Protein AF-0000000066114205 (afdb_homodimer)

pLDDT: mean 92.36, std 6.22, range [58.62, 98.56]

Foldseek 3Di:
DDWAKKWKDQFALAHTAIDGDAWFEEEEAAAPPLCLVRVLQLVVCQQQVDGPPDHAPQNGGYPPDRKMKMWTWDADPNDIKIWIWMQDPNDIWIDIPNHTDPDSLVRHLPFDEFEDDPVLLCCQQNDFLSVLVVLLSLLCNQHVVSVVLVVQLVVLQVVLLVLLVPDDPDDPVSVVVNVVSLVVLLVSQLVNLVSSQVVLVLLQVQLQVQLCVLVVNPKGKGKFKQAQNHRDSVVNSVCSVVVSVVCVVVCSVVSHDDHGRSRIGMFIDIVNHGCNVPNDPQRSLSSSVSSSVSSQVVCCVSVVAGGEYEAEQSLVVHDPSVSVVVLVVSRVHGYYYYYHHDCVPCVVRHPFYWYRGSNYIDGDD/DFWAKKWKDQFALAHTAIDGDAWFEEEEAAAPPQCQVRVLQLVVCQQQVDGPPDHAPQNGGHPPDRKMKMWTWDADPNDIKIWIWMQDPNDIWIDIPNHTDPDSLVRHLPFDEFEDDPVLLCCQQNDFLSVLVVLLSLLCNQHVVSVVLVVQLVVLQVVLLVLLVPDDPDDPVSVVVNVVSLVVLLVSQLVNLVSSQVSLVLLQVQLQVQLCVLVVNPKGKGKFKQAQNHRDSVVNSVCSSVVSVVCVVVCSVVSHDDHGRSRIGMFIDIVNHGCNVPNDPQRSLSSSVSSSVSSQVVCCVSVVAGGEYEAEQSLVVHDPSVSVVVLVVSRPHGYYYYYHHDCVPCVVRHPFYWYRGSNYIDGDD

Solvent-accessible surface area (backbone atoms only — not comparable to full-atom values): 37980 Å² total; per-residue (Å²): 57,42,60,41,34,39,35,38,28,25,35,40,70,23,63,76,44,69,47,78,52,60,72,32,35,30,39,36,25,26,60,75,71,18,43,58,62,53,54,54,44,48,53,46,22,57,38,60,75,45,56,92,84,54,90,54,69,70,72,44,19,11,86,97,45,78,36,30,41,37,38,35,34,31,38,48,95,90,35,81,43,38,39,35,35,32,38,47,90,92,36,80,44,41,26,52,66,84,39,73,51,92,44,65,48,77,46,29,36,76,52,46,68,47,80,43,44,69,69,49,49,36,56,58,68,44,58,45,67,51,33,49,50,53,50,51,56,53,44,20,41,74,36,26,65,50,44,53,46,51,51,54,44,50,51,50,50,50,52,48,32,52,51,30,61,67,56,73,86,77,46,74,68,56,50,55,53,49,51,54,47,48,51,49,48,51,58,47,35,49,52,52,46,48,53,50,43,54,52,37,52,55,35,24,56,44,16,26,56,45,29,23,62,76,50,70,60,74,50,47,52,46,50,43,52,29,42,77,84,26,82,42,69,67,61,28,63,67,42,44,65,57,52,52,63,69,41,45,66,56,22,52,72,69,36,38,84,85,78,50,61,93,69,26,38,67,46,51,23,46,72,86,33,52,31,60,83,68,40,30,69,61,48,44,49,44,48,46,52,19,45,55,52,17,47,44,51,52,45,20,70,74,70,71,40,48,41,30,36,38,35,42,48,40,59,60,70,40,56,72,69,58,33,50,51,52,56,58,55,52,71,79,41,58,22,35,41,33,32,36,60,73,52,81,89,46,57,87,68,40,66,37,51,32,34,31,50,81,36,39,72,43,76,58,129,57,41,61,42,34,40,38,39,27,25,35,41,73,24,62,76,43,70,45,78,51,60,72,31,35,31,38,37,26,29,59,76,71,16,44,57,62,52,54,55,44,47,53,46,22,58,40,61,74,44,56,92,84,52,92,54,70,71,73,43,19,10,84,97,44,77,38,30,41,38,38,35,34,32,38,48,95,90,34,81,43,40,39,36,34,32,37,49,89,91,35,80,46,41,24,54,66,83,38,75,50,94,42,65,48,74,46,29,35,75,54,46,70,47,79,43,46,69,70,49,48,37,56,58,67,45,57,44,69,50,33,48,50,55,49,51,56,55,44,20,40,76,38,25,64,51,46,53,46,52,52,53,44,50,52,51,49,52,52,49,32,51,52,31,60,67,56,73,85,78,46,75,68,57,51,55,53,50,52,53,47,48,52,49,48,50,57,47,34,49,52,51,47,49,52,49,44,52,52,39,50,52,35,25,56,44,15,25,55,46,32,25,62,77,49,69,62,74,50,48,52,46,50,44,52,29,41,78,85,25,84,42,70,67,59,28,62,68,42,44,66,57,52,51,62,67,41,45,66,55,22,51,72,69,35,38,83,84,78,50,61,93,70,26,41,66,46,50,24,45,71,86,33,53,30,60,82,68,40,30,70,61,49,44,50,44,48,46,51,19,44,55,53,17,47,43,51,52,44,22,69,73,70,72,40,47,43,31,36,38,34,42,48,40,60,60,70,40,55,71,67,58,34,49,51,53,55,57,55,52,70,77,40,58,22,34,43,31,32,36,62,71,51,82,89,46,57,86,69,40,67,38,51,33,36,30,50,81,37,38,71,44,75,58,130

Structure (mmCIF, N/CA/C/O backbone):
data_AF-0000000066114205-model_v1
#
loop_
_entity.id
_entity.type
_entity.pdbx_description
1 polymer 'DNA replication and repair protein RecF'
#
loop_
_atom_site.group_PDB
_atom_site.id
_atom_site.type_symbol
_atom_site.label_atom_id
_atom_site.label_alt_id
_atom_site.label_comp_id
_atom_site.label_asym_id
_atom_site.label_entity_id
_atom_site.label_seq_id
_atom_site.pdbx_PDB_ins_code
_atom_site.Cartn_x
_atom_site.Cartn_y
_atom_site.Cartn_z
_atom_site.occupancy
_atom_site.B_iso_or_equiv
_atom_site.auth_seq_id
_atom_site.auth_comp_id
_atom_site.auth_asym_id
_atom_site.auth_atom_id
_atom_site.pdbx_PDB_model_num
ATOM 1 N N . MET A 1 1 ? 10.961 27.469 10.516 1 93.25 1 MET A N 1
ATOM 2 C CA . MET A 1 1 ? 10.531 26.828 11.758 1 93.25 1 MET A CA 1
ATOM 3 C C . MET A 1 1 ? 11.516 25.734 12.164 1 93.25 1 MET A C 1
ATOM 5 O O . MET A 1 1 ? 12.102 25.062 11.305 1 93.25 1 MET A O 1
ATOM 9 N N . GLU A 1 2 ? 11.656 25.562 13.461 1 95.38 2 GLU A N 1
ATOM 10 C CA . GLU A 1 2 ? 12.633 24.547 13.875 1 95.38 2 GLU A CA 1
ATOM 11 C C . GLU A 1 2 ? 12.266 23.953 15.227 1 95.38 2 GLU A C 1
ATOM 13 O O . GLU A 1 2 ? 11.648 24.609 16.062 1 95.38 2 GLU A O 1
ATOM 18 N N . ILE A 1 3 ? 12.625 22.781 15.414 1 98 3 ILE A N 1
ATOM 19 C CA . ILE A 1 3 ? 12.508 22.125 16.703 1 98 3 ILE A CA 1
ATOM 20 C C . ILE A 1 3 ? 13.836 22.219 17.469 1 98 3 ILE A C 1
ATOM 22 O O . ILE A 1 3 ? 14.906 22.047 16.875 1 98 3 ILE A O 1
ATOM 26 N N . LYS A 1 4 ? 13.766 22.5 18.734 1 98 4 LYS A N 1
ATOM 27 C CA . LYS A 1 4 ? 14.961 22.641 19.547 1 98 4 LYS A CA 1
ATOM 28 C C . LYS A 1 4 ? 15.141 21.453 20.484 1 98 4 LYS A C 1
ATOM 30 O O . LYS A 1 4 ? 16.266 21.062 20.781 1 98 4 LYS A O 1
ATOM 35 N N . TRP A 1 5 ? 14.047 21.031 20.891 1 98.19 5 TRP A N 1
ATOM 36 C CA . TRP A 1 5 ? 14.07 20 21.922 1 98.19 5 TRP A CA 1
ATOM 37 C C . TRP A 1 5 ? 12.836 19.109 21.844 1 98.19 5 TRP A C 1
ATOM 39 O O . TRP A 1 5 ? 11.727 19.609 21.609 1 98.19 5 TRP A O 1
ATOM 49 N N . LEU A 1 6 ? 13.039 17.781 22.062 1 98.25 6 LEU A N 1
ATOM 50 C CA . LEU A 1 6 ? 11.969 16.781 22.047 1 98.25 6 LEU A CA 1
ATOM 51 C C . LEU A 1 6 ? 12.07 15.859 23.266 1 98.25 6 LEU A C 1
ATOM 53 O O . LEU A 1 6 ? 13.164 15.445 23.641 1 98.25 6 LEU A O 1
ATOM 57 N N . HIS A 1 7 ? 10.977 15.586 23.859 1 98.5 7 HIS A N 1
ATOM 58 C CA . HIS A 1 7 ? 10.898 14.617 24.938 1 98.5 7 HIS A CA 1
ATOM 59 C C . HIS A 1 7 ? 9.82 13.57 24.672 1 98.5 7 HIS A C 1
ATOM 61 O O . HIS A 1 7 ? 8.648 13.906 24.516 1 98.5 7 HIS A O 1
ATOM 67 N N . LEU A 1 8 ? 10.203 12.32 24.562 1 97.81 8 LEU A N 1
ATOM 68 C CA . LEU A 1 8 ? 9.305 11.188 24.359 1 97.81 8 LEU A CA 1
ATOM 69 C C . LEU A 1 8 ? 9.195 10.336 25.625 1 97.81 8 LEU A C 1
ATOM 71 O O . LEU A 1 8 ? 10.195 9.82 26.109 1 97.81 8 LEU A O 1
ATOM 75 N N . LYS A 1 9 ? 8.023 10.18 26.031 1 97.94 9 LYS A N 1
ATOM 76 C CA . LYS A 1 9 ? 7.777 9.344 27.203 1 97.94 9 LYS A CA 1
ATOM 77 C C . LYS A 1 9 ? 6.777 8.234 26.875 1 97.94 9 LYS A C 1
ATOM 79 O O . LYS A 1 9 ? 5.621 8.508 26.547 1 97.94 9 LYS A O 1
ATOM 84 N N . SER A 1 10 ? 7.219 6.969 27.031 1 97.31 10 SER A N 1
ATOM 85 C CA . SER A 1 10 ? 6.395 5.781 26.828 1 97.31 10 SER A CA 1
ATOM 86 C C . SER A 1 10 ? 5.77 5.785 25.438 1 97.31 10 SER A C 1
ATOM 88 O O . SER A 1 10 ? 4.57 5.535 25.281 1 97.31 10 SER A O 1
ATOM 90 N N . PHE A 1 11 ? 6.512 6.125 24.5 1 96.69 11 PHE A N 1
ATOM 91 C CA . PHE A 1 11 ? 6.062 6.238 23.125 1 96.69 11 PHE A CA 1
ATOM 92 C C . PHE A 1 11 ? 6.797 5.242 22.234 1 96.69 11 PHE A C 1
ATOM 94 O O . PHE A 1 11 ? 8.023 5.297 22.109 1 96.69 11 PHE A O 1
ATOM 101 N N . ARG A 1 12 ? 6.078 4.348 21.641 1 94.5 12 ARG A N 1
ATOM 102 C CA . ARG A 1 12 ? 6.664 3.299 20.812 1 94.5 12 ARG A CA 1
ATOM 103 C C . ARG A 1 12 ? 7.758 2.555 21.562 1 94.5 12 ARG A C 1
ATOM 105 O O . ARG A 1 12 ? 7.504 1.974 22.625 1 94.5 12 ARG A O 1
ATOM 112 N N . ASN A 1 13 ? 8.992 2.562 21.094 1 92.56 13 ASN A N 1
ATOM 113 C CA . ASN A 1 13 ? 10.039 1.83 21.797 1 92.56 13 ASN A CA 1
ATOM 114 C C . ASN A 1 13 ? 10.844 2.744 22.703 1 92.56 13 ASN A C 1
ATOM 116 O O . ASN A 1 13 ? 11.898 2.354 23.203 1 92.56 13 ASN A O 1
ATOM 120 N N . TYR A 1 14 ? 10.367 3.951 22.906 1 95.62 14 TYR A N 1
ATOM 121 C CA . TYR A 1 14 ? 11.047 4.895 23.781 1 95.62 14 TYR A CA 1
ATOM 122 C C . TYR A 1 14 ? 10.383 4.949 25.141 1 95.62 14 TYR A C 1
ATOM 124 O O . TYR A 1 14 ? 9.195 5.25 25.25 1 95.62 14 TYR A O 1
ATOM 132 N N . GLN A 1 15 ? 11.125 4.699 26.141 1 96 15 GLN A N 1
ATOM 133 C CA . GLN A 1 15 ? 10.617 4.781 27.516 1 96 15 GLN A CA 1
ATOM 134 C C . GLN A 1 15 ? 10.648 6.219 28.031 1 96 15 GLN A C 1
ATOM 136 O O . GLN A 1 15 ? 9.648 6.723 28.531 1 96 15 GLN A O 1
ATOM 141 N N . ASP A 1 16 ? 11.758 6.793 28 1 96.88 16 ASP A N 1
ATOM 142 C CA . ASP A 1 16 ? 12.047 8.164 28.406 1 96.88 16 ASP A CA 1
ATOM 143 C C . ASP A 1 16 ? 13.273 8.711 27.688 1 96.88 16 ASP A C 1
ATOM 145 O O . ASP A 1 16 ? 14.406 8.438 28.078 1 96.88 16 ASP A O 1
ATOM 149 N N . GLN A 1 17 ? 13.031 9.531 26.609 1 96.88 17 GLN A N 1
ATOM 150 C CA . GLN A 1 17 ? 14.133 9.969 25.766 1 96.88 17 GLN A CA 1
ATOM 151 C C . GLN A 1 17 ? 14.039 11.461 25.469 1 96.88 17 GLN A C 1
ATOM 153 O O . GLN A 1 17 ? 12.992 11.953 25.047 1 96.88 17 GLN A O 1
ATOM 158 N N . GLU A 1 18 ? 15.078 12.18 25.766 1 97.19 18 GLU A N 1
ATOM 159 C CA . GLU A 1 18 ? 15.211 13.586 25.391 1 97.19 18 GLU A CA 1
ATOM 160 C C . GLU A 1 18 ? 16.219 13.758 24.266 1 97.19 18 GLU A C 1
ATOM 162 O O . GLU A 1 18 ? 17.266 13.094 24.25 1 97.19 18 GLU A O 1
ATOM 167 N N . VAL A 1 19 ? 15.891 14.664 23.375 1 97.19 19 VAL A N 1
ATOM 168 C CA . VAL A 1 19 ? 16.781 14.922 22.25 1 97.19 19 VAL A CA 1
ATOM 169 C C . VAL A 1 19 ? 16.875 16.422 21.984 1 97.19 19 VAL A C 1
ATOM 171 O O . VAL A 1 19 ? 15.852 17.109 21.891 1 97.19 19 VAL A O 1
ATOM 174 N N . ASP A 1 20 ? 18.062 16.922 21.859 1 96.81 20 ASP A N 1
ATOM 175 C CA . ASP A 1 20 ? 18.297 18.297 21.438 1 96.81 20 ASP A CA 1
ATOM 176 C C . ASP A 1 20 ? 18.609 18.375 19.953 1 96.81 20 ASP A C 1
ATOM 178 O O . ASP A 1 20 ? 19.359 17.547 19.422 1 96.81 20 ASP A O 1
ATOM 182 N N . PHE A 1 21 ? 18.047 19.375 19.344 1 96.88 21 PHE A N 1
ATOM 183 C CA . PHE A 1 21 ? 18.281 19.562 17.922 1 96.88 21 PHE A CA 1
ATOM 184 C C . PHE A 1 21 ? 18.953 20.891 17.656 1 96.88 21 PHE A C 1
ATOM 186 O O . PHE A 1 21 ? 19.094 21.719 18.547 1 96.88 21 PHE A O 1
ATOM 193 N N . ARG A 1 22 ? 19.422 21.016 16.453 1 94.31 22 ARG A N 1
ATOM 194 C CA . ARG A 1 22 ? 20.016 22.25 15.961 1 94.31 22 ARG A CA 1
ATOM 195 C C . ARG A 1 22 ? 19.562 22.547 14.531 1 94.31 22 ARG A C 1
ATOM 197 O O . ARG A 1 22 ? 19.062 21.656 13.844 1 94.31 22 ARG A O 1
ATOM 204 N N . PRO A 1 23 ? 19.672 23.844 14.164 1 94.31 23 PRO A N 1
ATOM 205 C CA . PRO A 1 23 ? 19.328 24.156 12.773 1 94.31 23 PRO A CA 1
ATOM 206 C C . PRO A 1 23 ? 20.172 23.359 11.766 1 94.31 23 PRO A C 1
ATOM 208 O O . PRO A 1 23 ? 21.266 22.922 12.094 1 94.31 23 PRO A O 1
ATOM 211 N N . GLY A 1 24 ? 19.625 23.219 10.602 1 95.06 24 GLY A N 1
ATOM 212 C CA . GLY A 1 24 ? 20.328 22.5 9.555 1 95.06 24 GLY A CA 1
ATOM 213 C C . GLY A 1 24 ? 19.859 21.062 9.414 1 95.06 24 GLY A C 1
ATOM 214 O O . GLY A 1 24 ? 18.703 20.75 9.68 1 95.06 24 GLY A O 1
ATOM 215 N N . LEU A 1 25 ? 20.766 20.234 8.93 1 95.81 25 LEU A N 1
ATOM 216 C CA . LEU A 1 25 ? 20.438 18.844 8.656 1 95.81 25 LEU A CA 1
ATOM 217 C C . LEU A 1 25 ? 20.844 17.953 9.828 1 95.81 25 LEU A C 1
ATOM 219 O O . LEU A 1 25 ? 22.031 17.844 10.141 1 95.81 25 LEU A O 1
ATOM 223 N N . THR A 1 26 ? 19.875 17.391 10.477 1 96.44 26 THR A N 1
ATOM 224 C CA . THR A 1 26 ? 20.125 16.375 11.492 1 96.44 26 THR A CA 1
ATOM 225 C C . THR A 1 26 ? 19.938 14.977 10.906 1 96.44 26 THR A C 1
ATOM 227 O O . THR A 1 26 ? 18.922 14.695 10.266 1 96.44 26 THR A O 1
ATOM 230 N N . ILE A 1 27 ? 20.891 14.109 11.156 1 95.81 27 ILE A N 1
ATOM 231 C CA . ILE A 1 27 ? 20.812 12.734 10.68 1 95.81 27 ILE A CA 1
ATOM 232 C C . ILE A 1 27 ? 20.75 11.773 11.859 1 95.81 27 ILE A C 1
ATOM 234 O O . ILE A 1 27 ? 21.625 11.797 12.734 1 95.81 27 ILE A O 1
ATOM 238 N N . LEU A 1 28 ? 19.734 11.023 11.922 1 95.62 28 LEU A N 1
ATOM 239 C CA . LEU A 1 28 ? 19.594 9.93 12.867 1 95.62 28 LEU A CA 1
ATOM 240 C C . LEU A 1 28 ? 20 8.602 12.227 1 95.62 28 LEU A C 1
ATOM 242 O O . LEU A 1 28 ? 19.297 8.102 11.336 1 95.62 28 LEU A O 1
ATOM 246 N N . GLN A 1 29 ? 21.031 8.047 12.68 1 93.06 29 GLN A N 1
ATOM 247 C CA . GLN A 1 29 ? 21.547 6.805 12.117 1 93.06 29 GLN A CA 1
ATOM 248 C C . GLN A 1 29 ? 21.359 5.645 13.086 1 93.06 29 GLN A C 1
ATOM 250 O O . GLN A 1 29 ? 21.453 5.816 14.305 1 93.06 29 GLN A O 1
ATOM 255 N N . GLY A 1 30 ? 21.094 4.516 12.555 1 89.75 30 GLY A N 1
ATOM 256 C CA . GLY A 1 30 ? 20.922 3.299 13.336 1 89.75 30 GLY A CA 1
ATOM 257 C C . GLY A 1 30 ? 20.453 2.121 12.5 1 89.75 30 GLY A C 1
ATOM 258 O O . GLY A 1 30 ? 19.984 2.299 11.375 1 89.75 30 GLY A O 1
ATOM 259 N N . GLU A 1 31 ? 20.562 0.957 13.109 1 84.81 31 GLU A N 1
ATOM 260 C CA . GLU A 1 31 ? 20.125 -0.259 12.422 1 84.81 31 GLU A CA 1
ATOM 261 C C . GLU A 1 31 ? 18.609 -0.341 12.359 1 84.81 31 GLU A C 1
ATOM 263 O O . GLU A 1 31 ? 17.906 0.48 12.953 1 84.81 31 GLU A O 1
ATOM 268 N N . ASN A 1 32 ? 18.156 -1.246 11.648 1 81.06 32 ASN A N 1
ATOM 269 C CA . ASN A 1 32 ? 16.703 -1.428 11.508 1 81.06 32 ASN A CA 1
ATOM 270 C C . ASN A 1 32 ? 16.062 -1.823 12.836 1 81.06 32 ASN A C 1
ATOM 272 O O . ASN A 1 32 ? 16.625 -2.617 13.594 1 81.06 32 ASN A O 1
ATOM 276 N N . GLY A 1 33 ? 14.922 -1.229 13.062 1 84.25 33 GLY A N 1
ATOM 277 C CA . GLY A 1 33 ? 14.148 -1.602 14.234 1 84.25 33 GLY A CA 1
ATOM 278 C C . GLY A 1 33 ? 14.625 -0.923 15.5 1 84.25 33 GLY A C 1
ATOM 279 O O . GLY A 1 33 ? 14.195 -1.278 16.609 1 84.25 33 GLY A O 1
ATOM 280 N N . GLN A 1 34 ? 15.438 0.066 15.297 1 87 34 GLN A N 1
ATOM 281 C CA . GLN A 1 34 ? 16.062 0.649 16.484 1 87 34 GLN A CA 1
ATOM 282 C C . GLN A 1 34 ? 15.266 1.854 16.984 1 87 34 GLN A C 1
ATOM 284 O O . GLN A 1 34 ? 15.523 2.359 18.078 1 87 34 GLN A O 1
ATOM 289 N N . GLY A 1 35 ? 14.336 2.369 16.188 1 91.25 35 GLY A N 1
ATOM 290 C CA . GLY A 1 35 ? 13.484 3.449 16.656 1 91.25 35 GLY A CA 1
ATOM 291 C C . GLY A 1 35 ? 13.641 4.727 15.852 1 91.25 35 GLY A C 1
ATOM 292 O O . GLY A 1 35 ? 13.086 5.766 16.219 1 91.25 35 GLY A O 1
ATOM 293 N N . LYS A 1 36 ? 14.391 4.707 14.742 1 93.25 36 LYS A N 1
ATOM 294 C CA . LYS A 1 36 ? 14.617 5.879 13.898 1 93.25 36 LYS A CA 1
ATOM 295 C C . LYS A 1 36 ? 13.305 6.477 13.422 1 93.25 36 LYS A C 1
ATOM 297 O O . LYS A 1 36 ? 13.078 7.684 13.555 1 93.25 36 LYS A O 1
ATOM 302 N N . THR A 1 37 ? 12.484 5.586 12.961 1 93.06 37 THR A N 1
ATOM 303 C CA . THR A 1 37 ? 11.188 6.016 12.453 1 93.06 37 THR A CA 1
ATOM 304 C C . THR A 1 37 ? 10.289 6.516 13.578 1 93.06 37 THR A C 1
ATOM 306 O O . THR A 1 37 ? 9.539 7.477 13.406 1 93.06 37 THR A O 1
ATOM 309 N N . ASN A 1 38 ? 10.383 5.969 14.734 1 95 38 ASN A N 1
ATOM 310 C CA . ASN A 1 38 ? 9.516 6.301 15.859 1 95 38 ASN A CA 1
ATOM 311 C C . ASN A 1 38 ? 9.719 7.746 16.312 1 95 38 ASN A C 1
ATOM 313 O O . ASN A 1 38 ? 8.766 8.422 16.688 1 95 38 ASN A O 1
ATOM 317 N N . ILE A 1 39 ? 10.922 8.172 16.297 1 96.19 39 ILE A N 1
ATOM 318 C CA . ILE A 1 39 ? 11.164 9.539 16.734 1 96.19 39 ILE A CA 1
ATOM 319 C C . ILE A 1 39 ? 10.539 10.516 15.734 1 96.19 39 ILE A C 1
ATOM 321 O O . ILE A 1 39 ? 9.93 11.516 16.141 1 96.19 39 ILE A O 1
ATOM 325 N N . LEU A 1 40 ? 10.68 10.258 14.43 1 96.94 40 LEU A N 1
ATOM 326 C CA . LEU A 1 40 ? 10.047 11.109 13.43 1 96.94 40 LEU A CA 1
ATOM 327 C C . LEU A 1 40 ? 8.531 11.062 13.555 1 96.94 40 LEU A C 1
ATOM 329 O O . LEU A 1 40 ? 7.855 12.078 13.398 1 96.94 40 LEU A O 1
ATOM 333 N N . GLU A 1 41 ? 8.07 9.883 13.836 1 95.94 41 GLU A N 1
ATOM 334 C CA . GLU A 1 41 ? 6.637 9.734 14.07 1 95.94 41 GLU A CA 1
ATOM 335 C C . GLU A 1 41 ? 6.184 10.562 15.266 1 95.94 41 GLU A C 1
ATOM 337 O O . GLU A 1 41 ? 5.117 11.18 15.227 1 95.94 41 GLU A O 1
ATOM 342 N N . GLY A 1 42 ? 6.973 10.547 16.234 1 97.31 42 GLY A N 1
ATOM 343 C CA . GLY A 1 42 ? 6.672 11.352 17.406 1 97.31 42 GLY A CA 1
ATOM 344 C C . GLY A 1 42 ? 6.621 12.836 17.125 1 97.31 42 GLY A C 1
ATOM 345 O O . GLY A 1 42 ? 5.703 13.531 17.562 1 97.31 42 GLY A O 1
ATOM 346 N N . ILE A 1 43 ? 7.59 13.32 16.391 1 97.88 43 ILE A N 1
ATOM 347 C CA . ILE A 1 43 ? 7.613 14.727 16.016 1 97.88 43 ILE A CA 1
ATOM 348 C C . ILE A 1 43 ? 6.375 15.062 15.195 1 97.88 43 ILE A C 1
ATOM 350 O O . ILE A 1 43 ? 5.695 16.062 15.461 1 97.88 43 ILE A O 1
ATOM 354 N N . TYR A 1 44 ? 6.109 14.242 14.281 1 96.81 44 TYR A N 1
ATOM 355 C CA . TYR A 1 44 ? 4.957 14.461 13.414 1 96.81 44 TYR A CA 1
ATOM 356 C C . TYR A 1 44 ? 3.664 14.484 14.219 1 96.81 44 TYR A C 1
ATOM 358 O O . TYR A 1 44 ? 2.82 15.367 14.031 1 96.81 44 TYR A O 1
ATOM 366 N N . TYR A 1 45 ? 3.535 13.523 15.055 1 96.62 45 TYR A N 1
ATOM 367 C CA . TYR A 1 45 ? 2.355 13.445 15.914 1 96.62 45 TYR A CA 1
ATOM 368 C C . TYR A 1 45 ? 2.234 14.688 16.781 1 96.62 45 TYR A C 1
ATOM 370 O O . TYR A 1 45 ? 1.138 15.227 16.969 1 96.62 45 TYR A O 1
ATOM 378 N N . LEU A 1 46 ? 3.316 15.062 17.297 1 97 46 LEU A N 1
ATOM 379 C CA . LEU A 1 46 ? 3.354 16.25 18.156 1 97 46 LEU A CA 1
ATOM 380 C C . LEU A 1 46 ? 2.855 17.484 17.406 1 97 46 LEU A C 1
ATOM 382 O O . LEU A 1 46 ? 2.199 18.344 17.984 1 97 46 LEU A O 1
ATOM 386 N N . LEU A 1 47 ? 3.09 17.484 16.172 1 95.81 47 LEU A N 1
ATOM 387 C CA . LEU A 1 47 ? 2.799 18.672 15.391 1 95.81 47 LEU A CA 1
ATOM 388 C C . LEU A 1 47 ? 1.403 18.609 14.781 1 95.81 47 LEU A C 1
ATOM 390 O O . LEU A 1 47 ? 0.762 19.641 14.562 1 95.81 47 LEU A O 1
ATOM 394 N N . THR A 1 48 ? 0.906 17.406 14.5 1 92.75 48 THR A N 1
ATOM 395 C CA . THR A 1 48 ? -0.329 17.281 13.734 1 92.75 48 THR A CA 1
ATOM 396 C C . THR A 1 48 ? -1.431 16.641 14.57 1 92.75 48 THR A C 1
ATOM 398 O O . THR A 1 48 ? -2.607 16.703 14.211 1 92.75 48 THR A O 1
ATOM 401 N N . GLY A 1 49 ? -1.01 16.016 15.594 1 90.62 49 GLY A N 1
ATOM 402 C CA . GLY A 1 49 ? -1.968 15.328 16.453 1 90.62 49 GLY A CA 1
ATOM 403 C C . GLY A 1 49 ? -2.383 13.977 15.914 1 90.62 49 GLY A C 1
ATOM 404 O O . GLY A 1 49 ? -3.25 13.312 16.484 1 90.62 49 GLY A O 1
ATOM 405 N N . LYS A 1 50 ? -1.796 13.617 14.875 1 88.94 50 LYS A N 1
ATOM 406 C CA . LYS A 1 50 ? -2.109 12.328 14.273 1 88.94 50 LYS A CA 1
ATOM 407 C C . LYS A 1 50 ? -0.841 11.609 13.828 1 88.94 50 LYS A C 1
ATOM 409 O O . LYS A 1 50 ? 0.142 12.25 13.453 1 88.94 50 LYS A O 1
ATOM 414 N N . SER A 1 51 ? -0.973 10.297 13.953 1 88.75 51 SER A N 1
ATOM 415 C CA . SER A 1 51 ? 0.146 9.508 13.445 1 88.75 51 SER A CA 1
ATOM 416 C C . SER A 1 51 ? 0.058 9.344 11.93 1 88.75 51 SER A C 1
ATOM 418 O O . SER A 1 51 ? -1.038 9.289 11.367 1 88.75 51 SER A O 1
ATOM 420 N N . TYR A 1 52 ? 1.19 9.305 11.336 1 83.69 52 TYR A N 1
ATOM 421 C CA . TYR A 1 52 ? 1.256 9.031 9.906 1 83.69 52 TYR A CA 1
ATOM 422 C C . TYR A 1 52 ? 1.117 7.543 9.617 1 83.69 52 TYR A C 1
ATOM 424 O O . TYR A 1 52 ? 0.851 7.141 8.484 1 83.69 52 TYR A O 1
ATOM 432 N N . ARG A 1 53 ? 1.304 6.73 10.602 1 82.38 53 ARG A N 1
ATOM 433 C CA . ARG A 1 53 ? 1.444 5.293 10.406 1 82.38 53 ARG A CA 1
ATOM 434 C C . ARG A 1 53 ? 0.198 4.551 10.883 1 82.38 53 ARG A C 1
ATOM 436 O O . ARG A 1 53 ? -0.25 3.602 10.227 1 82.38 53 ARG A O 1
ATOM 443 N N . VAL A 1 54 ? -0.303 4.984 12.023 1 82.81 54 VAL A N 1
ATOM 444 C CA . VAL A 1 54 ? -1.388 4.211 12.617 1 82.81 54 VAL A CA 1
ATOM 445 C C . VAL A 1 54 ? -2.615 5.102 12.805 1 82.81 54 VAL A C 1
ATOM 447 O O . VAL A 1 54 ? -2.498 6.328 12.852 1 82.81 54 VAL A O 1
ATOM 450 N N . HIS A 1 55 ? -3.742 4.406 12.953 1 80.81 55 HIS A N 1
ATOM 451 C CA . HIS A 1 55 ? -4.996 5.141 13.086 1 80.81 55 HIS A CA 1
ATOM 452 C C . HIS A 1 55 ? -5.406 5.266 14.555 1 80.81 55 HIS A C 1
ATOM 454 O O . HIS A 1 55 ? -6.113 6.207 14.922 1 80.81 55 HIS A O 1
ATOM 460 N N . ARG A 1 56 ? -4.93 4.289 15.406 1 85.75 56 ARG A N 1
ATOM 461 C CA . ARG A 1 56 ? -5.316 4.301 16.812 1 85.75 56 ARG A CA 1
ATOM 462 C C . ARG A 1 56 ? -4.176 4.793 17.688 1 85.75 56 ARG A C 1
ATOM 464 O O . ARG A 1 56 ? -3.07 4.246 17.656 1 85.75 56 ARG A O 1
ATOM 471 N N . GLU A 1 57 ? -4.484 5.715 18.5 1 91 57 GLU A N 1
ATOM 472 C CA . GLU A 1 57 ? -3.475 6.309 19.375 1 91 57 GLU A CA 1
ATOM 473 C C . GLU A 1 57 ? -2.863 5.266 20.297 1 91 57 GLU A C 1
ATOM 475 O O . GLU A 1 57 ? -1.679 5.344 20.641 1 91 57 GLU A O 1
ATOM 480 N N . GLN A 1 58 ? -3.65 4.328 20.672 1 90.44 58 GLN A N 1
ATOM 481 C CA . GLN A 1 58 ? -3.201 3.301 21.609 1 90.44 58 GLN A CA 1
ATOM 482 C C . GLN A 1 58 ? -1.998 2.541 21.047 1 90.44 58 GLN A C 1
ATOM 484 O O . GLN A 1 58 ? -1.169 2.041 21.812 1 90.44 58 GLN A O 1
ATOM 489 N N . GLU A 1 59 ? -1.937 2.504 19.797 1 90.75 59 GLU A N 1
ATOM 490 C CA . GLU A 1 59 ? -0.869 1.76 19.141 1 90.75 59 GLU A CA 1
ATOM 491 C C . GLU A 1 59 ? 0.452 2.523 19.203 1 90.75 59 GLU A C 1
ATOM 493 O O . GLU A 1 59 ? 1.506 1.974 18.875 1 90.75 59 GLU A O 1
ATOM 498 N N . LEU A 1 60 ? 0.387 3.756 19.656 1 95 60 LEU A N 1
ATOM 499 C CA . LEU A 1 60 ? 1.582 4.59 19.75 1 95 60 LEU A CA 1
ATOM 500 C C . LEU A 1 60 ? 2.254 4.445 21.109 1 95 60 LEU A C 1
ATOM 502 O O . LEU A 1 60 ? 3.408 4.844 21.281 1 95 60 LEU A O 1
ATOM 506 N N . ALA A 1 61 ? 1.519 3.904 22.016 1 95.12 61 ALA A N 1
ATOM 507 C CA . ALA A 1 61 ? 2.082 3.709 23.359 1 95.12 61 ALA A CA 1
ATOM 508 C C . ALA A 1 61 ? 3.117 2.588 23.359 1 95.12 61 ALA A C 1
ATOM 510 O O . ALA A 1 61 ? 3.033 1.657 22.547 1 95.12 61 ALA A O 1
ATOM 511 N N . ARG A 1 62 ? 4.047 2.766 24.156 1 92.81 62 ARG A N 1
ATOM 512 C CA . ARG A 1 62 ? 5.02 1.694 24.344 1 92.81 62 ARG A CA 1
ATOM 513 C C . ARG A 1 62 ? 4.336 0.403 24.781 1 92.81 62 ARG A C 1
ATOM 515 O O . ARG A 1 62 ? 3.305 0.438 25.453 1 92.81 62 ARG A O 1
ATOM 522 N N . TRP A 1 63 ? 4.996 -0.621 24.391 1 85.25 63 TRP A N 1
ATOM 523 C CA . TRP A 1 63 ? 4.426 -1.922 24.719 1 85.25 63 TRP A CA 1
ATOM 524 C C . TRP A 1 63 ? 4.223 -2.062 26.234 1 85.25 63 TRP A C 1
ATOM 526 O O . TRP A 1 63 ? 5.137 -1.782 27.016 1 85.25 63 TRP A O 1
ATOM 536 N N . GLY A 1 64 ? 3.08 -2.523 26.578 1 87.31 64 GLY A N 1
ATOM 537 C CA . GLY A 1 64 ? 2.766 -2.709 27.984 1 87.31 64 GLY A CA 1
ATOM 538 C C . GLY A 1 64 ? 2.232 -1.454 28.656 1 87.31 64 GLY A C 1
ATOM 539 O O . GLY A 1 64 ? 1.783 -1.494 29.797 1 87.31 64 GLY A O 1
ATOM 540 N N . GLU A 1 65 ? 2.316 -0.306 27.938 1 92.19 65 GLU A N 1
ATOM 541 C CA . GLU A 1 65 ? 1.826 0.966 28.453 1 92.19 65 GLU A CA 1
ATOM 542 C C . GLU A 1 65 ? 0.505 1.36 27.797 1 92.19 65 GLU A C 1
ATOM 544 O O . GLU A 1 65 ? 0.178 0.881 26.719 1 92.19 65 GLU A O 1
ATOM 549 N N . ASN A 1 66 ? -0.188 2.219 28.516 1 93.19 66 ASN A N 1
ATOM 550 C CA . ASN A 1 66 ? -1.479 2.646 27.984 1 93.19 66 ASN A CA 1
ATOM 551 C C . ASN A 1 66 ? -1.511 4.152 27.734 1 93.19 66 ASN A C 1
ATOM 553 O O . ASN A 1 66 ? -2.549 4.699 27.359 1 93.19 66 ASN A O 1
ATOM 557 N N . GLU A 1 67 ? -0.418 4.719 28.094 1 96.44 67 GLU A N 1
ATOM 558 C CA . GLU A 1 67 ? -0.327 6.16 27.859 1 96.44 67 GLU A CA 1
ATOM 559 C C . GLU A 1 67 ? 1.042 6.547 27.312 1 96.44 67 GLU A C 1
ATOM 561 O O . GLU A 1 67 ? 1.994 5.77 27.406 1 96.44 67 GLU A O 1
ATOM 566 N N . PHE A 1 68 ? 1.081 7.715 26.688 1 97.94 68 PHE A N 1
ATOM 567 C CA . PHE A 1 68 ? 2.346 8.297 26.25 1 97.94 68 PHE A CA 1
ATOM 568 C C . PHE A 1 68 ? 2.289 9.82 26.297 1 97.94 68 PHE A C 1
ATOM 570 O O . PHE A 1 68 ? 1.205 10.406 26.312 1 97.94 68 PHE A O 1
ATOM 577 N N . HIS A 1 69 ? 3.467 10.422 26.438 1 97.88 69 HIS A N 1
ATOM 578 C CA . HIS A 1 69 ? 3.596 11.867 26.547 1 97.88 69 HIS A CA 1
ATOM 579 C C . HIS A 1 69 ? 4.707 12.391 25.641 1 97.88 69 HIS A C 1
ATOM 581 O O . HIS A 1 69 ? 5.824 11.875 25.656 1 97.88 69 HIS A O 1
ATOM 587 N N . LEU A 1 70 ? 4.359 13.367 24.859 1 98.38 70 LEU A N 1
ATOM 588 C CA . LEU A 1 70 ? 5.328 14.016 23.984 1 98.38 70 LEU A CA 1
ATOM 589 C C . LEU A 1 70 ? 5.41 15.508 24.281 1 98.38 70 LEU A C 1
ATOM 591 O O . LEU A 1 70 ? 4.383 16.172 24.469 1 98.38 70 LEU A O 1
ATOM 595 N N . TYR A 1 71 ? 6.621 16.016 24.328 1 98.38 71 TYR A N 1
ATOM 596 C CA . TYR A 1 71 ? 6.906 17.438 24.5 1 98.38 71 TYR A CA 1
ATOM 597 C C . TYR A 1 71 ? 7.898 17.922 23.453 1 98.38 71 TYR A C 1
ATOM 599 O O . TYR A 1 71 ? 8.805 17.188 23.062 1 98.38 71 TYR A O 1
ATOM 607 N N . GLY A 1 72 ? 7.727 19.156 23.078 1 98.31 72 GLY A N 1
ATOM 608 C CA . GLY A 1 72 ? 8.695 19.75 22.172 1 98.31 72 GLY A CA 1
ATOM 609 C C . GLY A 1 72 ? 8.789 21.25 22.281 1 98.31 72 GLY A C 1
ATOM 610 O O . GLY A 1 72 ? 7.773 21.922 22.469 1 98.31 72 GLY A O 1
ATOM 611 N N . ASP A 1 73 ? 9.984 21.75 22.203 1 98.44 73 ASP A N 1
ATOM 612 C CA . ASP A 1 73 ? 10.234 23.172 22.094 1 98.44 73 ASP A CA 1
ATOM 613 C C . ASP A 1 73 ? 10.586 23.562 20.656 1 98.44 73 ASP A C 1
ATOM 615 O O . ASP A 1 73 ? 11.43 22.938 20.031 1 98.44 73 ASP A O 1
ATOM 619 N N . PHE A 1 74 ? 9.953 24.656 20.234 1 97.69 74 PHE A N 1
ATOM 620 C CA . PHE A 1 74 ? 10.109 25.062 18.859 1 97.69 74 PHE A CA 1
ATOM 621 C C . PHE A 1 74 ? 10.398 26.562 18.766 1 97.69 74 PHE A C 1
ATOM 623 O O . PHE A 1 74 ? 10.156 27.312 19.719 1 97.69 74 PHE A O 1
ATOM 630 N N . ILE A 1 75 ? 10.953 26.906 17.656 1 95.31 75 ILE A N 1
ATOM 631 C CA . ILE A 1 75 ? 11.109 28.312 17.297 1 95.31 75 ILE A CA 1
ATOM 632 C C . ILE A 1 75 ? 10.359 28.609 16 1 95.31 75 ILE A C 1
ATOM 634 O O . ILE A 1 75 ? 10.594 27.953 14.984 1 95.31 75 ILE A O 1
ATOM 638 N N . VAL A 1 76 ? 9.477 29.547 16.078 1 90.56 76 VAL A N 1
ATOM 639 C CA . VAL A 1 76 ? 8.711 30 14.922 1 90.56 76 VAL A CA 1
ATOM 640 C C . VAL A 1 76 ? 8.789 31.516 14.812 1 90.56 76 VAL A C 1
ATOM 642 O O . VAL A 1 76 ? 8.391 32.25 15.727 1 90.56 76 VAL A O 1
ATOM 645 N N . GLN A 1 77 ? 9.258 31.953 13.695 1 87.31 77 GLN A N 1
ATOM 646 C CA . GLN A 1 77 ? 9.391 33.406 13.508 1 87.31 77 GLN A CA 1
ATOM 647 C C . GLN A 1 77 ? 10.047 34.062 14.719 1 87.31 77 GLN A C 1
ATOM 649 O O . GLN A 1 77 ? 9.523 35.031 15.258 1 87.31 77 GLN A O 1
ATOM 654 N N . ARG A 1 78 ? 10.969 33.469 15.289 1 86.31 78 ARG A N 1
ATOM 655 C CA . ARG A 1 78 ? 11.828 33.969 16.359 1 86.31 78 ARG A CA 1
ATOM 656 C C . ARG A 1 78 ? 11.109 33.906 17.703 1 86.31 78 ARG A C 1
ATOM 658 O O . ARG A 1 78 ? 11.539 34.562 18.656 1 86.31 78 ARG A O 1
ATOM 665 N N . ARG A 1 79 ? 10.055 33.219 17.703 1 92.56 79 ARG A N 1
ATOM 666 C CA . ARG A 1 79 ? 9.344 33.031 18.969 1 92.56 79 ARG A CA 1
ATOM 667 C C . ARG A 1 79 ? 9.422 31.594 19.438 1 92.56 79 ARG A C 1
ATOM 669 O O . ARG A 1 79 ? 9.359 30.672 18.625 1 92.56 79 ARG A O 1
ATOM 676 N N . LYS A 1 80 ? 9.539 31.547 20.703 1 95.56 80 LYS A N 1
ATOM 677 C CA . LYS A 1 80 ? 9.594 30.219 21.312 1 95.56 80 LYS A CA 1
ATOM 678 C C . LYS A 1 80 ? 8.188 29.688 21.594 1 95.56 80 LYS A C 1
ATOM 680 O O . LYS A 1 80 ? 7.316 30.422 22.047 1 95.56 80 LYS A O 1
ATOM 685 N N . LEU A 1 81 ? 8 28.406 21.281 1 96.38 81 LEU A N 1
ATOM 686 C CA . LEU A 1 81 ? 6.734 27.734 21.516 1 96.38 81 LEU A CA 1
ATOM 687 C C . LEU A 1 81 ? 6.961 26.344 22.094 1 96.38 81 LEU A C 1
ATOM 689 O O . LEU A 1 81 ? 7.871 25.625 21.672 1 96.38 81 LEU A O 1
ATOM 693 N N . ARG A 1 82 ? 6.121 26.094 23.062 1 97.75 82 ARG A N 1
ATOM 694 C CA . ARG A 1 82 ? 6.137 24.75 23.609 1 97.75 82 ARG A CA 1
ATOM 695 C C . ARG A 1 82 ? 4.859 24 23.25 1 97.75 82 ARG A C 1
ATOM 697 O O . ARG A 1 82 ? 3.754 24.5 23.484 1 97.75 82 ARG A O 1
ATOM 704 N N . LEU A 1 83 ? 5.066 22.797 22.672 1 97.94 83 LEU A N 1
ATOM 705 C CA . LEU A 1 83 ? 3.924 21.953 22.328 1 97.94 83 LEU A CA 1
ATOM 706 C C . LEU A 1 83 ? 3.926 20.688 23.172 1 97.94 83 LEU A C 1
ATOM 708 O O . LEU A 1 83 ? 4.988 20.125 23.453 1 97.94 83 LEU A O 1
ATOM 712 N N . GLU A 1 84 ? 2.76 20.281 23.531 1 97.88 84 GLU A N 1
ATOM 713 C CA . GLU A 1 84 ? 2.549 19.016 24.234 1 97.88 84 GLU A CA 1
ATOM 714 C C . GLU A 1 84 ? 1.413 18.219 23.609 1 97.88 84 GLU A C 1
ATOM 716 O O . GLU A 1 84 ? 0.4 18.781 23.203 1 97.88 84 GLU A O 1
ATOM 721 N N . SER A 1 85 ? 1.594 16.953 23.484 1 96.62 85 SER A N 1
ATOM 722 C CA . SER A 1 85 ? 0.564 16.031 23.031 1 96.62 85 SER A CA 1
ATOM 723 C C . SER A 1 85 ? 0.616 14.711 23.797 1 96.62 85 SER A C 1
ATOM 725 O O . SER A 1 85 ? 1.619 14 23.734 1 96.62 85 SER A O 1
ATOM 727 N N . HIS A 1 86 ? -0.465 14.414 24.453 1 94.56 86 HIS A N 1
ATOM 728 C CA . HIS A 1 86 ? -0.522 13.25 25.328 1 94.56 86 HIS A CA 1
ATOM 729 C C . HIS A 1 86 ? -1.732 12.375 25.016 1 94.56 86 HIS A C 1
ATOM 731 O O . HIS A 1 86 ? -2.719 12.859 24.453 1 94.56 86 HIS A O 1
ATOM 737 N N . TYR A 1 87 ? -1.489 11.18 25.172 1 96.25 87 TYR A N 1
ATOM 738 C CA . TYR A 1 87 ? -2.604 10.234 25.234 1 96.25 87 TYR A CA 1
ATOM 739 C C . TYR A 1 87 ? -2.701 9.586 26.609 1 96.25 87 TYR A C 1
ATOM 741 O O . TYR A 1 87 ? -1.801 8.844 27.016 1 96.25 87 TYR A O 1
ATOM 749 N N . GLN A 1 88 ? -3.764 9.953 27.281 1 93.38 88 GLN A N 1
ATOM 750 C CA . GLN A 1 88 ? -3.971 9.523 28.656 1 93.38 88 GLN A CA 1
ATOM 751 C C . GLN A 1 88 ? -5.449 9.273 28.938 1 93.38 88 GLN A C 1
ATOM 753 O O . GLN A 1 88 ? -6.312 10.031 28.5 1 93.38 88 GLN A O 1
ATOM 758 N N . ASP A 1 89 ? -5.707 8.164 29.609 1 91.94 89 ASP A N 1
ATOM 759 C CA . ASP A 1 89 ? -7.078 7.801 29.953 1 91.94 89 ASP A CA 1
ATOM 760 C C . ASP A 1 89 ? -7.957 7.715 28.719 1 91.94 89 ASP A C 1
ATOM 762 O O . ASP A 1 89 ? -9.055 8.273 28.688 1 91.94 89 ASP A O 1
ATOM 766 N N . LYS A 1 90 ? -7.34 7.215 27.688 1 91.06 90 LYS A N 1
ATOM 767 C CA . LYS A 1 90 ? -8.031 6.973 26.422 1 91.06 90 LYS A CA 1
ATOM 768 C C . LYS A 1 90 ? -8.469 8.281 25.766 1 91.06 90 LYS A C 1
ATOM 770 O O . LYS A 1 90 ? -9.469 8.312 25.047 1 91.06 90 LYS A O 1
ATOM 775 N N . ARG A 1 91 ? -7.746 9.32 26.219 1 92.44 91 ARG A N 1
ATOM 776 C CA . ARG A 1 91 ? -8.039 10.625 25.625 1 92.44 91 ARG A CA 1
ATOM 777 C C . ARG A 1 91 ? -6.762 11.32 25.156 1 92.44 91 ARG A C 1
ATOM 779 O O . ARG A 1 91 ? -5.719 11.188 25.797 1 92.44 91 ARG A O 1
ATOM 786 N N . LYS A 1 92 ? -6.945 12.125 24.094 1 93 92 LYS A N 1
ATOM 787 C CA . LYS A 1 92 ? -5.855 12.953 23.578 1 93 92 LYS A CA 1
ATOM 788 C C . LYS A 1 92 ? -5.883 14.344 24.219 1 93 92 LYS A C 1
ATOM 790 O O . LYS A 1 92 ? -6.938 14.977 24.297 1 93 92 LYS A O 1
ATOM 795 N N . ILE A 1 93 ? -4.766 14.719 24.672 1 95.44 93 ILE A N 1
ATOM 796 C CA . ILE A 1 93 ? -4.609 16.047 25.234 1 95.44 93 ILE A CA 1
ATOM 797 C C . ILE A 1 93 ? -3.498 16.797 24.516 1 95.44 93 ILE A C 1
ATOM 799 O O . ILE A 1 93 ? -2.375 16.297 24.391 1 95.44 93 ILE A O 1
ATOM 803 N N . ILE A 1 94 ? -3.848 18 24.062 1 96.31 94 ILE A N 1
ATOM 804 C CA . ILE A 1 94 ? -2.869 18.812 23.359 1 96.31 94 ILE A CA 1
ATOM 805 C C . ILE A 1 94 ? -2.787 20.188 24 1 96.31 94 ILE A C 1
ATOM 807 O O . ILE A 1 94 ? -3.805 20.75 24.406 1 96.31 94 ILE A O 1
ATOM 811 N N . LYS A 1 95 ? -1.576 20.688 24.094 1 97.38 95 LYS A N 1
ATOM 812 C CA . LYS A 1 95 ? -1.357 21.984 24.719 1 97.38 95 LYS A CA 1
ATOM 813 C C . LYS A 1 95 ? -0.36 22.812 23.906 1 97.38 95 LYS A C 1
ATOM 815 O O . LYS A 1 95 ? 0.574 22.281 23.312 1 97.38 95 LYS A O 1
ATOM 820 N N . ILE A 1 96 ? -0.604 24.062 23.922 1 96.81 96 ILE A N 1
ATOM 821 C CA . ILE A 1 96 ? 0.339 25.062 23.422 1 96.81 96 ILE A CA 1
ATOM 822 C C . ILE A 1 96 ? 0.757 25.984 24.562 1 96.81 96 ILE A C 1
ATOM 824 O O . ILE A 1 96 ? -0.085 26.656 25.172 1 96.81 96 ILE A O 1
ATOM 828 N N . ASN A 1 97 ? 1.999 25.984 24.812 1 96.5 97 ASN A N 1
ATOM 829 C CA . ASN A 1 97 ? 2.504 26.766 25.938 1 96.5 97 ASN A CA 1
ATOM 830 C C . ASN A 1 97 ? 1.711 26.5 27.219 1 96.5 97 ASN A C 1
ATOM 832 O O . ASN A 1 97 ? 1.237 27.438 27.859 1 96.5 97 ASN A O 1
ATOM 836 N N . GLN A 1 98 ? 1.479 25.297 27.359 1 94.19 98 GLN A N 1
ATOM 837 C CA . GLN A 1 98 ? 0.875 24.766 28.578 1 94.19 98 GLN A CA 1
ATOM 838 C C . GLN A 1 98 ? -0.612 25.094 28.641 1 94.19 98 GLN A C 1
ATOM 840 O O . GLN A 1 98 ? -1.278 24.781 29.641 1 94.19 98 GLN A O 1
ATOM 845 N N . ILE A 1 99 ? -1.101 25.672 27.656 1 95.69 99 ILE A N 1
ATOM 846 C CA . ILE A 1 99 ? -2.529 25.953 27.578 1 95.69 99 ILE A CA 1
ATOM 847 C C . ILE A 1 99 ? -3.24 24.875 26.766 1 95.69 99 ILE A C 1
ATOM 849 O O . ILE A 1 99 ? -2.93 24.672 25.594 1 95.69 99 ILE A O 1
ATOM 853 N N . PRO A 1 100 ? -4.18 24.328 27.297 1 95 100 PRO A N 1
ATOM 854 C CA . PRO A 1 100 ? -4.883 23.266 26.594 1 95 100 PRO A CA 1
ATOM 855 C C . PRO A 1 100 ? -5.695 23.766 25.406 1 95 100 PRO A C 1
ATOM 857 O O . PRO A 1 100 ? -6.312 24.828 25.484 1 95 100 PRO A O 1
ATOM 860 N N . CYS A 1 101 ? -5.551 23.031 24.344 1 93.31 101 CYS A N 1
ATOM 861 C CA . CYS A 1 101 ? -6.375 23.312 23.188 1 93.31 101 CYS A CA 1
ATOM 862 C C . CYS A 1 101 ? -7.652 22.484 23.203 1 93.31 101 CYS A C 1
ATOM 864 O O . CYS A 1 101 ? -7.613 21.281 23.453 1 93.31 101 CYS A O 1
ATOM 866 N N . ARG A 1 102 ? -8.758 23.094 22.859 1 87.06 102 ARG A N 1
ATOM 867 C CA . ARG A 1 102 ? -10.031 22.375 22.891 1 87.06 102 ARG A CA 1
ATOM 868 C C . ARG A 1 102 ? -10.242 21.609 21.594 1 87.06 102 ARG A C 1
ATOM 870 O O . ARG A 1 102 ? -10.852 20.531 21.594 1 87.06 102 ARG A O 1
ATOM 877 N N . LYS A 1 103 ? -9.68 22.25 20.594 1 90.5 103 LYS A N 1
ATOM 878 C CA . LYS A 1 103 ? -9.859 21.641 19.281 1 90.5 103 LYS A CA 1
ATOM 879 C C . LYS A 1 103 ? -8.523 21.5 18.562 1 90.5 103 LYS A C 1
ATOM 881 O O . LYS A 1 103 ? -7.625 22.328 18.734 1 90.5 103 LYS A O 1
ATOM 886 N N . LEU A 1 104 ? -8.578 20.469 17.734 1 89.12 104 LEU A N 1
ATOM 887 C CA . LEU A 1 104 ? -7.371 20.219 16.953 1 89.12 104 LEU A CA 1
ATOM 888 C C . LEU A 1 104 ? -7.07 21.375 16.016 1 89.12 104 LEU A C 1
ATOM 890 O O . LEU A 1 104 ? -5.906 21.641 15.711 1 89.12 104 LEU A O 1
ATOM 894 N N . SER A 1 105 ? -8.133 22.062 15.578 1 90.62 105 SER A N 1
ATOM 895 C CA . SER A 1 105 ? -7.984 23.172 14.641 1 90.62 105 SER A CA 1
ATOM 896 C C . SER A 1 105 ? -7.191 24.312 15.273 1 90.62 105 SER A C 1
ATOM 898 O O . SER A 1 105 ? -6.645 25.172 14.562 1 90.62 105 SER A O 1
ATOM 900 N N . GLU A 1 106 ? -7.09 24.359 16.547 1 91.19 106 GLU A N 1
ATOM 901 C CA . GLU A 1 106 ? -6.32 25.359 17.266 1 91.19 106 GLU A CA 1
ATOM 902 C C . GLU A 1 106 ? -4.852 24.953 17.391 1 91.19 106 GLU A C 1
ATOM 904 O O . GLU A 1 106 ? -3.996 25.781 17.703 1 91.19 106 GLU A O 1
ATOM 909 N N . TYR A 1 107 ? -4.664 23.812 17.094 1 93 107 TYR A N 1
ATOM 910 C CA . TYR A 1 107 ? -3.361 23.219 17.359 1 93 107 TYR A CA 1
ATOM 911 C C . TYR A 1 107 ? -2.586 23 16.062 1 93 107 TYR A C 1
ATOM 913 O O . TYR A 1 107 ? -1.438 23.438 15.945 1 93 107 TYR A O 1
ATOM 921 N N . VAL A 1 108 ? -3.283 22.422 15.109 1 92.38 108 VAL A N 1
ATOM 922 C CA . VAL A 1 108 ? -2.652 22.062 13.852 1 92.38 108 VAL A CA 1
ATOM 923 C C . VAL A 1 108 ? -2.342 23.312 13.047 1 92.38 108 VAL A C 1
ATOM 925 O O . VAL A 1 108 ? -3.178 24.219 12.938 1 92.38 108 VAL A O 1
ATOM 928 N N . GLY A 1 109 ? -1.177 23.391 12.531 1 89.81 109 GLY A N 1
ATOM 929 C CA . GLY A 1 109 ? -0.774 24.547 11.758 1 89.81 109 GLY A CA 1
ATOM 930 C C . GLY A 1 109 ? 0.086 25.516 12.547 1 89.81 109 GLY A C 1
ATOM 931 O O . GLY A 1 109 ? 0.664 26.453 11.977 1 89.81 109 GLY A O 1
ATOM 932 N N . THR A 1 110 ? 0.164 25.281 13.867 1 91.44 110 THR A N 1
ATOM 933 C CA . THR A 1 110 ? 1.058 26.094 14.68 1 91.44 110 THR A CA 1
ATOM 934 C C . THR A 1 110 ? 2.502 25.953 14.211 1 91.44 110 THR A C 1
ATOM 936 O O . THR A 1 110 ? 3.217 26.953 14.07 1 91.44 110 THR A O 1
ATOM 939 N N . ILE A 1 111 ? 2.834 24.797 14.047 1 93.88 111 ILE A N 1
ATOM 940 C CA . ILE A 1 111 ? 4.09 24.453 13.391 1 93.88 111 ILE A CA 1
ATOM 941 C C . ILE A 1 111 ? 3.812 23.531 12.195 1 93.88 111 ILE A C 1
ATOM 943 O O . ILE A 1 111 ? 3.127 22.516 12.328 1 93.88 111 ILE A O 1
ATOM 947 N N . ASN A 1 112 ? 4.34 23.969 11.102 1 94.94 112 ASN A N 1
ATOM 948 C CA . ASN A 1 112 ? 4.102 23.172 9.898 1 94.94 112 ASN A CA 1
ATOM 949 C C . ASN A 1 112 ? 5.199 22.125 9.688 1 94.94 112 ASN A C 1
ATOM 951 O O . ASN A 1 112 ? 6.352 22.359 10.062 1 94.94 112 ASN A O 1
ATOM 955 N N . VAL A 1 113 ? 4.762 21.062 9.109 1 96.19 113 VAL A N 1
ATOM 956 C CA . VAL A 1 113 ? 5.707 19.969 8.898 1 96.19 113 VAL A CA 1
ATOM 957 C C . VAL A 1 113 ? 5.371 19.25 7.598 1 96.19 113 VAL A C 1
ATOM 959 O O . VAL A 1 113 ? 4.203 19.156 7.211 1 96.19 113 VAL A O 1
ATOM 962 N N . VAL A 1 114 ? 6.352 18.844 6.898 1 95.88 114 VAL A N 1
ATOM 963 C CA . VAL A 1 114 ? 6.215 17.938 5.766 1 95.88 114 VAL A CA 1
ATOM 964 C C . VAL A 1 114 ? 6.98 16.641 6.047 1 95.88 114 VAL A C 1
ATOM 966 O O . VAL A 1 114 ? 8.18 16.688 6.348 1 95.88 114 VAL A O 1
ATOM 969 N N . PHE A 1 115 ? 6.285 15.57 6.039 1 95.94 115 PHE A N 1
ATOM 970 C CA . PHE A 1 115 ? 6.82 14.258 6.363 1 95.94 115 PHE A CA 1
ATOM 971 C C . PHE A 1 115 ? 6.941 13.398 5.109 1 95.94 115 PHE A C 1
ATOM 973 O O . PHE A 1 115 ? 5.969 13.219 4.375 1 95.94 115 PHE A O 1
ATOM 980 N N . PHE A 1 116 ? 8.188 12.922 4.887 1 95.19 116 PHE A N 1
ATOM 981 C CA . PHE A 1 116 ? 8.461 12.016 3.773 1 95.19 116 PHE A CA 1
ATOM 982 C C . PHE A 1 116 ? 8.719 10.602 4.273 1 95.19 116 PHE A C 1
ATOM 984 O O . PHE A 1 116 ? 9.57 10.391 5.141 1 95.19 116 PHE A O 1
ATOM 991 N N . SER A 1 117 ? 7.992 9.734 3.725 1 92.44 117 SER A N 1
ATOM 992 C CA . SER A 1 117 ? 8.227 8.328 4.043 1 92.44 117 SER A CA 1
ATOM 993 C C . SER A 1 117 ? 8.07 7.449 2.809 1 92.44 117 SER A C 1
ATOM 995 O O . SER A 1 117 ? 7.418 7.84 1.839 1 92.44 117 SER A O 1
ATOM 997 N N . PRO A 1 118 ? 8.672 6.254 2.846 1 88.06 118 PRO A N 1
ATOM 998 C CA . PRO A 1 118 ? 8.477 5.312 1.74 1 88.06 118 PRO A CA 1
ATOM 999 C C . PRO A 1 118 ? 7.012 4.965 1.51 1 88.06 118 PRO A C 1
ATOM 1001 O O . PRO A 1 118 ? 6.609 4.676 0.379 1 88.06 118 PRO A O 1
ATOM 1004 N N . ASP A 1 119 ? 6.262 5.082 2.482 1 88.75 119 ASP A N 1
ATOM 1005 C CA . ASP A 1 119 ? 4.848 4.727 2.416 1 88.75 119 ASP A CA 1
ATOM 1006 C C . ASP A 1 119 ? 4.059 5.77 1.623 1 88.75 119 ASP A C 1
ATOM 1008 O O . ASP A 1 119 ? 2.912 5.527 1.24 1 88.75 119 ASP A O 1
ATOM 1012 N N . ASP A 1 120 ? 4.684 6.805 1.331 1 92.5 120 ASP A N 1
ATOM 1013 C CA . ASP A 1 120 ? 3.998 7.875 0.615 1 92.5 120 ASP A CA 1
ATOM 1014 C C . ASP A 1 120 ? 3.625 7.438 -0.8 1 92.5 120 ASP A C 1
ATOM 1016 O O . ASP A 1 120 ? 2.803 8.078 -1.457 1 92.5 120 ASP A O 1
ATOM 1020 N N . LEU A 1 121 ? 4.191 6.375 -1.186 1 91.12 121 LEU A N 1
ATOM 1021 C CA . LEU A 1 121 ? 3.877 5.855 -2.514 1 91.12 121 LEU A CA 1
ATOM 1022 C C . LEU A 1 121 ? 2.391 5.535 -2.633 1 91.12 121 LEU A C 1
ATOM 1024 O O . LEU A 1 121 ? 1.848 5.492 -3.74 1 91.12 121 LEU A O 1
ATOM 1028 N N . VAL A 1 122 ? 1.778 5.32 -1.512 1 89.19 122 VAL A N 1
ATOM 1029 C CA . VAL A 1 122 ? 0.363 4.969 -1.476 1 89.19 122 VAL A CA 1
ATOM 1030 C C . VAL A 1 122 ? -0.473 6.129 -2.014 1 89.19 122 VAL A C 1
ATOM 1032 O O . VAL A 1 122 ? -1.586 5.926 -2.502 1 89.19 122 VAL A O 1
ATOM 1035 N N . MET A 1 123 ? 0.074 7.328 -1.972 1 91.88 123 MET A N 1
ATOM 1036 C CA . MET A 1 123 ? -0.623 8.492 -2.512 1 91.88 123 MET A CA 1
ATOM 1037 C C . MET A 1 123 ? -0.888 8.32 -4.004 1 91.88 123 MET A C 1
ATOM 1039 O O . MET A 1 123 ? -1.889 8.82 -4.52 1 91.88 123 MET A O 1
ATOM 1043 N N . VAL A 1 124 ? -0.002 7.625 -4.648 1 93.69 124 VAL A N 1
ATOM 1044 C CA . VAL A 1 124 ? -0.131 7.426 -6.09 1 93.69 124 VAL A CA 1
ATOM 1045 C C . VAL A 1 124 ? -0.758 6.062 -6.367 1 93.69 124 VAL A C 1
ATOM 1047 O O . VAL A 1 124 ? -1.7 5.953 -7.156 1 93.69 124 VAL A O 1
ATOM 1050 N N . LYS A 1 125 ? -0.36 5.07 -5.609 1 90.06 125 LYS A N 1
ATOM 1051 C CA . LYS A 1 125 ? -0.738 3.691 -5.902 1 90.06 125 LYS A CA 1
ATOM 1052 C C . LYS A 1 125 ? -2.031 3.311 -5.188 1 90.06 125 LYS A C 1
ATOM 1054 O O . LYS A 1 125 ? -2.752 2.414 -5.629 1 90.06 125 LYS A O 1
ATOM 1059 N N . GLY A 1 126 ? -2.244 3.963 -4.121 1 87.56 126 GLY A N 1
ATOM 1060 C CA . GLY A 1 126 ? -3.357 3.576 -3.268 1 87.56 126 GLY A CA 1
ATOM 1061 C C . GLY A 1 126 ? -4.703 4.047 -3.791 1 87.56 126 GLY A C 1
ATOM 1062 O O . GLY A 1 126 ? -4.812 4.465 -4.945 1 87.56 126 GLY A O 1
ATOM 1063 N N . GLY A 1 127 ? -5.699 3.875 -2.945 1 89.81 127 GLY A N 1
ATOM 1064 C CA . GLY A 1 127 ? -7.055 4.266 -3.299 1 89.81 127 GLY A CA 1
ATOM 1065 C C . GLY A 1 127 ? -7.332 5.738 -3.068 1 89.81 127 GLY A C 1
ATOM 1066 O O . GLY A 1 127 ? -6.508 6.445 -2.482 1 89.81 127 GLY A O 1
ATOM 1067 N N . PRO A 1 128 ? -8.453 6.23 -3.438 1 94.56 128 PRO A N 1
ATOM 1068 C CA . PRO A 1 128 ? -8.812 7.645 -3.316 1 94.56 128 PRO A CA 1
ATOM 1069 C C . PRO A 1 128 ? -8.805 8.133 -1.871 1 94.56 128 PRO A C 1
ATOM 1071 O O . PRO A 1 128 ? -8.5 9.305 -1.612 1 94.56 128 PRO A O 1
ATOM 1074 N N . ALA A 1 129 ? -9.18 7.262 -0.964 1 93.69 129 ALA A N 1
ATOM 1075 C CA . ALA A 1 129 ? -9.234 7.637 0.446 1 93.69 129 ALA A CA 1
ATOM 1076 C C . ALA A 1 129 ? -7.875 8.125 0.938 1 93.69 129 ALA A C 1
ATOM 1078 O O . ALA A 1 129 ? -7.793 9.094 1.694 1 93.69 129 ALA A O 1
ATOM 1079 N N . GLU A 1 130 ? -6.812 7.438 0.503 1 90.81 130 GLU A N 1
ATOM 1080 C CA . GLU A 1 130 ? -5.465 7.832 0.895 1 90.81 130 GLU A CA 1
ATOM 1081 C C . GLU A 1 130 ? -5.09 9.188 0.301 1 90.81 130 GLU A C 1
ATOM 1083 O O . GLU A 1 130 ? -4.445 10 0.962 1 90.81 130 GLU A O 1
ATOM 1088 N N . ARG A 1 131 ? -5.453 9.406 -0.879 1 94.31 131 ARG A N 1
ATOM 1089 C CA . ARG A 1 131 ? -5.172 10.68 -1.541 1 94.31 131 ARG A CA 1
ATOM 1090 C C . ARG A 1 131 ? -5.945 11.82 -0.889 1 94.31 131 ARG A C 1
ATOM 1092 O O . ARG A 1 131 ? -5.402 12.906 -0.686 1 94.31 131 ARG A O 1
ATOM 1099 N N . ARG A 1 132 ? -7.195 11.594 -0.525 1 95.5 132 ARG A N 1
ATOM 1100 C CA . ARG A 1 132 ? -7.969 12.602 0.184 1 95.5 132 ARG A CA 1
ATOM 1101 C C . ARG A 1 132 ? -7.352 12.914 1.544 1 95.5 132 ARG A C 1
ATOM 1103 O O . ARG A 1 132 ? -7.281 14.078 1.948 1 95.5 132 ARG A O 1
ATOM 1110 N N . ARG A 1 133 ? -6.957 11.844 2.189 1 91.94 133 ARG A N 1
ATOM 1111 C CA . ARG A 1 133 ? -6.312 12.031 3.486 1 91.94 133 ARG A CA 1
ATOM 1112 C C . ARG A 1 133 ? -5.074 12.914 3.367 1 91.94 133 ARG A C 1
ATOM 1114 O O . ARG A 1 133 ? -4.887 13.836 4.16 1 91.94 133 ARG A O 1
ATOM 1121 N N . PHE A 1 134 ? -4.281 12.602 2.4 1 89.75 134 PHE A N 1
ATOM 1122 C CA . PHE A 1 134 ? -3.098 13.406 2.121 1 89.75 134 PHE A CA 1
ATOM 1123 C C . PHE A 1 134 ? -3.475 14.867 1.903 1 89.75 134 PHE A C 1
ATOM 1125 O O . PHE A 1 134 ? -2.896 15.766 2.525 1 89.75 134 PHE A O 1
ATOM 1132 N N . LEU A 1 135 ? -4.391 15.062 1.115 1 93.12 135 LEU A N 1
ATOM 1133 C CA . LEU A 1 135 ? -4.812 16.422 0.769 1 93.12 135 LEU A CA 1
ATOM 1134 C C . LEU A 1 135 ? -5.328 17.156 1.998 1 93.12 135 LEU A C 1
ATOM 1136 O O . LEU A 1 135 ? -4.914 18.281 2.271 1 93.12 135 LEU A O 1
ATOM 1140 N N . ASP A 1 136 ? -6.191 16.5 2.709 1 94.31 136 ASP A N 1
ATOM 1141 C CA . ASP A 1 136 ? -6.844 17.141 3.852 1 94.31 136 ASP A CA 1
ATOM 1142 C C . ASP A 1 136 ? -5.832 17.469 4.945 1 94.31 136 ASP A C 1
ATOM 1144 O O . ASP A 1 136 ? -5.934 18.516 5.59 1 94.31 136 ASP A O 1
ATOM 1148 N N . LEU A 1 137 ? -4.891 16.625 5.125 1 88.44 137 LEU A N 1
ATOM 1149 C CA . LEU A 1 137 ? -3.861 16.875 6.133 1 88.44 137 LEU A CA 1
ATOM 1150 C C . LEU A 1 137 ? -3.037 18.109 5.777 1 88.44 137 LEU A C 1
ATOM 1152 O O . LEU A 1 137 ? -2.674 18.891 6.66 1 88.44 137 LEU A O 1
ATOM 1156 N N . HIS A 1 138 ? -2.773 18.203 4.578 1 89.44 138 HIS A N 1
ATOM 1157 C CA . HIS A 1 138 ? -1.939 19.328 4.16 1 89.44 138 HIS A CA 1
ATOM 1158 C C . HIS A 1 138 ? -2.738 20.625 4.125 1 89.44 138 HIS A C 1
ATOM 1160 O O . HIS A 1 138 ? -2.229 21.688 4.496 1 89.44 138 HIS A O 1
ATOM 1166 N N . ILE A 1 139 ? -3.951 20.531 3.711 1 93.81 139 ILE A N 1
ATOM 1167 C CA . ILE A 1 139 ? -4.812 21.719 3.74 1 93.81 139 ILE A CA 1
ATOM 1168 C C . ILE A 1 139 ? -4.984 22.188 5.18 1 93.81 139 ILE A C 1
ATOM 1170 O O . ILE A 1 139 ? -4.965 23.391 5.449 1 93.81 139 ILE A O 1
ATOM 1174 N N . ALA A 1 140 ? -5.121 21.266 6.062 1 91.62 140 ALA A N 1
ATOM 1175 C CA . ALA A 1 140 ? -5.344 21.578 7.473 1 91.62 140 ALA A CA 1
ATOM 1176 C C . ALA A 1 140 ? -4.184 22.375 8.047 1 91.62 140 ALA A C 1
ATOM 1178 O O . ALA A 1 140 ? -4.383 23.219 8.93 1 91.62 140 ALA A O 1
ATOM 1179 N N . GLN A 1 141 ? -3.041 22.109 7.594 1 88.69 141 GLN A N 1
ATOM 1180 C CA . GLN A 1 141 ? -1.881 22.828 8.094 1 88.69 141 GLN A CA 1
ATOM 1181 C C . GLN A 1 141 ? -1.881 24.281 7.59 1 88.69 141 GLN A C 1
ATOM 1183 O O . GLN A 1 141 ? -1.317 25.156 8.234 1 88.69 141 GLN A O 1
ATOM 1188 N N . HIS A 1 142 ? -2.518 24.453 6.48 1 85.81 142 HIS A N 1
ATOM 1189 C CA . HIS A 1 142 ? -2.617 25.781 5.883 1 85.81 142 HIS A CA 1
ATOM 1190 C C . HIS A 1 142 ? -3.844 26.531 6.398 1 85.81 142 HIS A C 1
ATOM 1192 O O . HIS A 1 142 ? -3.775 27.734 6.668 1 85.81 142 HIS A O 1
ATOM 1198 N N . HIS A 1 143 ? -4.863 25.812 6.359 1 87.38 143 HIS A N 1
ATOM 1199 C CA . HIS A 1 143 ? -6.164 26.328 6.773 1 87.38 143 HIS A CA 1
ATOM 1200 C C . HIS A 1 143 ? -6.789 25.453 7.852 1 87.38 143 HIS A C 1
ATOM 1202 O O . HIS A 1 143 ? -7.594 24.578 7.551 1 87.38 143 HIS A O 1
ATOM 1208 N N . SER A 1 144 ? -6.551 25.875 9.047 1 86.5 144 SER A N 1
ATOM 1209 C CA . SER A 1 144 ? -6.957 25 10.148 1 86.5 144 SER A CA 1
ATOM 1210 C C . SER A 1 144 ? -8.477 24.859 10.203 1 86.5 144 SER A C 1
ATOM 1212 O O . SER A 1 144 ? -8.984 23.875 10.734 1 86.5 144 SER A O 1
ATOM 1214 N N . LYS A 1 145 ? -9.172 25.828 9.633 1 91.62 145 LYS A N 1
ATOM 1215 C CA . LYS A 1 145 ? -10.633 25.75 9.602 1 91.62 145 LYS A CA 1
ATOM 1216 C C . LYS A 1 145 ? -11.102 24.562 8.789 1 91.62 145 LYS A C 1
ATOM 1218 O O . LYS A 1 145 ? -12.242 24.109 8.938 1 91.62 145 LYS A O 1
ATOM 1223 N N . HIS A 1 146 ? -10.234 24.109 7.949 1 95.5 146 HIS A N 1
ATOM 1224 C CA . HIS A 1 146 ? -10.57 22.938 7.152 1 95.5 146 HIS A CA 1
ATOM 1225 C C . HIS A 1 146 ? -10.82 21.719 8.039 1 95.5 146 HIS A C 1
ATOM 1227 O O . HIS A 1 146 ? -11.633 20.859 7.707 1 95.5 146 HIS A O 1
ATOM 1233 N N . ILE A 1 147 ? -10.18 21.656 9.141 1 94.12 147 ILE A N 1
ATOM 1234 C CA . ILE A 1 147 ? -10.383 20.562 10.086 1 94.12 147 ILE A CA 1
ATOM 1235 C C . ILE A 1 147 ? -11.812 20.594 10.617 1 94.12 147 ILE A C 1
ATOM 1237 O O . ILE A 1 147 ? -12.477 19.562 10.695 1 94.12 147 ILE A O 1
ATOM 1241 N N . GLN A 1 148 ? -12.211 21.781 10.922 1 94.62 148 GLN A N 1
ATOM 1242 C CA . GLN A 1 148 ? -13.57 21.953 11.43 1 94.62 148 GLN A CA 1
ATOM 1243 C C . GLN A 1 148 ? -14.594 21.531 10.383 1 94.62 148 GLN A C 1
ATOM 1245 O O . GLN A 1 148 ? -15.602 20.891 10.711 1 94.62 148 GLN A O 1
ATOM 1250 N N . LEU A 1 149 ? -14.328 21.938 9.203 1 96.5 149 LEU A N 1
ATOM 1251 C CA . LEU A 1 149 ? -15.203 21.547 8.102 1 96.5 149 LEU A CA 1
ATOM 1252 C C . LEU A 1 149 ? -15.273 20.031 7.965 1 96.5 149 LEU A C 1
ATOM 1254 O O . LEU A 1 149 ? -16.359 19.469 7.848 1 96.5 149 LEU A O 1
ATOM 1258 N N . LEU A 1 150 ? -14.141 19.391 8.039 1 96.62 150 LEU A N 1
ATOM 1259 C CA . LEU A 1 150 ? -14.078 17.938 7.891 1 96.62 150 LEU A CA 1
ATOM 1260 C C . LEU A 1 150 ? -14.82 17.25 9.023 1 96.62 150 LEU A C 1
ATOM 1262 O O . LEU A 1 150 ? -15.562 16.281 8.797 1 96.62 150 LEU A O 1
ATOM 1266 N N . ASN A 1 151 ? -14.625 17.734 10.18 1 95.12 151 ASN A N 1
ATOM 1267 C CA . ASN A 1 151 ? -15.305 17.156 11.336 1 95.12 151 ASN A CA 1
ATOM 1268 C C . ASN A 1 151 ? -16.812 17.297 11.234 1 95.12 151 ASN A C 1
ATOM 1270 O O . ASN A 1 151 ? -17.562 16.359 11.484 1 95.12 151 ASN A O 1
ATOM 1274 N N . ALA A 1 152 ? -17.172 18.453 10.945 1 96.94 152 ALA A N 1
ATOM 1275 C CA . ALA A 1 152 ? -18.609 18.719 10.773 1 96.94 152 ALA A CA 1
ATOM 1276 C C . ALA A 1 152 ? -19.203 17.859 9.672 1 96.94 152 ALA A C 1
ATOM 1278 O O . ALA A 1 152 ? -20.281 17.281 9.844 1 96.94 152 ALA A O 1
ATOM 1279 N N . TYR A 1 153 ? -18.531 17.75 8.625 1 98 153 TYR A N 1
ATOM 1280 C CA . TYR A 1 153 ? -18.984 16.953 7.492 1 98 153 TYR A CA 1
ATOM 1281 C C . TYR A 1 153 ? -19.141 15.492 7.875 1 98 153 TYR A C 1
ATOM 1283 O O . TYR A 1 153 ? -20.141 14.852 7.543 1 98 153 TYR A O 1
ATOM 1291 N N . ASN A 1 154 ? -18.141 14.969 8.508 1 97.06 154 ASN A N 1
ATOM 1292 C CA . ASN A 1 154 ? -18.172 13.57 8.922 1 97.06 154 ASN A CA 1
ATOM 1293 C C . ASN A 1 154 ? -19.328 13.297 9.883 1 97.06 154 ASN A C 1
ATOM 1295 O O . ASN A 1 154 ? -19.938 12.227 9.836 1 97.06 154 ASN A O 1
ATOM 1299 N N . LYS A 1 155 ? -19.547 14.211 10.758 1 97.12 155 LYS A N 1
ATOM 1300 C CA . LYS A 1 155 ? -20.688 14.07 11.664 1 97.12 155 LYS A CA 1
ATOM 1301 C C . LYS A 1 155 ? -22 13.992 10.883 1 97.12 155 LYS A C 1
ATOM 1303 O O . LYS A 1 155 ? -22.844 13.156 11.18 1 97.12 155 LYS A O 1
ATOM 1308 N N . VAL A 1 156 ? -22.109 14.859 9.938 1 97.5 156 VAL A N 1
ATOM 1309 C CA . VAL A 1 156 ? -23.312 14.875 9.109 1 97.5 156 VAL A CA 1
ATOM 1310 C C . VAL A 1 156 ? -23.438 13.555 8.359 1 97.5 156 VAL A C 1
ATOM 1312 O O . VAL A 1 156 ? -24.516 12.977 8.281 1 97.5 156 VAL A O 1
ATOM 1315 N N . LEU A 1 157 ? -22.375 13.055 7.82 1 97.12 157 LEU A N 1
ATOM 1316 C CA . LEU A 1 157 ? -22.359 11.789 7.098 1 97.12 157 LEU A CA 1
ATOM 1317 C C . LEU A 1 157 ? -22.797 10.641 8 1 97.12 157 LEU A C 1
ATOM 1319 O O . LEU A 1 157 ? -23.578 9.773 7.586 1 97.12 157 LEU A O 1
ATOM 1323 N N . GLN A 1 158 ? -22.281 10.648 9.164 1 96.25 158 GLN A N 1
ATOM 1324 C CA . GLN A 1 158 ? -22.609 9.594 10.117 1 96.25 158 GLN A CA 1
ATOM 1325 C C . GLN A 1 158 ? -24.094 9.602 10.453 1 96.25 158 GLN A C 1
ATOM 1327 O O . GLN A 1 158 ? -24.734 8.547 10.508 1 96.25 158 GLN A O 1
ATOM 1332 N N . GLN A 1 159 ? -24.594 10.75 10.719 1 95.44 159 GLN A N 1
ATOM 1333 C CA . GLN A 1 159 ? -26.016 10.883 11.07 1 95.44 159 GLN A CA 1
ATOM 1334 C C . GLN A 1 159 ? -26.906 10.469 9.906 1 95.44 159 GLN A C 1
ATOM 1336 O O . GLN A 1 159 ? -27.875 9.727 10.094 1 95.44 159 GLN A O 1
ATOM 1341 N N . LYS A 1 160 ? -26.578 10.945 8.789 1 95.81 160 LYS A N 1
ATOM 1342 C CA . LYS A 1 160 ? -27.375 10.578 7.621 1 95.81 160 LYS A CA 1
ATOM 1343 C C . LYS A 1 160 ? -27.312 9.07 7.363 1 95.81 160 LYS A C 1
ATOM 1345 O O . LYS A 1 160 ? -28.328 8.445 7.043 1 95.81 160 LYS A O 1
ATOM 1350 N N . ASN A 1 161 ? -26.125 8.516 7.449 1 93.81 161 ASN A N 1
ATOM 1351 C CA . ASN A 1 161 ? -25.969 7.074 7.273 1 93.81 161 ASN A CA 1
ATOM 1352 C C . ASN A 1 161 ? -26.812 6.293 8.281 1 93.81 161 ASN A C 1
ATOM 1354 O O . ASN A 1 161 ? -27.406 5.277 7.945 1 93.81 161 ASN A O 1
ATOM 1358 N N . ALA A 1 162 ? -26.734 6.711 9.492 1 92.56 162 ALA A N 1
ATOM 1359 C CA . ALA A 1 162 ? -27.547 6.07 10.531 1 92.56 162 ALA A CA 1
ATOM 1360 C C . ALA A 1 162 ? -29.031 6.121 10.188 1 92.56 162 ALA A C 1
ATOM 1362 O O . ALA A 1 162 ? -29.75 5.137 10.375 1 92.56 162 ALA A O 1
ATOM 1363 N N . LEU A 1 163 ? -29.453 7.281 9.75 1 91.81 163 LEU A N 1
ATOM 1364 C CA . LEU A 1 163 ? -30.844 7.457 9.352 1 91.81 163 LEU A CA 1
ATOM 1365 C C . LEU A 1 163 ? -31.203 6.523 8.203 1 91.81 163 LEU A C 1
ATOM 1367 O O . LEU A 1 163 ? -32.281 5.926 8.195 1 91.81 163 LEU A O 1
ATOM 1371 N N . LEU A 1 164 ? -30.359 6.352 7.262 1 90.38 164 LEU A N 1
ATOM 1372 C CA . LEU A 1 164 ? -30.578 5.492 6.105 1 90.38 164 LEU A CA 1
ATOM 1373 C C . LEU A 1 164 ? -30.672 4.027 6.523 1 90.38 164 LEU A C 1
ATOM 1375 O O . LEU A 1 164 ? -31.422 3.25 5.914 1 90.38 164 LEU A O 1
ATOM 1379 N N . LYS A 1 165 ? -29.969 3.635 7.484 1 86.06 165 LYS A N 1
ATOM 1380 C CA . LYS A 1 165 ? -29.938 2.248 7.941 1 86.06 165 LYS A CA 1
ATOM 1381 C C . LYS A 1 165 ? -31.188 1.915 8.758 1 86.06 165 LYS A C 1
ATOM 1383 O O . LYS A 1 165 ? -31.625 0.766 8.781 1 86.06 165 LYS A O 1
ATOM 1388 N N . GLN A 1 166 ? -31.688 2.85 9.547 1 78.69 166 GLN A N 1
ATOM 1389 C CA . GLN A 1 166 ? -32.844 2.643 10.391 1 78.69 166 GLN A CA 1
ATOM 1390 C C . GLN A 1 166 ? -34.125 2.629 9.562 1 78.69 166 GLN A C 1
ATOM 1392 O O . GLN A 1 166 ? -35.125 2.018 9.961 1 78.69 166 GLN A O 1
ATOM 1397 N N . GLY A 1 167 ? -34.188 3.336 8.547 1 65.5 167 GLY A N 1
ATOM 1398 C CA . GLY A 1 167 ? -35.438 3.582 7.852 1 65.5 167 GLY A CA 1
ATOM 1399 C C . GLY A 1 167 ? -35.969 2.361 7.117 1 65.5 167 GLY A C 1
ATOM 1400 O O . GLY A 1 167 ? -35.188 1.604 6.527 1 65.5 167 GLY A O 1
ATOM 1401 N N . GLN A 1 168 ? -37.031 1.924 7.766 1 59.12 168 GLN A N 1
ATOM 1402 C CA . GLN A 1 168 ? -37.906 0.986 7.066 1 59.12 168 GLN A CA 1
ATOM 1403 C C . GLN A 1 168 ? -38.844 1.718 6.125 1 59.12 168 GLN A C 1
ATOM 1405 O O . GLN A 1 168 ? -39.719 2.477 6.57 1 59.12 168 GLN A O 1
ATOM 1410 N N . GLY A 1 169 ? -38.844 1.567 4.785 1 58.78 169 GLY A N 1
ATOM 1411 C CA . GLY A 1 169 ? -39.906 1.764 3.799 1 58.78 169 GLY A CA 1
ATOM 1412 C C . GLY A 1 169 ? -40.125 3.223 3.449 1 58.78 169 GLY A C 1
ATOM 1413 O O . GLY A 1 169 ? -41.188 3.576 2.889 1 58.78 169 GLY A O 1
ATOM 1414 N N . GLY A 1 170 ? -39.062 4.219 3.621 1 65.94 170 GLY A N 1
ATOM 1415 C CA . GLY A 1 170 ? -39.188 5.52 2.979 1 65.94 170 GLY A CA 1
ATOM 1416 C C . GLY A 1 170 ? -40.344 6.355 3.531 1 65.94 170 GLY A C 1
ATOM 1417 O O . GLY A 1 170 ? -41.125 6.902 2.77 1 65.94 170 GLY A O 1
ATOM 1418 N N . SER A 1 171 ? -40.688 6.484 4.863 1 78.69 171 SER A N 1
ATOM 1419 C CA . SER A 1 171 ? -41.719 7.355 5.406 1 78.69 171 SER A CA 1
ATOM 1420 C C . SER A 1 171 ? -41.469 8.812 5.059 1 78.69 171 SER A C 1
ATOM 1422 O O . SER A 1 171 ? -40.312 9.188 4.727 1 78.69 171 SER A O 1
ATOM 1424 N N . LYS A 1 172 ? -42.594 9.633 4.926 1 84.06 172 LYS A N 1
ATOM 1425 C CA . LYS A 1 172 ? -42.5 11.062 4.633 1 84.06 172 LYS A CA 1
ATOM 1426 C C . LYS A 1 172 ? -41.594 11.766 5.633 1 84.06 172 LYS A C 1
ATOM 1428 O O . LYS A 1 172 ? -40.812 12.656 5.262 1 84.06 172 LYS A O 1
ATOM 1433 N N . SER A 1 173 ? -41.625 11.336 6.848 1 85.56 173 SER A N 1
ATOM 1434 C CA . SER A 1 173 ? -40.781 11.922 7.895 1 85.56 173 SER A CA 1
ATOM 1435 C C . SER A 1 173 ? -39.312 11.609 7.672 1 85.56 173 SER A C 1
ATOM 1437 O O . SER A 1 173 ? -38.438 12.477 7.863 1 85.56 173 SER A O 1
ATOM 1439 N N . GLN A 1 174 ? -39 10.508 7.25 1 88 174 GLN A N 1
ATOM 1440 C CA . GLN A 1 174 ? -37.625 10.109 6.988 1 88 174 GLN A CA 1
ATOM 1441 C C . GLN A 1 174 ? -37.031 10.891 5.812 1 88 174 GLN A C 1
ATOM 1443 O O . GLN A 1 174 ? -35.906 11.344 5.871 1 88 174 GLN A O 1
ATOM 1448 N N . ILE A 1 175 ? -37.875 11.062 4.832 1 90 175 ILE A N 1
ATOM 1449 C CA . ILE A 1 175 ? -37.469 11.781 3.639 1 90 175 ILE A CA 1
ATOM 1450 C C . ILE A 1 175 ? -37.125 13.234 3.996 1 90 175 ILE A C 1
ATOM 1452 O O . ILE A 1 175 ? -36.125 13.789 3.543 1 90 175 ILE A O 1
ATOM 1456 N N . ALA A 1 176 ? -37.969 13.82 4.777 1 92.69 176 ALA A N 1
ATOM 1457 C CA . ALA A 1 176 ? -37.75 15.203 5.207 1 92.69 176 ALA A CA 1
ATOM 1458 C C . ALA A 1 176 ? -36.438 15.336 5.98 1 92.69 176 ALA A C 1
ATOM 1460 O O . ALA A 1 176 ? -35.719 16.328 5.824 1 92.69 176 ALA A O 1
ATOM 1461 N N . GLN A 1 177 ? -36.156 14.422 6.789 1 93.06 177 GLN A N 1
ATOM 1462 C CA . GLN A 1 177 ? -34.906 14.438 7.559 1 93.06 177 GLN A CA 1
ATOM 1463 C C . GLN A 1 177 ? -33.688 14.266 6.652 1 93.06 177 GLN A C 1
ATOM 1465 O O . GLN A 1 177 ? -32.656 14.922 6.855 1 93.06 177 GLN A O 1
ATOM 1470 N N . ILE A 1 178 ? -33.812 13.422 5.688 1 94.12 178 ILE A N 1
ATOM 1471 C CA . ILE A 1 178 ? -32.75 13.195 4.738 1 94.12 178 ILE A CA 1
ATOM 1472 C C . ILE A 1 178 ? -32.438 14.484 3.969 1 94.12 178 ILE A C 1
ATOM 1474 O O . ILE A 1 178 ? -31.281 14.82 3.725 1 94.12 178 ILE A O 1
ATOM 1478 N N . GLU A 1 179 ? -33.469 15.164 3.617 1 94.75 179 GLU A N 1
ATOM 1479 C CA . GLU A 1 179 ? -33.312 16.422 2.891 1 94.75 179 GLU A CA 1
ATOM 1480 C C . GLU A 1 179 ? -32.562 17.453 3.73 1 94.75 179 GLU A C 1
ATOM 1482 O O . GLU A 1 179 ? -31.766 18.234 3.205 1 94.75 179 GLU A O 1
ATOM 1487 N N . LEU A 1 180 ? -32.844 17.484 4.969 1 95.38 180 LEU A N 1
ATOM 1488 C CA . LEU A 1 180 ? -32.156 18.391 5.867 1 95.38 180 LEU A CA 1
ATOM 1489 C C . LEU A 1 180 ? -30.656 18.078 5.926 1 95.38 180 LEU A C 1
ATOM 1491 O O . LEU A 1 180 ? -29.812 18.984 5.91 1 95.38 180 LEU A O 1
ATOM 1495 N N . TRP A 1 181 ? -30.391 16.828 6.02 1 96.38 181 TRP A N 1
ATOM 1496 C CA . TRP A 1 181 ? -29 16.422 6.027 1 96.38 181 TRP A CA 1
ATOM 1497 C C . TRP A 1 181 ? -28.328 16.734 4.691 1 96.38 181 TRP A C 1
ATOM 1499 O O . TRP A 1 181 ? -27.156 17.094 4.645 1 96.38 181 TRP A O 1
ATOM 1509 N N . ASN A 1 182 ? -29.047 16.594 3.594 1 97.31 182 ASN A N 1
ATOM 1510 C CA . ASN A 1 182 ? -28.516 16.938 2.277 1 97.31 182 ASN A CA 1
ATOM 1511 C C . ASN A 1 182 ? -28.141 18.406 2.195 1 97.31 182 ASN A C 1
ATOM 1513 O O . ASN A 1 182 ? -27.141 18.75 1.556 1 97.31 182 ASN A O 1
ATOM 1517 N N . GLU A 1 183 ? -28.906 19.172 2.818 1 97.62 183 GLU A N 1
ATOM 1518 C CA . GLU A 1 183 ? -28.609 20.594 2.842 1 97.62 183 GLU A CA 1
ATOM 1519 C C . GLU A 1 183 ? -27.281 20.875 3.551 1 97.62 183 GLU A C 1
ATOM 1521 O O . GLU A 1 183 ? -26.484 21.703 3.109 1 97.62 183 GLU A O 1
ATOM 1526 N N . GLN A 1 184 ? -27.078 20.203 4.609 1 97.94 184 GLN A N 1
ATOM 1527 C CA . GLN A 1 184 ? -25.828 20.359 5.348 1 97.94 184 GLN A CA 1
ATOM 1528 C C . GLN A 1 184 ? -24.656 19.812 4.543 1 97.94 184 GLN A C 1
ATOM 1530 O O . GLN A 1 184 ? -23.594 20.422 4.5 1 97.94 184 GLN A O 1
ATOM 1535 N N . ILE A 1 185 ? -24.844 18.688 3.904 1 98.25 185 ILE A N 1
ATOM 1536 C CA . ILE A 1 185 ? -23.797 18.094 3.068 1 98.25 185 ILE A CA 1
ATOM 1537 C C . ILE A 1 185 ? -23.438 19.047 1.939 1 98.25 185 ILE A C 1
ATOM 1539 O O . ILE A 1 185 ? -22.25 19.219 1.63 1 98.25 185 ILE A O 1
ATOM 1543 N N . LEU A 1 186 ? -24.453 19.641 1.4 1 98.19 186 LEU A N 1
ATOM 1544 C CA . LEU A 1 186 ? -24.234 20.578 0.309 1 98.19 186 LEU A CA 1
ATOM 1545 C C . LEU A 1 186 ? -23.422 21.781 0.782 1 98.19 186 LEU A C 1
ATOM 1547 O O . LEU A 1 186 ? -22.438 22.172 0.14 1 98.19 186 LEU A O 1
ATOM 1551 N N . ARG A 1 187 ? -23.797 22.312 1.826 1 98.12 187 ARG A N 1
ATOM 1552 C CA . ARG A 1 187 ? -23.156 23.531 2.34 1 98.12 187 ARG A CA 1
ATOM 1553 C C . ARG A 1 187 ? -21.719 23.25 2.756 1 98.12 187 ARG A C 1
ATOM 1555 O O . ARG A 1 187 ? -20.781 23.906 2.268 1 98.12 187 ARG A O 1
ATOM 1562 N N . ILE A 1 188 ? -21.5 22.312 3.625 1 98.38 188 ILE A N 1
ATOM 1563 C CA . ILE A 1 188 ? -20.172 22.016 4.152 1 98.38 188 ILE A CA 1
ATOM 1564 C C . ILE A 1 188 ? -19.312 21.375 3.061 1 98.38 188 ILE A C 1
ATOM 1566 O O . ILE A 1 188 ? -18.141 21.719 2.904 1 98.38 188 ILE A O 1
ATOM 1570 N N . GLY A 1 189 ? -19.891 20.5 2.32 1 98.44 189 GLY A N 1
ATOM 1571 C CA . GLY A 1 189 ? -19.188 19.797 1.26 1 98.44 189 GLY A CA 1
ATOM 1572 C C . GLY A 1 189 ? -18.672 20.734 0.179 1 98.44 189 GLY A C 1
ATOM 1573 O O . GLY A 1 189 ? -17.578 20.516 -0.362 1 98.44 189 GLY A O 1
ATOM 1574 N N . SER A 1 190 ? -19.453 21.719 -0.124 1 98.56 190 SER A N 1
ATOM 1575 C CA . SER A 1 190 ? -19.031 22.688 -1.133 1 98.56 190 SER A CA 1
ATOM 1576 C C . SER A 1 190 ? -17.766 23.422 -0.707 1 98.56 190 SER A C 1
ATOM 1578 O O . SER A 1 190 ? -16.891 23.672 -1.531 1 98.56 190 SER A O 1
ATOM 1580 N N . GLU A 1 191 ? -17.703 23.688 0.518 1 97.94 191 GLU A N 1
ATOM 1581 C CA . GLU A 1 191 ? -16.516 24.359 1.033 1 97.94 191 GLU A CA 1
ATOM 1582 C C . GLU A 1 191 ? -15.305 23.438 0.981 1 97.94 191 GLU A C 1
ATOM 1584 O O . GLU A 1 191 ? -14.203 23.875 0.616 1 97.94 191 GLU A O 1
ATOM 1589 N N . ILE A 1 192 ? -15.461 22.219 1.305 1 98.12 192 ILE A N 1
ATOM 1590 C CA . ILE A 1 192 ? -14.391 21.234 1.265 1 98.12 192 ILE A CA 1
ATOM 1591 C C . ILE A 1 192 ? -13.883 21.078 -0.167 1 98.12 192 ILE A C 1
ATOM 1593 O O . ILE A 1 192 ? -12.68 21.078 -0.408 1 98.12 192 ILE A O 1
ATOM 1597 N N . ILE A 1 193 ? -14.812 21.031 -1.063 1 98.31 193 ILE A N 1
ATOM 1598 C CA . ILE A 1 193 ? -14.477 20.859 -2.473 1 98.31 193 ILE A CA 1
ATOM 1599 C C . ILE A 1 193 ? -13.664 22.062 -2.955 1 98.31 193 ILE A C 1
ATOM 1601 O O . ILE A 1 193 ? -12.664 21.891 -3.65 1 98.31 193 ILE A O 1
ATOM 1605 N N . ARG A 1 194 ? -14.086 23.219 -2.539 1 97.75 194 ARG A N 1
ATOM 1606 C CA . ARG A 1 194 ? -13.367 24.422 -2.93 1 97.75 194 ARG A CA 1
ATOM 1607 C C . ARG A 1 194 ? -11.945 24.422 -2.391 1 97.75 194 ARG A C 1
ATOM 1609 O O . ARG A 1 194 ? -10.992 24.703 -3.125 1 97.75 194 ARG A O 1
ATOM 1616 N N . ASN A 1 195 ? -11.828 24.125 -1.154 1 96.94 195 ASN A N 1
ATOM 1617 C CA . ASN A 1 195 ? -10.508 24.062 -0.533 1 96.94 195 ASN A CA 1
ATOM 1618 C C . ASN A 1 195 ? -9.594 23.062 -1.234 1 96.94 195 ASN A C 1
ATOM 1620 O O . ASN A 1 195 ? -8.438 23.359 -1.517 1 96.94 195 ASN A O 1
ATOM 1624 N N . ARG A 1 196 ? -10.133 21.891 -1.509 1 97.38 196 ARG A N 1
ATOM 1625 C CA . ARG A 1 196 ? -9.359 20.812 -2.133 1 97.38 196 ARG A CA 1
ATOM 1626 C C . ARG A 1 196 ? -8.938 21.203 -3.549 1 97.38 196 ARG A C 1
ATOM 1628 O O . ARG A 1 196 ? -7.801 20.953 -3.955 1 97.38 196 ARG A O 1
ATOM 1635 N N . TRP A 1 197 ? -9.852 21.797 -4.207 1 97.06 197 TRP A N 1
ATOM 1636 C CA . TRP A 1 197 ? -9.57 22.219 -5.578 1 97.06 197 TRP A CA 1
ATOM 1637 C C . TRP A 1 197 ? -8.461 23.266 -5.617 1 97.06 197 TRP A C 1
ATOM 1639 O O . TRP A 1 197 ? -7.523 23.156 -6.406 1 97.06 197 TRP A O 1
ATOM 1649 N N . GLU A 1 198 ? -8.602 24.219 -4.797 1 95.5 198 GLU A N 1
ATOM 1650 C CA . GLU A 1 198 ? -7.625 25.312 -4.754 1 95.5 198 GLU A CA 1
ATOM 1651 C C . GLU A 1 198 ? -6.242 24.781 -4.367 1 95.5 198 GLU A C 1
ATOM 1653 O O . GLU A 1 198 ? -5.246 25.125 -5.012 1 95.5 198 GLU A O 1
ATOM 1658 N N . PHE A 1 199 ? -6.203 24.031 -3.369 1 95.25 199 PHE A N 1
ATOM 1659 C CA . PHE A 1 199 ? -4.922 23.531 -2.889 1 95.25 199 PHE A CA 1
ATOM 1660 C C . PHE A 1 199 ? -4.273 22.625 -3.934 1 95.25 199 PHE A C 1
ATOM 1662 O O . PHE A 1 199 ? -3.061 22.688 -4.145 1 95.25 199 PHE A O 1
ATOM 1669 N N . THR A 1 200 ? -5.07 21.75 -4.562 1 96.56 200 THR A N 1
ATOM 1670 C CA . THR A 1 200 ? -4.555 20.859 -5.594 1 96.56 200 THR A CA 1
ATOM 1671 C C . THR A 1 200 ? -3.953 21.672 -6.746 1 96.56 200 THR A C 1
ATOM 1673 O O . THR A 1 200 ? -2.92 21.281 -7.301 1 96.56 200 THR A O 1
ATOM 1676 N N . GLY A 1 201 ? -4.645 22.734 -7.062 1 95.75 201 GLY A N 1
ATOM 1677 C CA . GLY A 1 201 ? -4.109 23.609 -8.102 1 95.75 201 GLY A CA 1
ATOM 1678 C C . GLY A 1 201 ? -2.742 24.172 -7.766 1 95.75 201 GLY A C 1
ATOM 1679 O O . GLY A 1 201 ? -1.848 24.188 -8.617 1 95.75 201 GLY A O 1
ATOM 1680 N N . LEU A 1 202 ? -2.561 24.609 -6.582 1 94.88 202 LEU A N 1
ATOM 1681 C CA . LEU A 1 202 ? -1.282 25.125 -6.117 1 94.88 202 LEU A CA 1
ATOM 1682 C C . LEU A 1 202 ? -0.203 24.047 -6.16 1 94.88 202 LEU A C 1
ATOM 1684 O O . LEU A 1 202 ? 0.905 24.297 -6.645 1 94.88 202 LEU A O 1
ATOM 1688 N N . LEU A 1 203 ? -0.535 22.953 -5.699 1 95.5 203 LEU A N 1
ATOM 1689 C CA . LEU A 1 203 ? 0.398 21.828 -5.676 1 95.5 203 LEU A CA 1
ATOM 1690 C C . LEU A 1 203 ? 0.808 21.422 -7.09 1 95.5 203 LEU A C 1
ATOM 1692 O O . LEU A 1 203 ? 1.974 21.109 -7.336 1 95.5 203 LEU A O 1
ATOM 1696 N N . SER A 1 204 ? -0.214 21.359 -7.922 1 96.81 204 SER A N 1
ATOM 1697 C CA . SER A 1 204 ? 0.037 20.938 -9.297 1 96.81 204 SER A CA 1
ATOM 1698 C C . SER A 1 204 ? 1.032 21.875 -9.984 1 96.81 204 SER A C 1
ATOM 1700 O O . SER A 1 204 ? 1.945 21.406 -10.672 1 96.81 204 SER A O 1
ATOM 1702 N N . ARG A 1 205 ? 0.862 23.125 -9.812 1 96.62 205 ARG A N 1
ATOM 1703 C CA . ARG A 1 205 ? 1.748 24.094 -10.438 1 96.62 205 ARG A CA 1
ATOM 1704 C C . ARG A 1 205 ? 3.184 23.922 -9.961 1 96.62 205 ARG A C 1
ATOM 1706 O O . ARG A 1 205 ? 4.105 23.781 -10.766 1 96.62 205 ARG A O 1
ATOM 1713 N N . LYS A 1 206 ? 3.389 23.922 -8.703 1 96.75 206 LYS A N 1
ATOM 1714 C CA . LYS A 1 206 ? 4.727 23.781 -8.141 1 96.75 206 LYS A CA 1
ATOM 1715 C C . LYS A 1 206 ? 5.281 22.391 -8.391 1 96.75 206 LYS A C 1
ATOM 1717 O O . LYS A 1 206 ? 6.477 22.219 -8.648 1 96.75 206 LYS A O 1
ATOM 1722 N N . GLY A 1 207 ? 4.43 21.422 -8.242 1 97.38 207 GLY A N 1
ATOM 1723 C CA . GLY A 1 207 ? 4.836 20.047 -8.492 1 97.38 207 GLY A CA 1
ATOM 1724 C C . GLY A 1 207 ? 5.328 19.812 -9.906 1 97.38 207 GLY A C 1
ATOM 1725 O O . GLY A 1 207 ? 6.289 19.078 -10.125 1 97.38 207 GLY A O 1
ATOM 1726 N N . GLN A 1 208 ? 4.609 20.438 -10.812 1 97.31 208 GLN A N 1
ATOM 1727 C CA . GLN A 1 208 ? 5 20.328 -12.211 1 97.31 208 GLN A CA 1
ATOM 1728 C C . GLN A 1 208 ? 6.398 20.891 -12.438 1 97.31 208 GLN A C 1
ATOM 1730 O O . GLN A 1 208 ? 7.203 20.312 -13.164 1 97.31 208 GLN A O 1
ATOM 1735 N N . GLU A 1 209 ? 6.645 21.969 -11.875 1 96.5 209 GLU A N 1
ATOM 1736 C CA . GLU A 1 209 ? 7.957 22.609 -11.977 1 96.5 209 GLU A CA 1
ATOM 1737 C C . GLU A 1 209 ? 9.055 21.688 -11.43 1 96.5 209 GLU A C 1
ATOM 1739 O O . GLU A 1 209 ? 10.07 21.469 -12.086 1 96.5 209 GLU A O 1
ATOM 1744 N N . ILE A 1 210 ? 8.852 21.203 -10.32 1 96.62 210 ILE A N 1
ATOM 1745 C CA . ILE A 1 210 ? 9.836 20.375 -9.641 1 96.62 210 ILE A CA 1
ATOM 1746 C C . ILE A 1 210 ? 10.031 19.078 -10.406 1 96.62 210 ILE A C 1
ATOM 1748 O O . ILE A 1 210 ? 11.164 18.625 -10.625 1 96.62 210 ILE A O 1
ATOM 1752 N N . TYR A 1 211 ? 8.961 18.5 -10.773 1 96.94 211 TYR A N 1
ATOM 1753 C CA . TYR A 1 211 ? 9.055 17.25 -11.531 1 96.94 211 TYR A CA 1
ATOM 1754 C C . TYR A 1 211 ? 9.82 17.469 -12.836 1 96.94 211 TYR A C 1
ATOM 1756 O O . TYR A 1 211 ? 10.578 16.594 -13.266 1 96.94 211 TYR A O 1
ATOM 1764 N N . GLY A 1 212 ? 9.57 18.578 -13.477 1 95.44 212 GLY A N 1
ATOM 1765 C CA . GLY A 1 212 ? 10.32 18.906 -14.68 1 95.44 212 GLY A CA 1
ATOM 1766 C C . GLY A 1 212 ? 11.828 18.906 -14.453 1 95.44 212 GLY A C 1
ATOM 1767 O O . GLY A 1 212 ? 12.586 18.453 -15.312 1 95.44 212 GLY A O 1
ATOM 1768 N N . GLN A 1 213 ? 12.242 19.328 -13.336 1 93.69 213 GLN A N 1
ATOM 1769 C CA . GLN A 1 213 ? 13.664 19.328 -12.992 1 93.69 213 GLN A CA 1
ATOM 1770 C C . GLN A 1 213 ? 14.172 17.922 -12.75 1 93.69 213 GLN A C 1
ATOM 1772 O O . GLN A 1 213 ? 15.242 17.547 -13.234 1 93.69 213 GLN A O 1
ATOM 1777 N N . ILE A 1 214 ? 13.406 17.141 -12.023 1 91.56 214 ILE A N 1
ATOM 1778 C CA . ILE A 1 214 ? 13.789 15.789 -11.641 1 91.56 214 ILE A CA 1
ATOM 1779 C C . ILE A 1 214 ? 13.852 14.906 -12.883 1 91.56 214 ILE A C 1
ATOM 1781 O O . ILE A 1 214 ? 14.703 14.023 -12.984 1 91.56 214 ILE A O 1
ATOM 1785 N N . SER A 1 215 ? 12.977 15.164 -13.812 1 89.44 215 SER A N 1
ATOM 1786 C CA . SER A 1 215 ? 12.898 14.328 -15.008 1 89.44 215 SER A CA 1
ATOM 1787 C C . SER A 1 215 ? 13.703 14.938 -16.156 1 89.44 215 SER A C 1
ATOM 1789 O O . SER A 1 215 ? 13.68 14.422 -17.281 1 89.44 215 SER A O 1
ATOM 1791 N N . SER A 1 216 ? 14.336 15.961 -15.945 1 88.31 216 SER A N 1
ATOM 1792 C CA . SER A 1 216 ? 15.102 16.672 -16.953 1 88.31 216 SER A CA 1
ATOM 1793 C C . SER A 1 216 ? 14.219 17.094 -18.125 1 88.31 216 SER A C 1
ATOM 1795 O O . SER A 1 216 ? 14.617 16.969 -19.281 1 88.31 216 SER A O 1
ATOM 1797 N N . GLY A 1 217 ? 13.023 17.406 -17.797 1 88.31 217 GLY A N 1
ATOM 1798 C CA . GLY A 1 217 ? 12.086 17.922 -18.781 1 88.31 217 GLY A CA 1
ATOM 1799 C C . GLY A 1 217 ? 11.523 16.859 -19.688 1 88.31 217 GLY A C 1
ATOM 1800 O O . GLY A 1 217 ? 10.812 17.172 -20.656 1 88.31 217 GLY A O 1
ATOM 1801 N N . LYS A 1 218 ? 11.742 15.641 -19.406 1 86.94 218 LYS A N 1
ATOM 1802 C CA . LYS A 1 218 ? 11.344 14.547 -20.297 1 86.94 218 LYS A CA 1
ATOM 1803 C C . LYS A 1 218 ? 9.859 14.219 -20.109 1 86.94 218 LYS A C 1
ATOM 1805 O O . LYS A 1 218 ? 9.234 13.656 -21.016 1 86.94 218 LYS A O 1
ATOM 1810 N N . GLU A 1 219 ? 9.375 14.547 -18.953 1 92.19 219 GLU A N 1
ATOM 1811 C CA . GLU A 1 219 ? 8.008 14.188 -18.625 1 92.19 219 GLU A CA 1
ATOM 1812 C C . GLU A 1 219 ? 7.277 15.352 -17.953 1 92.19 219 GLU A C 1
ATOM 1814 O O . GLU A 1 219 ? 7.91 16.203 -17.328 1 92.19 219 GLU A O 1
ATOM 1819 N N . GLU A 1 220 ? 5.973 15.305 -18.141 1 95.88 220 GLU A N 1
ATOM 1820 C CA . GLU A 1 220 ? 5.148 16.344 -17.531 1 95.88 220 GLU A CA 1
ATOM 1821 C C . GLU A 1 220 ? 4.18 15.742 -16.516 1 95.88 220 GLU A C 1
ATOM 1823 O O . GLU A 1 220 ? 3.387 14.859 -16.844 1 95.88 220 GLU A O 1
ATOM 1828 N N . LEU A 1 221 ? 4.242 16.297 -15.281 1 97.38 221 LEU A N 1
ATOM 1829 C CA . LEU A 1 221 ? 3.348 15.875 -14.211 1 97.38 221 LEU A CA 1
ATOM 1830 C C . LEU A 1 221 ? 2.156 16.812 -14.086 1 97.38 221 LEU A C 1
ATOM 1832 O O . LEU A 1 221 ? 2.322 18.047 -14.117 1 97.38 221 LEU A O 1
ATOM 1836 N N . THR A 1 222 ? 0.979 16.25 -14.016 1 96.88 222 THR A N 1
ATOM 1837 C CA . THR A 1 222 ? -0.21 17.016 -13.672 1 96.88 222 THR A CA 1
ATOM 1838 C C . THR A 1 222 ? -0.979 16.359 -12.539 1 96.88 222 THR A C 1
ATOM 1840 O O . THR A 1 222 ? -0.942 15.133 -12.383 1 96.88 222 THR A O 1
ATOM 1843 N N . MET A 1 223 ? -1.593 17.141 -11.703 1 96.38 223 MET A N 1
ATOM 1844 C CA . MET A 1 223 ? -2.48 16.719 -10.625 1 96.38 223 MET A CA 1
ATOM 1845 C C . MET A 1 223 ? -3.857 17.359 -10.766 1 96.38 223 MET A C 1
ATOM 1847 O O . MET A 1 223 ? -3.977 18.578 -10.797 1 96.38 223 MET A O 1
ATOM 1851 N N . ASP A 1 224 ? -4.855 16.516 -10.789 1 96.19 224 ASP A N 1
ATOM 1852 C CA . ASP A 1 224 ? -6.207 17.031 -11.008 1 96.19 224 ASP A CA 1
ATOM 1853 C C . ASP A 1 224 ? -7.164 16.531 -9.922 1 96.19 224 ASP A C 1
ATOM 1855 O O . ASP A 1 224 ? -7.27 15.32 -9.688 1 96.19 224 ASP A O 1
ATOM 1859 N N . TYR A 1 225 ? -7.812 17.516 -9.305 1 97 225 TYR A N 1
ATOM 1860 C CA . TYR A 1 225 ? -8.859 17.156 -8.352 1 97 225 TYR A CA 1
ATOM 1861 C C . TYR A 1 225 ? -10.188 16.922 -9.07 1 97 225 TYR A C 1
ATOM 1863 O O . TYR A 1 225 ? -10.656 17.781 -9.812 1 97 225 TYR A O 1
ATOM 1871 N N . HIS A 1 226 ? -10.727 15.758 -8.883 1 96.31 226 HIS A N 1
ATOM 1872 C CA . HIS A 1 226 ? -12.023 15.398 -9.445 1 96.31 226 HIS A CA 1
ATOM 1873 C C . HIS A 1 226 ? -13.109 15.391 -8.375 1 96.31 226 HIS A C 1
ATOM 1875 O O . HIS A 1 226 ? -13.172 14.477 -7.547 1 96.31 226 HIS A O 1
ATOM 1881 N N . ALA A 1 227 ? -13.938 16.391 -8.43 1 96.38 227 ALA A N 1
ATOM 1882 C CA . ALA A 1 227 ? -15.031 16.547 -7.469 1 96.38 227 ALA A CA 1
ATOM 1883 C C . ALA A 1 227 ? -16.359 16.078 -8.062 1 96.38 227 ALA A C 1
ATOM 1885 O O . ALA A 1 227 ? -16.766 16.547 -9.125 1 96.38 227 ALA A O 1
ATOM 1886 N N . LEU A 1 228 ? -17 15.125 -7.352 1 96.5 228 LEU A N 1
ATOM 1887 C CA . LEU A 1 228 ? -18.312 14.633 -7.77 1 96.5 228 LEU A CA 1
ATOM 1888 C C . LEU A 1 228 ? -18.266 14.148 -9.211 1 96.5 228 LEU A C 1
ATOM 1890 O O . LEU A 1 228 ? -19.219 14.359 -9.977 1 96.5 228 LEU A O 1
ATOM 1894 N N . GLY A 1 229 ? -17.125 13.734 -9.625 1 92.31 229 GLY A N 1
ATOM 1895 C CA . GLY A 1 229 ? -16.953 13.164 -10.953 1 92.31 229 GLY A CA 1
ATOM 1896 C C . GLY A 1 229 ? -16.672 14.203 -12.023 1 92.31 229 GLY A C 1
ATOM 1897 O O . GLY A 1 229 ? -16.688 13.898 -13.219 1 92.31 229 GLY A O 1
ATOM 1898 N N . LYS A 1 230 ? -16.5 15.406 -11.609 1 93.31 230 LYS A N 1
ATOM 1899 C CA . LYS A 1 230 ? -16.266 16.5 -12.555 1 93.31 230 LYS A CA 1
ATOM 1900 C C . LYS A 1 230 ? -14.828 17 -12.477 1 93.31 230 LYS A C 1
ATOM 1902 O O . LYS A 1 230 ? -14.188 16.906 -11.43 1 93.31 230 LYS A O 1
ATOM 1907 N N . ASN A 1 231 ? -14.375 17.594 -13.586 1 87.81 231 ASN A N 1
ATOM 1908 C CA . ASN A 1 231 ? -13.008 18.078 -13.68 1 87.81 231 ASN A CA 1
ATOM 1909 C C . ASN A 1 231 ? -12.938 19.594 -13.484 1 87.81 231 ASN A C 1
ATOM 1911 O O . ASN A 1 231 ? -11.852 20.156 -13.43 1 87.81 231 ASN A O 1
ATOM 1915 N N . ASN A 1 232 ? -14.055 20.109 -13.383 1 92.69 232 ASN A N 1
ATOM 1916 C CA . ASN A 1 232 ? -14.164 21.547 -13.211 1 92.69 232 ASN A CA 1
ATOM 1917 C C . ASN A 1 232 ? -14.945 21.906 -11.953 1 92.69 232 ASN A C 1
ATOM 1919 O O . ASN A 1 232 ? -15.992 21.328 -11.672 1 92.69 232 ASN A O 1
ATOM 1923 N N . LEU A 1 233 ? -14.406 22.891 -11.211 1 96.06 233 LEU A N 1
ATOM 1924 C CA . LEU A 1 233 ? -14.977 23.266 -9.922 1 96.06 233 LEU A CA 1
ATOM 1925 C C . LEU A 1 233 ? -16.406 23.781 -10.086 1 96.06 233 LEU A C 1
ATOM 1927 O O . LEU A 1 233 ? -17.312 23.344 -9.375 1 96.06 233 LEU A O 1
ATOM 1931 N N . GLU A 1 234 ? -16.609 24.656 -11 1 96.62 234 GLU A N 1
ATOM 1932 C CA . GLU A 1 234 ? -17.922 25.281 -11.195 1 96.62 234 GLU A CA 1
ATOM 1933 C C . GLU A 1 234 ? -18.969 24.25 -11.602 1 96.62 234 GLU A C 1
ATOM 1935 O O . GLU A 1 234 ? -20.094 24.281 -11.109 1 96.62 234 GLU A O 1
ATOM 1940 N N . GLU A 1 235 ? -18.547 23.406 -12.453 1 96.56 235 GLU A N 1
ATOM 1941 C CA . GLU A 1 235 ? -19.453 22.344 -12.883 1 96.56 235 GLU A CA 1
ATOM 1942 C C . GLU A 1 235 ? -19.812 21.422 -11.727 1 96.56 235 GLU A C 1
ATOM 1944 O O . GLU A 1 235 ? -20.969 21 -11.602 1 96.56 235 GLU A O 1
ATOM 1949 N N . ALA A 1 236 ? -18.844 21.094 -10.945 1 97.12 236 ALA A N 1
ATOM 1950 C CA . ALA A 1 236 ? -19.062 20.203 -9.805 1 97.12 236 ALA A CA 1
ATOM 1951 C C . ALA A 1 236 ? -20.031 20.828 -8.805 1 97.12 236 ALA A C 1
ATOM 1953 O O . ALA A 1 236 ? -21.016 20.203 -8.391 1 97.12 236 ALA A O 1
ATOM 1954 N N . LEU A 1 237 ? -19.781 22.078 -8.453 1 97.62 237 LEU A N 1
ATOM 1955 C CA . LEU A 1 237 ? -20.609 22.766 -7.461 1 97.62 237 LEU A CA 1
ATOM 1956 C C . LEU A 1 237 ? -22.016 22.984 -7.988 1 97.62 237 LEU A C 1
ATOM 1958 O O . LEU A 1 237 ? -22.984 22.922 -7.23 1 97.62 237 LEU A O 1
ATOM 1962 N N . ALA A 1 238 ? -22.156 23.25 -9.258 1 97 238 ALA A N 1
ATOM 1963 C CA . ALA A 1 238 ? -23.469 23.453 -9.875 1 97 238 ALA A CA 1
ATOM 1964 C C . ALA A 1 238 ? -24.266 22.156 -9.906 1 97 238 ALA A C 1
ATOM 1966 O O . ALA A 1 238 ? -25.484 22.172 -9.773 1 97 238 ALA A O 1
ATOM 1967 N N . ALA A 1 239 ? -23.562 21.109 -10.055 1 97.25 239 ALA A N 1
ATOM 1968 C CA . ALA A 1 239 ? -24.219 19.812 -10.188 1 97.25 239 ALA A CA 1
ATOM 1969 C C . ALA A 1 239 ? -24.562 19.219 -8.82 1 97.25 239 ALA A C 1
ATOM 1971 O O . ALA A 1 239 ? -25.391 18.312 -8.719 1 97.25 239 ALA A O 1
ATOM 1972 N N . PHE A 1 240 ? -24.016 19.703 -7.758 1 98 240 PHE A N 1
ATOM 1973 C CA . PHE A 1 240 ? -24.047 19.078 -6.441 1 98 240 PHE A CA 1
ATOM 1974 C C . PHE A 1 240 ? -25.469 18.938 -5.934 1 98 240 PHE A C 1
ATOM 1976 O O . PHE A 1 240 ? -25.891 17.828 -5.57 1 98 240 PHE A O 1
ATOM 1983 N N . PRO A 1 241 ? -26.312 19.969 -5.98 1 97.31 241 PRO A N 1
ATOM 1984 C CA . PRO A 1 241 ? -27.688 19.828 -5.492 1 97.31 241 PRO A CA 1
ATOM 1985 C C . PRO A 1 241 ? -28.5 18.828 -6.305 1 97.31 241 PRO A C 1
ATOM 1987 O O . PRO A 1 241 ? -29.266 18.047 -5.738 1 97.31 241 PRO A O 1
ATOM 1990 N N . LYS A 1 242 ? -28.297 18.828 -7.555 1 97.12 242 LYS A N 1
ATOM 1991 C CA . LYS A 1 242 ? -29.031 17.922 -8.438 1 97.12 242 LYS A CA 1
ATOM 1992 C C . LYS A 1 242 ? -28.625 16.469 -8.172 1 97.12 242 LYS A C 1
ATOM 1994 O O . LYS A 1 242 ? -29.484 15.586 -8.156 1 97.12 242 LYS A O 1
ATOM 1999 N N . LEU A 1 243 ? -27.375 16.234 -8.008 1 97.31 243 LEU A N 1
ATOM 2000 C CA . LEU A 1 243 ? -26.875 14.898 -7.754 1 97.31 243 LEU A CA 1
ATOM 2001 C C . LEU A 1 243 ? -27.438 14.352 -6.438 1 97.31 243 LEU A C 1
ATOM 2003 O O . LEU A 1 243 ? -27.797 13.18 -6.352 1 97.31 243 LEU A O 1
ATOM 2007 N N . LEU A 1 244 ? -27.516 15.227 -5.41 1 97.19 244 LEU A N 1
ATOM 2008 C CA . LEU A 1 244 ? -28.031 14.82 -4.113 1 97.19 244 LEU A CA 1
ATOM 2009 C C . LEU A 1 244 ? -29.5 14.414 -4.23 1 97.19 244 LEU A C 1
ATOM 2011 O O . LEU A 1 244 ? -29.922 13.406 -3.643 1 97.19 244 LEU A O 1
ATOM 2015 N N . ALA A 1 245 ? -30.219 15.148 -4.992 1 95.56 245 ALA A N 1
ATOM 2016 C CA . ALA A 1 245 ? -31.641 14.867 -5.172 1 95.56 245 ALA A CA 1
ATOM 2017 C C . ALA A 1 245 ? -31.844 13.586 -5.977 1 95.56 245 ALA A C 1
ATOM 2019 O O . ALA A 1 245 ? -32.688 12.742 -5.609 1 95.56 245 ALA A O 1
ATOM 2020 N N . GLU A 1 246 ? -31.094 13.367 -6.961 1 95.56 246 GLU A N 1
ATOM 2021 C CA . GLU A 1 246 ? -31.234 12.242 -7.883 1 95.56 246 GLU A CA 1
ATOM 2022 C C . GLU A 1 246 ? -30.844 10.922 -7.215 1 95.56 246 GLU A C 1
ATOM 2024 O O . GLU A 1 246 ? -31.391 9.867 -7.543 1 95.56 246 GLU A O 1
ATOM 2029 N N . LYS A 1 247 ? -29.953 10.969 -6.352 1 95.62 247 LYS A N 1
ATOM 2030 C CA . LYS A 1 247 ? -29.406 9.734 -5.809 1 95.62 247 LYS A CA 1
ATOM 2031 C C . LYS A 1 247 ? -30.047 9.398 -4.461 1 95.62 247 LYS A C 1
ATOM 2033 O O . LYS A 1 247 ? -29.734 8.367 -3.861 1 95.62 247 LYS A O 1
ATOM 2038 N N . MET A 1 248 ? -30.969 10.227 -4.062 1 93.75 248 MET A N 1
ATOM 2039 C CA . MET A 1 248 ? -31.578 10.039 -2.748 1 93.75 248 MET A CA 1
ATOM 2040 C C . MET A 1 248 ? -32.25 8.68 -2.654 1 93.75 248 MET A C 1
ATOM 2042 O O . MET A 1 248 ? -32.094 7.965 -1.664 1 93.75 248 MET A O 1
ATOM 2046 N N . SER A 1 249 ? -33.062 8.289 -3.652 1 91.06 249 SER A N 1
ATOM 2047 C CA . SER A 1 249 ? -33.75 7.008 -3.654 1 91.06 249 SER A CA 1
ATOM 2048 C C . SER A 1 249 ? -32.781 5.84 -3.617 1 91.06 249 SER A C 1
ATOM 2050 O O . SER A 1 249 ? -33 4.859 -2.9 1 91.06 249 SER A O 1
ATOM 2052 N N . LEU A 1 250 ? -31.781 6.012 -4.367 1 91.25 250 LEU A N 1
ATOM 2053 C CA . LEU A 1 250 ? -30.766 4.961 -4.418 1 91.25 250 LEU A CA 1
ATOM 2054 C C . LEU A 1 250 ? -30.047 4.832 -3.076 1 91.25 250 LEU A C 1
ATOM 2056 O O . LEU A 1 250 ? -29.719 3.725 -2.643 1 91.25 250 LEU A O 1
ATOM 2060 N N . GLU A 1 251 ? -29.75 5.914 -2.422 1 93.25 251 GLU A N 1
ATOM 2061 C CA . GLU A 1 251 ? -29.109 5.906 -1.108 1 93.25 251 GLU A CA 1
ATOM 2062 C C . GLU A 1 251 ? -29.984 5.203 -0.073 1 93.25 251 GLU A C 1
ATOM 2064 O O . GLU A 1 251 ? -29.484 4.484 0.789 1 93.25 251 GLU A O 1
ATOM 2069 N N . MET A 1 252 ? -31.234 5.398 -0.164 1 89.31 252 MET A N 1
ATOM 2070 C CA . MET A 1 252 ? -32.188 4.754 0.757 1 89.31 252 MET A CA 1
ATOM 2071 C C . MET A 1 252 ? -32.188 3.244 0.535 1 89.31 252 MET A C 1
ATOM 2073 O O . MET A 1 252 ? -32.281 2.473 1.493 1 89.31 252 MET A O 1
ATOM 2077 N N . GLU A 1 253 ? -32.125 2.93 -0.679 1 84.56 253 GLU A N 1
ATOM 2078 C CA . GLU A 1 253 ? -32.125 1.512 -1.029 1 84.56 253 GLU A CA 1
ATOM 2079 C C . GLU A 1 253 ? -30.828 0.827 -0.558 1 84.56 253 GLU A C 1
ATOM 2081 O O . GLU A 1 253 ? -30.875 -0.266 0.011 1 84.56 253 GLU A O 1
ATOM 2086 N N . ARG A 1 254 ? -29.781 1.461 -0.746 1 85.06 254 ARG A N 1
ATOM 2087 C CA . ARG A 1 254 ? -28.469 0.873 -0.459 1 85.06 254 ARG A CA 1
ATOM 2088 C C . ARG A 1 254 ? -28.062 1.133 0.986 1 85.06 254 ARG A C 1
ATOM 2090 O O . ARG A 1 254 ? -27.078 0.571 1.467 1 85.06 254 ARG A O 1
ATOM 2097 N N . LYS A 1 255 ? -28.766 2.016 1.61 1 88.25 255 LYS A N 1
ATOM 2098 C CA . LYS A 1 255 ? -28.547 2.389 3.004 1 88.25 255 LYS A CA 1
ATOM 2099 C C . LYS A 1 255 ? -27.141 2.949 3.211 1 88.25 255 LYS A C 1
ATOM 2101 O O . LYS A 1 255 ? -26.438 2.561 4.148 1 88.25 255 LYS A O 1
ATOM 2106 N N . MET A 1 256 ? -26.797 3.791 2.266 1 92.5 256 MET A N 1
ATOM 2107 C CA . MET A 1 256 ? -25.5 4.441 2.367 1 92.5 256 MET A CA 1
ATOM 2108 C C . MET A 1 256 ? -25.469 5.742 1.569 1 92.5 2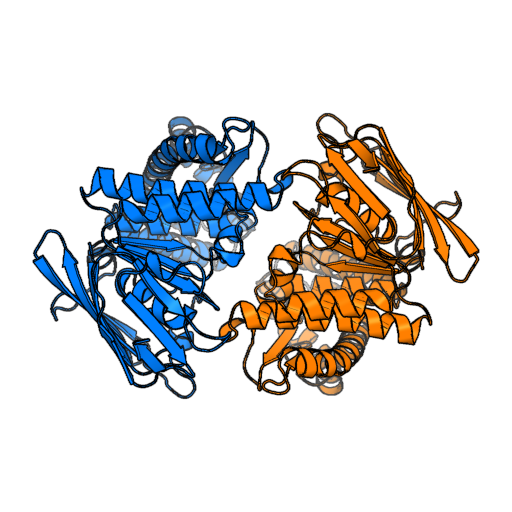56 MET A C 1
ATOM 2110 O O . MET A 1 256 ? -26.172 5.867 0.564 1 92.5 256 MET A O 1
ATOM 2114 N N . VAL A 1 257 ? -24.641 6.676 2.014 1 95.62 257 VAL A N 1
ATOM 2115 C CA . VAL A 1 257 ? -24.5 7.953 1.325 1 95.62 257 VAL A CA 1
ATOM 2116 C C . VAL A 1 257 ? -23.609 7.773 0.09 1 95.62 257 VAL A C 1
ATOM 2118 O O . VAL A 1 257 ? -22.5 7.242 0.183 1 95.62 257 VAL A O 1
ATOM 2121 N N . LEU A 1 258 ? -24.031 8.359 -1.056 1 95.88 258 LEU A N 1
ATOM 2122 C CA . LEU A 1 258 ? -23.344 8.047 -2.305 1 95.88 258 LEU A CA 1
ATOM 2123 C C . LEU A 1 258 ? -22.688 9.297 -2.893 1 95.88 258 LEU A C 1
ATOM 2125 O O . LEU A 1 258 ? -21.828 9.195 -3.764 1 95.88 258 LEU A O 1
ATOM 2129 N N . ILE A 1 259 ? -23.125 10.445 -2.408 1 97.06 259 ILE A N 1
ATOM 2130 C CA . ILE A 1 259 ? -22.703 11.672 -3.072 1 97.06 259 ILE A CA 1
ATOM 2131 C C . ILE A 1 259 ? -22.016 12.594 -2.062 1 97.06 259 ILE A C 1
ATOM 2133 O O . ILE A 1 259 ? -22.547 12.836 -0.976 1 97.06 259 ILE A O 1
ATOM 2137 N N . GLY A 1 260 ? -20.891 13.125 -2.467 1 97.88 260 GLY A N 1
ATOM 2138 C CA . GLY A 1 260 ? -20.203 14.109 -1.653 1 97.88 260 GLY A CA 1
ATOM 2139 C C . GLY A 1 260 ? -18.688 14.031 -1.788 1 97.88 260 GLY A C 1
ATOM 2140 O O . GLY A 1 260 ? -18.156 13.102 -2.412 1 97.88 260 GLY A O 1
ATOM 2141 N N . PRO A 1 261 ? -17.984 14.969 -1.166 1 98.12 261 PRO A N 1
ATOM 2142 C CA . PRO A 1 261 ? -16.531 15.031 -1.303 1 98.12 261 PRO A CA 1
ATOM 2143 C C . PRO A 1 261 ? -15.828 13.828 -0.688 1 98.12 261 PRO A C 1
ATOM 2145 O O . PRO A 1 261 ? -14.641 13.602 -0.941 1 98.12 261 PRO A O 1
ATOM 2148 N N . HIS A 1 262 ? -16.578 13.086 0.141 1 97.69 262 HIS A N 1
ATOM 2149 C CA . HIS A 1 262 ? -15.984 11.883 0.718 1 97.69 262 HIS A CA 1
ATOM 2150 C C . HIS A 1 262 ? -15.758 10.812 -0.348 1 97.69 262 HIS A C 1
ATOM 2152 O O . HIS A 1 262 ? -15.156 9.773 -0.074 1 97.69 262 HIS A O 1
ATOM 2158 N N . ARG A 1 263 ? -16.172 11.102 -1.559 1 96.69 263 ARG A N 1
ATOM 2159 C CA . ARG A 1 263 ? -15.977 10.164 -2.658 1 96.69 263 ARG A CA 1
ATOM 2160 C C . ARG A 1 263 ? -15.078 10.758 -3.736 1 96.69 263 ARG A C 1
ATOM 2162 O O . ARG A 1 263 ? -14.797 10.102 -4.746 1 96.69 263 ARG A O 1
ATOM 2169 N N . ASP A 1 264 ? -14.609 11.938 -3.566 1 97.25 264 ASP A N 1
ATOM 2170 C CA . ASP A 1 264 ? -13.789 12.617 -4.562 1 97.25 264 ASP A CA 1
ATOM 2171 C C . ASP A 1 264 ? -12.414 11.961 -4.68 1 97.25 264 ASP A C 1
ATOM 2173 O O . ASP A 1 264 ? -12.062 11.094 -3.879 1 97.25 264 ASP A O 1
ATOM 2177 N N . ASP A 1 265 ? -11.703 12.406 -5.758 1 96.38 265 ASP A N 1
ATOM 2178 C CA . ASP A 1 265 ? -10.391 11.812 -6 1 96.38 265 ASP A CA 1
ATOM 2179 C C . ASP A 1 265 ? -9.422 12.836 -6.59 1 96.38 265 ASP A C 1
ATOM 2181 O O . ASP A 1 265 ? -9.844 13.914 -7.031 1 96.38 265 ASP A O 1
ATOM 2185 N N . ILE A 1 266 ? -8.203 12.531 -6.426 1 95.81 266 ILE A N 1
ATOM 2186 C CA . ILE A 1 266 ? -7.137 13.266 -7.098 1 95.81 266 ILE A CA 1
ATOM 2187 C C . ILE A 1 266 ? -6.438 12.359 -8.102 1 95.81 266 ILE A C 1
ATOM 2189 O O . ILE A 1 266 ? -6.055 11.234 -7.773 1 95.81 266 ILE A O 1
ATOM 2193 N N . LEU A 1 267 ? -6.25 12.867 -9.273 1 95.19 267 LEU A N 1
ATOM 2194 C CA . LEU A 1 267 ? -5.617 12.078 -10.328 1 95.19 267 LEU A CA 1
ATOM 2195 C C . LEU A 1 267 ? -4.219 12.602 -10.633 1 95.19 267 LEU A C 1
ATOM 2197 O O . LEU A 1 267 ? -4.055 13.781 -10.953 1 95.19 267 LEU A O 1
ATOM 2201 N N . PHE A 1 268 ? -3.244 11.719 -10.492 1 97.12 268 PHE A N 1
ATOM 2202 C CA . PHE A 1 268 ? -1.881 12.008 -10.93 1 97.12 268 PHE A CA 1
ATOM 2203 C C . PHE A 1 268 ? -1.645 11.484 -12.344 1 97.12 268 PHE A C 1
ATOM 2205 O O . PHE A 1 268 ? -1.837 10.305 -12.609 1 97.12 268 PHE A O 1
ATOM 2212 N N . LYS A 1 269 ? -1.177 12.414 -13.203 1 96.25 269 LYS A N 1
ATOM 2213 C CA . LYS A 1 269 ? -0.925 12.016 -14.578 1 96.25 269 LYS A CA 1
ATOM 2214 C C . LYS A 1 269 ? 0.494 12.375 -15.008 1 96.25 269 LYS A C 1
ATOM 2216 O O . LYS A 1 269 ? 1.038 13.391 -14.578 1 96.25 269 LYS A O 1
ATOM 2221 N N . LEU A 1 270 ? 1.058 11.469 -15.703 1 94.94 270 LEU A N 1
ATOM 2222 C CA . LEU A 1 270 ? 2.305 11.734 -16.406 1 94.94 270 LEU A CA 1
ATOM 2223 C C . LEU A 1 270 ? 2.078 11.758 -17.922 1 94.94 270 LEU A C 1
ATOM 2225 O O . LEU A 1 270 ? 1.652 10.758 -18.5 1 94.94 270 LEU A O 1
ATOM 2229 N N . ASN A 1 271 ? 2.367 12.859 -18.547 1 92.38 271 ASN A N 1
ATOM 2230 C CA . ASN A 1 271 ? 2.084 13.023 -19.969 1 92.38 271 ASN A CA 1
ATOM 2231 C C . ASN A 1 271 ? 0.654 12.617 -20.312 1 92.38 271 ASN A C 1
ATOM 2233 O O . ASN A 1 271 ? 0.431 11.82 -21.219 1 92.38 271 ASN A O 1
ATOM 2237 N N . GLU A 1 272 ? -0.261 12.969 -19.516 1 91.06 272 GLU A N 1
ATOM 2238 C CA . GLU A 1 272 ? -1.704 12.828 -19.688 1 91.06 272 GLU A CA 1
ATOM 2239 C C . GLU A 1 272 ? -2.145 11.383 -19.469 1 91.06 272 GLU A C 1
ATOM 2241 O O . GLU A 1 272 ? -3.287 11.023 -19.766 1 91.06 272 GLU A O 1
ATOM 2246 N N . ARG A 1 273 ? -1.243 10.609 -18.969 1 89.69 273 ARG A N 1
ATOM 2247 C CA . ARG A 1 273 ? -1.584 9.227 -18.656 1 89.69 273 ARG A CA 1
ATOM 2248 C C . ARG A 1 273 ? -1.584 8.984 -17.156 1 89.69 273 ARG A C 1
ATOM 2250 O O . ARG A 1 273 ? -0.764 9.555 -16.438 1 89.69 273 ARG A O 1
ATOM 2257 N N . SER A 1 274 ? -2.5 8.117 -16.766 1 91.31 274 SER A N 1
ATOM 2258 C CA . SER A 1 274 ? -2.604 7.82 -15.344 1 91.31 274 SER A CA 1
ATOM 2259 C C . SER A 1 274 ? -1.29 7.273 -14.797 1 91.31 274 SER A C 1
ATOM 2261 O O . SER A 1 274 ? -0.812 6.23 -15.242 1 91.31 274 SER A O 1
ATOM 2263 N N . ALA A 1 275 ? -0.727 7.93 -13.797 1 93.44 275 ALA A N 1
ATOM 2264 C CA . ALA A 1 275 ? 0.537 7.5 -13.203 1 93.44 275 ALA A CA 1
ATOM 2265 C C . ALA A 1 275 ? 0.361 6.203 -12.422 1 93.44 275 ALA A C 1
ATOM 2267 O O . ALA A 1 275 ? 1.295 5.406 -12.305 1 93.44 275 ALA A O 1
ATOM 2268 N N . ARG A 1 276 ? -0.812 6.027 -11.867 1 90.44 276 ARG A N 1
ATOM 2269 C CA . ARG A 1 276 ? -1.1 4.82 -11.094 1 90.44 276 ARG A CA 1
ATOM 2270 C C . ARG A 1 276 ? -1.039 3.58 -11.977 1 90.44 276 ARG A C 1
ATOM 2272 O O . ARG A 1 276 ? -0.455 2.564 -11.594 1 90.44 276 ARG A O 1
ATOM 2279 N N . LEU A 1 277 ? -1.545 3.666 -13.164 1 85.19 277 LEU A N 1
ATOM 2280 C CA . LEU A 1 277 ? -1.713 2.51 -14.039 1 85.19 277 LEU A CA 1
ATOM 2281 C C . LEU A 1 277 ? -0.498 2.332 -14.945 1 85.19 277 LEU A C 1
ATOM 2283 O O . LEU A 1 277 ? -0.109 1.204 -15.25 1 85.19 277 LEU A O 1
ATOM 2287 N N . TYR A 1 278 ? 0.133 3.447 -15.281 1 86.19 278 TYR A N 1
ATOM 2288 C CA . TYR A 1 278 ? 1.109 3.348 -16.359 1 86.19 278 TYR A CA 1
ATOM 2289 C C . TYR A 1 278 ? 2.488 3.795 -15.891 1 86.19 278 TYR A C 1
ATOM 2291 O O . TYR A 1 278 ? 3.488 3.566 -16.578 1 86.19 278 TYR A O 1
ATOM 2299 N N . GLY A 1 279 ? 2.516 4.398 -14.789 1 88.44 279 GLY A N 1
ATOM 2300 C CA . GLY A 1 279 ? 3.791 4.898 -14.297 1 88.44 279 GLY A CA 1
ATOM 2301 C C . GLY A 1 279 ? 4.68 3.805 -13.734 1 88.44 279 GLY A C 1
ATOM 2302 O O . GLY A 1 279 ? 4.203 2.893 -13.055 1 88.44 279 GLY A O 1
ATOM 2303 N N . SER A 1 280 ? 5.918 3.893 -14.094 1 87 280 SER A N 1
ATOM 2304 C CA . SER A 1 280 ? 6.887 3.018 -13.445 1 87 280 SER A CA 1
ATOM 2305 C C . SER A 1 280 ? 7.055 3.379 -11.969 1 87 280 SER A C 1
ATOM 2307 O O . SER A 1 280 ? 6.637 4.457 -11.539 1 87 280 SER A O 1
ATOM 2309 N N . GLN A 1 281 ? 7.672 2.469 -11.227 1 85.19 281 GLN A N 1
ATOM 2310 C CA . GLN A 1 281 ? 7.91 2.734 -9.805 1 85.19 281 GLN A CA 1
ATOM 2311 C C . GLN A 1 281 ? 8.773 3.977 -9.617 1 85.19 281 GLN A C 1
ATOM 2313 O O . GLN A 1 281 ? 8.516 4.789 -8.727 1 85.19 281 GLN A O 1
ATOM 2318 N N . GLY A 1 282 ? 9.82 4.059 -10.43 1 85.81 282 GLY A N 1
ATOM 2319 C CA . GLY A 1 282 ? 10.656 5.25 -10.352 1 85.81 282 GLY A CA 1
ATOM 2320 C C . GLY A 1 282 ? 9.898 6.531 -10.633 1 85.81 282 GLY A C 1
ATOM 2321 O O . GLY A 1 282 ? 10.117 7.551 -9.977 1 85.81 282 GLY A O 1
ATOM 2322 N N . GLN A 1 283 ? 9.039 6.434 -11.578 1 90.06 283 GLN A N 1
ATOM 2323 C CA . GLN A 1 283 ? 8.203 7.582 -11.914 1 90.06 283 GLN A CA 1
ATOM 2324 C C . GLN A 1 283 ? 7.254 7.926 -10.773 1 90.06 283 GLN A C 1
ATOM 2326 O O . GLN A 1 283 ? 7.082 9.102 -10.43 1 90.06 283 GLN A O 1
ATOM 2331 N N . GLN A 1 284 ? 6.691 6.961 -10.234 1 92.94 284 GLN A N 1
ATOM 2332 C CA . GLN A 1 284 ? 5.766 7.176 -9.125 1 92.94 284 GLN A CA 1
ATOM 2333 C C . GLN A 1 284 ? 6.48 7.77 -7.918 1 92.94 284 GLN A C 1
ATOM 2335 O O . GLN A 1 284 ? 5.945 8.656 -7.246 1 92.94 284 GLN A O 1
ATOM 2340 N N . ARG A 1 285 ? 7.637 7.305 -7.672 1 91.38 285 ARG A N 1
ATOM 2341 C CA . ARG A 1 285 ? 8.445 7.879 -6.602 1 91.38 285 ARG A CA 1
ATOM 2342 C C . ARG A 1 285 ? 8.766 9.344 -6.879 1 91.38 285 ARG A C 1
ATOM 2344 O O . ARG A 1 285 ? 8.773 10.164 -5.965 1 91.38 285 ARG A O 1
ATOM 2351 N N . SER A 1 286 ? 9.023 9.617 -8.109 1 93.44 286 SER A N 1
ATOM 2352 C CA . SER A 1 286 ? 9.297 11 -8.5 1 93.44 286 SER A CA 1
ATOM 2353 C C . SER A 1 286 ? 8.078 11.891 -8.281 1 93.44 286 SER A C 1
ATOM 2355 O O . SER A 1 286 ? 8.211 13.055 -7.918 1 93.44 286 SER A O 1
ATOM 2357 N N . ILE A 1 287 ? 6.973 11.32 -8.562 1 96.44 287 ILE A N 1
ATOM 2358 C CA . ILE A 1 287 ? 5.734 12.055 -8.344 1 96.44 287 ILE A CA 1
ATOM 2359 C C . ILE A 1 287 ? 5.582 12.383 -6.859 1 96.44 287 ILE A C 1
ATOM 2361 O O . ILE A 1 287 ? 5.293 13.523 -6.496 1 96.44 287 ILE A O 1
ATOM 2365 N N . VAL A 1 288 ? 5.793 11.422 -6.039 1 95.88 288 VAL A N 1
ATOM 2366 C CA . VAL A 1 288 ? 5.695 11.617 -4.594 1 95.88 288 VAL A CA 1
ATOM 2367 C C . VAL A 1 288 ? 6.691 12.688 -4.152 1 95.88 288 VAL A C 1
ATOM 2369 O O . VAL A 1 288 ? 6.336 13.609 -3.422 1 95.88 288 VAL A O 1
ATOM 2372 N N . LEU A 1 289 ? 7.895 12.531 -4.633 1 95.56 289 LEU A N 1
ATOM 2373 C CA . LEU A 1 289 ? 8.953 13.477 -4.289 1 95.56 289 LEU A CA 1
ATOM 2374 C C . LEU A 1 289 ? 8.57 14.898 -4.711 1 95.56 289 LEU A C 1
ATOM 2376 O O . LEU A 1 289 ? 8.648 15.828 -3.906 1 95.56 289 LEU A O 1
ATOM 2380 N N . SER A 1 290 ? 8.125 15.031 -5.895 1 96.94 290 SER A N 1
ATOM 2381 C CA . SER A 1 290 ? 7.758 16.344 -6.43 1 96.94 290 SER A CA 1
ATOM 2382 C C . SER A 1 290 ? 6.582 16.938 -5.664 1 96.94 290 SER A C 1
ATOM 2384 O O . SER A 1 290 ? 6.566 18.141 -5.383 1 96.94 290 SER A O 1
ATOM 2386 N N . THR A 1 291 ? 5.652 16.141 -5.359 1 96.44 291 THR A N 1
ATOM 2387 C CA . THR A 1 291 ? 4.457 16.609 -4.668 1 96.44 291 THR A CA 1
ATOM 2388 C C . THR A 1 291 ? 4.793 17.078 -3.254 1 96.44 291 THR A C 1
ATOM 2390 O O . THR A 1 291 ? 4.316 18.125 -2.812 1 96.44 291 THR A O 1
ATOM 2393 N N . LYS A 1 292 ? 5.582 16.344 -2.559 1 96.12 292 LYS A N 1
ATOM 2394 C CA . LYS A 1 292 ? 5.977 16.703 -1.199 1 96.12 292 LYS A CA 1
ATOM 2395 C C . LYS A 1 292 ? 6.824 17.969 -1.186 1 96.12 292 LYS A C 1
ATOM 2397 O O . LYS A 1 292 ? 6.66 18.812 -0.31 1 96.12 292 LYS A O 1
ATOM 2402 N N . LEU A 1 293 ? 7.73 18.047 -2.102 1 96.12 293 LEU A N 1
ATOM 2403 C CA . LEU A 1 293 ? 8.539 19.266 -2.195 1 96.12 293 LEU A CA 1
ATOM 2404 C C . LEU A 1 293 ? 7.676 20.469 -2.574 1 96.12 293 LEU A C 1
ATOM 2406 O O . LEU A 1 293 ? 7.91 21.578 -2.096 1 96.12 293 LEU A O 1
ATOM 2410 N N . ALA A 1 294 ? 6.75 20.203 -3.473 1 96.5 294 ALA A N 1
ATOM 2411 C CA . ALA A 1 294 ? 5.805 21.25 -3.822 1 96.5 294 ALA A CA 1
ATOM 2412 C C . ALA A 1 294 ? 5.062 21.75 -2.588 1 96.5 294 ALA A C 1
ATOM 2414 O O . ALA A 1 294 ? 4.812 22.953 -2.453 1 96.5 294 ALA A O 1
ATOM 2415 N N . GLU A 1 295 ? 4.727 20.891 -1.751 1 94.62 295 GLU A N 1
ATOM 2416 C CA . GLU A 1 295 ? 4.059 21.266 -0.507 1 94.62 295 GLU A CA 1
ATOM 2417 C C . GLU A 1 295 ? 4.93 22.188 0.332 1 94.62 295 GLU A C 1
ATOM 2419 O O . GLU A 1 295 ? 4.43 23.156 0.917 1 94.62 295 GLU A O 1
ATOM 2424 N N . LEU A 1 296 ? 6.191 21.906 0.398 1 95.25 296 LEU A N 1
ATOM 2425 C CA . LEU A 1 296 ? 7.121 22.781 1.108 1 95.25 296 LEU A CA 1
ATOM 2426 C C . LEU A 1 296 ? 7.066 24.203 0.558 1 95.25 296 LEU A C 1
ATOM 2428 O O . LEU A 1 296 ? 6.984 25.156 1.323 1 95.25 296 LEU A O 1
ATOM 2432 N N . GLU A 1 297 ? 7.043 24.234 -0.702 1 94.88 297 GLU A N 1
ATOM 2433 C CA . GLU A 1 297 ? 7.043 25.531 -1.372 1 94.88 297 GLU A CA 1
ATOM 2434 C C . GLU A 1 297 ? 5.73 26.266 -1.14 1 94.88 297 GLU A C 1
ATOM 2436 O O . GLU A 1 297 ? 5.727 27.484 -0.948 1 94.88 297 GLU A O 1
ATOM 2441 N N . VAL A 1 298 ? 4.715 25.562 -1.198 1 93.69 298 VAL A N 1
ATOM 2442 C CA . VAL A 1 298 ? 3.404 26.172 -0.998 1 93.69 298 VAL A CA 1
ATOM 2443 C C . VAL A 1 298 ? 3.307 26.719 0.421 1 93.69 298 VAL A C 1
ATOM 2445 O O . VAL A 1 298 ? 2.822 27.844 0.624 1 93.69 298 VAL A O 1
ATOM 2448 N N . ILE A 1 299 ? 3.76 25.984 1.387 1 91.31 299 ILE A N 1
ATOM 2449 C CA . ILE A 1 299 ? 3.727 26.438 2.775 1 91.31 299 ILE A CA 1
ATOM 2450 C C . ILE A 1 299 ? 4.609 27.672 2.941 1 91.31 299 ILE A C 1
ATOM 2452 O O . ILE A 1 299 ? 4.215 28.641 3.588 1 91.31 299 ILE A O 1
ATOM 2456 N N . ARG A 1 300 ? 5.734 27.641 2.381 1 92.56 300 ARG A N 1
ATOM 2457 C CA . ARG A 1 300 ? 6.648 28.766 2.453 1 92.56 300 ARG A CA 1
ATOM 2458 C C . ARG A 1 300 ? 6.008 30.031 1.873 1 92.56 300 ARG A C 1
ATOM 2460 O O . ARG A 1 300 ? 6.117 31.109 2.451 1 92.56 300 ARG A O 1
ATOM 2467 N N . GLN A 1 301 ? 5.398 29.859 0.789 1 90.75 301 GLN A N 1
ATOM 2468 C CA . GLN A 1 301 ? 4.762 30.984 0.124 1 90.75 301 GLN A CA 1
ATOM 2469 C C . GLN A 1 301 ? 3.625 31.562 0.973 1 90.75 301 GLN A C 1
ATOM 2471 O O . GLN A 1 301 ? 3.439 32.781 1.039 1 90.75 301 GLN A O 1
ATOM 2476 N N . GLU A 1 302 ? 2.977 30.734 1.574 1 86.38 302 GLU A N 1
ATOM 2477 C CA . GLU A 1 302 ? 1.805 31.156 2.34 1 86.38 302 GLU A CA 1
ATOM 2478 C C . GLU A 1 302 ? 2.203 31.672 3.719 1 86.38 302 GLU A C 1
ATOM 2480 O O . GLU A 1 302 ? 1.629 32.656 4.211 1 86.38 302 GLU A O 1
ATOM 2485 N N . LYS A 1 303 ? 3.178 31.047 4.375 1 85.88 303 LYS A N 1
ATOM 2486 C CA . LYS A 1 303 ? 3.494 31.359 5.766 1 85.88 303 LYS A CA 1
ATOM 2487 C C . LYS A 1 303 ? 4.766 32.188 5.875 1 85.88 303 LYS A C 1
ATOM 2489 O O . LYS A 1 303 ? 5.047 32.781 6.926 1 85.88 303 LYS A O 1
ATOM 2494 N N . GLY A 1 304 ? 5.484 32.188 4.852 1 86.56 304 GLY A N 1
ATOM 2495 C CA . GLY A 1 304 ? 6.707 32.969 4.84 1 86.56 304 GLY A CA 1
ATOM 2496 C C . GLY A 1 304 ? 7.914 32.219 5.348 1 86.56 304 GLY A C 1
ATOM 2497 O O . GLY A 1 304 ? 9.031 32.719 5.32 1 86.56 304 GLY A O 1
ATOM 2498 N N . ASP A 1 305 ? 7.668 31.094 5.848 1 89.19 305 ASP A N 1
ATOM 2499 C CA . ASP A 1 305 ? 8.734 30.25 6.371 1 89.19 305 ASP A CA 1
ATOM 2500 C C . ASP A 1 305 ? 8.578 28.797 5.891 1 89.19 305 ASP A C 1
ATOM 2502 O O . ASP A 1 305 ? 7.461 28.328 5.68 1 89.19 305 ASP A O 1
ATOM 2506 N N . TYR A 1 306 ? 9.805 28.203 5.801 1 93.19 306 TYR A N 1
ATOM 2507 C CA . TYR A 1 306 ? 9.75 26.781 5.453 1 93.19 306 TYR A CA 1
ATOM 2508 C C . TYR A 1 306 ? 9.312 25.953 6.652 1 93.19 306 TYR A C 1
ATOM 2510 O O . TYR A 1 306 ? 9.703 26.219 7.785 1 93.19 306 TYR A O 1
ATOM 2518 N N . PRO A 1 307 ? 8.523 24.938 6.387 1 95.31 307 PRO A N 1
ATOM 2519 C CA . PRO A 1 307 ? 8.172 23.984 7.445 1 95.31 307 PRO A CA 1
ATOM 2520 C C . PRO A 1 307 ? 9.328 23.062 7.82 1 95.31 307 PRO A C 1
ATOM 2522 O O . PRO A 1 307 ? 10.344 23.031 7.121 1 95.31 307 PRO A O 1
ATOM 2525 N N . LEU A 1 308 ? 9.156 22.422 8.945 1 96.44 308 LEU A N 1
ATOM 2526 C CA . LEU A 1 308 ? 10.07 21.344 9.297 1 96.44 308 LEU A CA 1
ATOM 2527 C C . LEU A 1 308 ? 9.961 20.188 8.305 1 96.44 308 LEU A C 1
ATOM 2529 O O . LEU A 1 308 ? 8.852 19.797 7.934 1 96.44 308 LEU A O 1
ATOM 2533 N N . LEU A 1 309 ? 11.086 19.734 7.832 1 97.5 309 LEU A N 1
ATOM 2534 C CA . LEU A 1 309 ? 11.102 18.609 6.902 1 97.5 309 LEU A CA 1
ATOM 2535 C C . LEU A 1 309 ? 11.602 17.344 7.59 1 97.5 309 LEU A C 1
ATOM 2537 O O . LEU A 1 309 ? 12.703 17.328 8.148 1 97.5 309 LEU A O 1
ATOM 2541 N N . LEU A 1 310 ? 10.758 16.344 7.633 1 97.75 310 LEU A N 1
ATOM 2542 C CA . LEU A 1 310 ? 11.117 15.031 8.18 1 97.75 310 LEU A CA 1
ATOM 2543 C C . LEU A 1 310 ? 11.258 14 7.07 1 97.75 310 LEU A C 1
ATOM 2545 O O . LEU A 1 310 ? 10.328 13.781 6.293 1 97.75 310 LEU A O 1
ATOM 2549 N N . LEU A 1 311 ? 12.406 13.359 6.969 1 96.69 311 LEU A N 1
ATOM 2550 C CA . LEU A 1 311 ? 12.695 12.352 5.949 1 96.69 311 LEU A CA 1
ATOM 2551 C C . LEU A 1 311 ? 12.945 10.992 6.59 1 96.69 311 LEU A C 1
ATOM 2553 O O . LEU A 1 311 ? 14.023 10.75 7.141 1 96.69 311 LEU A O 1
ATOM 2557 N N . ASP A 1 312 ? 12.039 10.117 6.426 1 94.44 312 ASP A N 1
ATOM 2558 C CA . ASP A 1 312 ? 12.133 8.805 7.051 1 94.44 312 ASP A CA 1
ATOM 2559 C C . ASP A 1 312 ? 12.648 7.762 6.062 1 94.44 312 ASP A C 1
ATOM 2561 O O . ASP A 1 312 ? 11.859 7.109 5.375 1 94.44 312 ASP A O 1
ATOM 2565 N N . ASP A 1 313 ? 13.859 7.516 6.035 1 88.56 313 ASP A N 1
ATOM 2566 C CA . ASP A 1 313 ? 14.516 6.5 5.223 1 88.56 313 ASP A CA 1
ATOM 2567 C C . ASP A 1 313 ? 14.172 6.664 3.746 1 88.56 313 ASP A C 1
ATOM 2569 O O . ASP A 1 313 ? 13.945 5.68 3.039 1 88.56 313 ASP A O 1
ATOM 2573 N N . VAL A 1 314 ? 14.094 7.777 3.334 1 88.88 314 VAL A N 1
ATOM 2574 C CA . VAL A 1 314 ? 13.602 8.078 1.996 1 88.88 314 VAL A CA 1
ATOM 2575 C C . VAL A 1 314 ? 14.734 7.938 0.98 1 88.88 314 VAL A C 1
ATOM 2577 O O . VAL A 1 314 ? 14.5 7.543 -0.165 1 88.88 314 VAL A O 1
ATOM 2580 N N . LEU A 1 315 ? 15.961 8.219 1.395 1 86.69 315 LEU A N 1
ATOM 2581 C CA . LEU A 1 315 ? 17.078 8.25 0.458 1 86.69 315 LEU A CA 1
ATOM 2582 C C . LEU A 1 315 ? 17.359 6.855 -0.102 1 86.69 315 LEU A C 1
ATOM 2584 O O . LEU A 1 315 ? 17.797 6.715 -1.244 1 86.69 315 LEU A O 1
ATOM 2588 N N . SER A 1 316 ? 17.047 5.898 0.669 1 78.44 316 SER A N 1
ATOM 2589 C CA . SER A 1 316 ? 17.312 4.527 0.243 1 78.44 316 SER A CA 1
ATOM 2590 C C . SER A 1 316 ? 16.406 4.125 -0.912 1 78.44 316 SER A C 1
ATOM 2592 O O . SER A 1 316 ? 16.672 3.148 -1.613 1 78.44 316 SER A O 1
ATOM 2594 N N . GLU A 1 317 ? 15.367 4.883 -1.096 1 79.5 317 GLU A N 1
ATOM 2595 C CA . GLU A 1 317 ? 14.375 4.543 -2.115 1 79.5 317 GLU A CA 1
ATOM 2596 C C . GLU A 1 317 ? 14.648 5.293 -3.416 1 79.5 317 GLU A C 1
ATOM 2598 O O . GLU A 1 317 ? 13.977 5.062 -4.422 1 79.5 317 GLU A O 1
ATOM 2603 N N . LEU A 1 318 ? 15.547 6.133 -3.344 1 82.31 318 LEU A N 1
ATOM 2604 C CA . LEU A 1 318 ? 15.773 7.02 -4.48 1 82.31 318 LEU A CA 1
ATOM 2605 C C . LEU A 1 318 ? 17.078 6.66 -5.203 1 82.31 318 LEU A C 1
ATOM 2607 O O . LEU A 1 318 ? 18.031 6.223 -4.57 1 82.31 318 LEU A O 1
ATOM 2611 N N . ASP A 1 319 ? 17.016 6.812 -6.473 1 78 319 ASP A N 1
ATOM 2612 C CA . ASP A 1 319 ? 18.266 6.672 -7.207 1 78 319 ASP A CA 1
ATOM 2613 C C . ASP A 1 319 ? 19.203 7.848 -6.926 1 78 319 ASP A C 1
ATOM 2615 O O . ASP A 1 319 ? 18.844 8.789 -6.215 1 78 319 ASP A O 1
ATOM 2619 N N . ARG A 1 320 ? 20.344 7.754 -7.469 1 80.31 320 ARG A N 1
ATOM 2620 C CA . ARG A 1 320 ? 21.391 8.711 -7.148 1 80.31 320 ARG A CA 1
ATOM 2621 C C . ARG A 1 320 ? 20.969 10.133 -7.512 1 80.31 320 ARG A C 1
ATOM 2623 O O . ARG A 1 320 ? 21.156 11.062 -6.727 1 80.31 320 ARG A O 1
ATOM 2630 N N . PHE A 1 321 ? 20.453 10.281 -8.664 1 83.12 321 PHE A N 1
ATOM 2631 C CA . PHE A 1 321 ? 20.078 11.609 -9.125 1 83.12 321 PHE A CA 1
ATOM 2632 C C . PHE A 1 321 ? 19.016 12.219 -8.227 1 83.12 321 PHE A C 1
ATOM 2634 O O . PHE A 1 321 ? 19.141 13.367 -7.793 1 83.12 321 PHE A O 1
ATOM 2641 N N . ARG A 1 322 ? 18.031 11.609 -7.934 1 88.19 322 ARG A N 1
ATOM 2642 C CA . ARG A 1 322 ? 16.938 12.094 -7.098 1 88.19 322 ARG A CA 1
ATOM 2643 C C . ARG A 1 322 ? 17.406 12.328 -5.664 1 88.19 322 ARG A C 1
ATOM 2645 O O . ARG A 1 322 ? 16.953 13.266 -5.008 1 88.19 322 ARG A O 1
ATOM 2652 N N . ARG A 1 323 ? 18.219 11.43 -5.238 1 88.88 323 ARG A N 1
ATOM 2653 C CA . ARG A 1 323 ? 18.812 11.602 -3.916 1 88.88 323 ARG A CA 1
ATOM 2654 C C . ARG A 1 323 ? 19.562 12.93 -3.814 1 88.88 323 ARG A C 1
ATOM 2656 O O . ARG A 1 323 ? 19.359 13.68 -2.857 1 88.88 323 ARG A O 1
ATOM 2663 N N . ASP A 1 324 ? 20.359 13.133 -4.777 1 90.69 324 ASP A N 1
ATOM 2664 C CA . ASP A 1 324 ? 21.141 14.367 -4.785 1 90.69 324 ASP A CA 1
ATOM 2665 C C . ASP A 1 324 ? 20.234 15.586 -4.863 1 90.69 324 ASP A C 1
ATOM 2667 O O . ASP A 1 324 ? 20.484 16.594 -4.199 1 90.69 324 ASP A O 1
ATOM 2671 N N . TYR A 1 325 ? 19.25 15.477 -5.641 1 92.06 325 TYR A N 1
ATOM 2672 C CA . TYR A 1 325 ? 18.297 16.578 -5.758 1 92.06 325 TYR A CA 1
ATOM 2673 C C . TYR A 1 325 ? 17.656 16.891 -4.41 1 92.06 325 TYR A C 1
ATOM 2675 O O . TYR A 1 325 ? 17.594 18.047 -4.004 1 92.06 325 TYR A O 1
ATOM 2683 N N . LEU A 1 326 ? 17.203 15.875 -3.77 1 93.38 326 LEU A N 1
ATOM 2684 C CA . LEU A 1 326 ? 16.562 16.047 -2.471 1 93.38 326 LEU A CA 1
ATOM 2685 C C . LEU A 1 326 ? 17.531 16.641 -1.456 1 93.38 326 LEU A C 1
ATOM 2687 O O . LEU A 1 326 ? 17.188 17.578 -0.734 1 93.38 326 LEU A O 1
ATOM 2691 N N . LEU A 1 327 ? 18.703 16.141 -1.437 1 93.56 327 LEU A N 1
ATOM 2692 C CA . LEU A 1 327 ? 19.703 16.625 -0.496 1 93.56 327 LEU A CA 1
ATOM 2693 C C . LEU A 1 327 ? 20.047 18.078 -0.771 1 93.56 327 LEU A C 1
ATOM 2695 O O . LEU A 1 327 ? 20.234 18.859 0.162 1 93.56 327 LEU A O 1
ATOM 2699 N N . ASP A 1 328 ? 20.156 18.406 -1.998 1 93.44 328 ASP A N 1
ATOM 2700 C CA . ASP A 1 328 ? 20.422 19.797 -2.363 1 93.44 328 ASP A CA 1
ATOM 2701 C C . ASP A 1 328 ? 19.281 20.703 -1.922 1 93.44 328 ASP A C 1
ATOM 2703 O O . ASP A 1 328 ? 19.516 21.828 -1.485 1 93.44 328 ASP A O 1
ATOM 2707 N N . TYR A 1 329 ? 18.156 20.203 -2.059 1 91.88 329 TYR A N 1
ATOM 2708 C CA . TYR A 1 329 ? 16.984 20.969 -1.658 1 91.88 329 TYR A CA 1
ATOM 2709 C C . TYR A 1 329 ? 17.016 21.281 -0.166 1 91.88 329 TYR A C 1
ATOM 2711 O O . TYR A 1 329 ? 16.594 22.359 0.261 1 91.88 329 TYR A O 1
ATOM 2719 N N . THR A 1 330 ? 17.484 20.391 0.646 1 92.44 330 THR A N 1
ATOM 2720 C CA . THR A 1 330 ? 17.5 20.531 2.096 1 92.44 330 THR A CA 1
ATOM 2721 C C . THR A 1 330 ? 18.422 21.672 2.514 1 92.44 330 THR A C 1
ATOM 2723 O O . THR A 1 330 ? 18.297 22.219 3.613 1 92.44 330 THR A O 1
ATOM 2726 N N . LYS A 1 331 ? 19.375 22.031 1.663 1 91.69 331 LYS A N 1
ATOM 2727 C CA . LYS A 1 331 ? 20.328 23.094 1.982 1 91.69 331 LYS A CA 1
ATOM 2728 C C . LYS A 1 331 ? 19.625 24.438 2.156 1 91.69 331 LYS A C 1
ATOM 2730 O O . LYS A 1 331 ? 20.109 25.297 2.889 1 91.69 331 LYS A O 1
ATOM 2735 N N . SER A 1 332 ? 18.547 24.547 1.524 1 89.31 332 SER A N 1
ATOM 2736 C CA . SER A 1 332 ? 17.828 25.828 1.566 1 89.31 332 SER A CA 1
ATOM 2737 C C . SER A 1 332 ? 16.875 25.875 2.75 1 89.31 332 SER A C 1
ATOM 2739 O O . SER A 1 332 ? 16.297 26.922 3.047 1 89.31 332 SER A O 1
ATOM 2741 N N . LEU A 1 333 ? 16.781 24.797 3.439 1 93.44 333 LEU A N 1
ATOM 2742 C CA . LEU A 1 333 ? 15.805 24.719 4.512 1 93.44 333 LEU A CA 1
ATOM 2743 C C . LEU A 1 333 ? 16.438 25.031 5.863 1 93.44 333 LEU A C 1
ATOM 2745 O O . LEU A 1 333 ? 17.641 24.828 6.047 1 93.44 333 LEU A O 1
ATOM 2749 N N . GLN A 1 334 ? 15.641 25.516 6.707 1 92.56 334 GLN A N 1
ATOM 2750 C CA . GLN A 1 334 ? 16.109 25.844 8.047 1 92.56 334 GLN A CA 1
ATOM 2751 C C . GLN A 1 334 ? 16.469 24.594 8.836 1 92.56 334 GLN A C 1
ATOM 2753 O O . GLN A 1 334 ? 17.469 24.562 9.555 1 92.56 334 GLN A O 1
ATOM 2758 N N . GLN A 1 335 ? 15.617 23.609 8.719 1 96.88 335 GLN A N 1
ATOM 2759 C CA . GLN A 1 335 ? 15.875 22.391 9.477 1 96.88 335 GLN A CA 1
ATOM 2760 C C . GLN A 1 335 ? 15.273 21.172 8.781 1 96.88 335 GLN A C 1
ATOM 2762 O O . GLN A 1 335 ? 14.109 21.203 8.367 1 96.88 335 GLN A O 1
ATOM 2767 N N . THR A 1 336 ? 16.047 20.203 8.656 1 97.5 336 THR A N 1
ATOM 2768 C CA . THR A 1 336 ? 15.664 18.891 8.148 1 97.5 336 THR A CA 1
ATOM 2769 C C . THR A 1 336 ? 16.141 17.781 9.078 1 97.5 336 THR A C 1
ATOM 2771 O O . THR A 1 336 ? 17.281 17.812 9.547 1 97.5 336 THR A O 1
ATOM 2774 N N . ILE A 1 337 ? 15.273 16.906 9.414 1 97.62 337 ILE A N 1
ATOM 2775 C CA . ILE A 1 337 ? 15.633 15.734 10.203 1 97.62 337 ILE A CA 1
ATOM 2776 C C . ILE A 1 337 ? 15.43 14.477 9.375 1 97.62 337 ILE A C 1
ATOM 2778 O O . ILE A 1 337 ? 14.336 14.234 8.852 1 97.62 337 ILE A O 1
ATOM 2782 N N . MET A 1 338 ? 16.453 13.68 9.305 1 96.31 338 MET A N 1
ATOM 2783 C CA . MET A 1 338 ? 16.422 12.523 8.414 1 96.31 338 MET A CA 1
ATOM 2784 C C . MET A 1 338 ? 16.906 11.273 9.133 1 96.31 338 MET A C 1
ATOM 2786 O O . MET A 1 338 ? 17.812 11.336 9.969 1 96.31 338 MET A O 1
ATOM 2790 N N . THR A 1 339 ? 16.297 10.172 8.805 1 94.19 339 THR A N 1
ATOM 2791 C CA . THR A 1 339 ? 16.766 8.891 9.32 1 94.19 339 THR A CA 1
ATOM 2792 C C . THR A 1 339 ? 17.469 8.086 8.227 1 94.19 339 THR A C 1
ATOM 2794 O O . THR A 1 339 ? 17.125 8.195 7.051 1 94.19 339 THR A O 1
ATOM 2797 N N . MET A 1 340 ? 18.406 7.305 8.586 1 89.75 340 MET A N 1
ATOM 2798 C CA . MET A 1 340 ? 19.078 6.383 7.668 1 89.75 340 MET A CA 1
ATOM 2799 C C . MET A 1 340 ? 19.812 5.285 8.438 1 89.75 340 MET A C 1
ATOM 2801 O O . MET A 1 340 ? 20.094 5.438 9.625 1 89.75 340 MET A O 1
ATOM 2805 N N . THR A 1 341 ? 20.062 4.25 7.793 1 83.31 341 THR A N 1
ATOM 2806 C CA . THR A 1 341 ? 20.766 3.133 8.43 1 83.31 341 THR A CA 1
ATOM 2807 C C . THR A 1 341 ? 22.25 3.436 8.57 1 83.31 341 THR A C 1
ATOM 2809 O O . THR A 1 341 ? 22.844 3.166 9.617 1 83.31 341 THR A O 1
ATOM 2812 N N . SER A 1 342 ? 22.828 3.912 7.492 1 80 342 SER A N 1
ATOM 2813 C CA . SER A 1 342 ? 24.219 4.312 7.535 1 80 342 SER A CA 1
ATOM 2814 C C . SER A 1 342 ? 24.422 5.695 6.926 1 80 342 SER A C 1
ATOM 2816 O O . SER A 1 342 ? 23.891 5.996 5.859 1 80 342 SER A O 1
ATOM 2818 N N . ALA A 1 343 ? 25.141 6.492 7.684 1 71.25 343 ALA A N 1
ATOM 2819 C CA . ALA A 1 343 ? 25.266 7.891 7.27 1 71.25 343 ALA A CA 1
ATOM 2820 C C . ALA A 1 343 ? 26.641 8.148 6.652 1 71.25 343 ALA A C 1
ATOM 2822 O O . ALA A 1 343 ? 27.016 9.305 6.422 1 71.25 343 ALA A O 1
ATOM 2823 N N . GLU A 1 344 ? 27.281 7.27 6.336 1 70.62 344 GLU A N 1
ATOM 2824 C CA . GLU A 1 344 ? 28.672 7.43 5.938 1 70.62 344 GLU A CA 1
ATOM 2825 C C . GLU A 1 344 ? 28.812 8.445 4.812 1 70.62 344 GLU A C 1
ATOM 2827 O O . GLU A 1 344 ? 29.703 9.305 4.848 1 70.62 344 GLU A O 1
ATOM 2832 N N . THR A 1 345 ? 27.984 8.57 3.986 1 72.19 345 THR A N 1
ATOM 2833 C CA . THR A 1 345 ? 28.141 9.406 2.801 1 72.19 345 THR A CA 1
ATOM 2834 C C . THR A 1 345 ? 27.594 10.812 3.059 1 72.19 345 THR A C 1
ATOM 2836 O O . THR A 1 345 ? 27.844 11.734 2.271 1 72.19 345 THR A O 1
ATOM 2839 N N . LEU A 1 346 ? 27 11.023 4.215 1 81.19 346 LEU A N 1
ATOM 2840 C CA . LEU A 1 346 ? 26.344 12.312 4.395 1 81.19 346 LEU A CA 1
ATOM 2841 C C . LEU A 1 346 ? 26.875 13.023 5.633 1 81.19 346 LEU A C 1
ATOM 2843 O O . LEU A 1 346 ? 26.375 14.086 6 1 81.19 346 LEU A O 1
ATOM 2847 N N . THR A 1 347 ? 27.797 12.523 6.23 1 80.38 347 THR A N 1
ATOM 2848 C CA . THR A 1 347 ? 28.297 13.039 7.504 1 80.38 347 THR A CA 1
ATOM 2849 C C . THR A 1 347 ? 28.766 14.477 7.355 1 80.38 347 THR A C 1
ATOM 2851 O O . THR A 1 347 ? 28.547 15.305 8.242 1 80.38 347 THR A O 1
ATOM 2854 N N . GLN A 1 348 ? 29.234 14.773 6.227 1 82.06 348 GLN A N 1
ATOM 2855 C CA . GLN A 1 348 ? 29.812 16.109 6.027 1 82.06 348 GLN A CA 1
ATOM 2856 C C . GLN A 1 348 ? 28.719 17.156 5.859 1 82.06 348 GLN A C 1
ATOM 2858 O O . GLN A 1 348 ? 28.953 18.344 6.074 1 82.06 348 GLN A O 1
ATOM 2863 N N . ARG A 1 349 ? 27.641 16.75 5.594 1 87.19 349 ARG A N 1
ATOM 2864 C CA . ARG A 1 349 ? 26.547 17.672 5.336 1 87.19 349 ARG A CA 1
ATOM 2865 C C . ARG A 1 349 ? 25.688 17.875 6.59 1 87.19 349 ARG A C 1
ATOM 2867 O O . ARG A 1 349 ? 24.906 18.828 6.664 1 87.19 349 ARG A O 1
ATOM 2874 N N . ALA A 1 350 ? 25.938 17.078 7.574 1 92.12 350 ALA A N 1
ATOM 2875 C CA . ALA A 1 350 ? 25.062 17.078 8.742 1 92.12 350 ALA A CA 1
ATOM 2876 C C . ALA A 1 350 ? 25.516 18.125 9.758 1 92.12 350 ALA A C 1
ATOM 2878 O O . ALA A 1 350 ? 26.703 18.266 10.023 1 92.12 350 ALA A O 1
ATOM 2879 N N . SER A 1 351 ? 24.578 18.875 10.211 1 93.12 351 SER A N 1
ATOM 2880 C CA . SER A 1 351 ? 24.828 19.781 11.328 1 93.12 351 SER A CA 1
ATOM 2881 C C . SER A 1 351 ? 24.844 19.031 12.656 1 93.12 351 SER A C 1
ATOM 2883 O O . SER A 1 351 ? 25.469 19.469 13.617 1 93.12 351 SER A O 1
ATOM 2885 N N . LEU A 1 352 ? 24.109 17.969 12.703 1 94.06 352 LEU A N 1
ATOM 2886 C CA . LEU A 1 352 ? 24 17.125 13.891 1 94.06 352 LEU A CA 1
ATOM 2887 C C . LEU A 1 352 ? 23.859 15.656 13.5 1 94.06 352 LEU A C 1
ATOM 2889 O O . LEU A 1 352 ? 23.031 15.312 12.648 1 94.06 352 LEU A O 1
ATOM 2893 N N . LEU A 1 353 ? 24.703 14.852 14.07 1 94.38 353 LEU A N 1
ATOM 2894 C CA . LEU A 1 353 ? 24.656 13.414 13.852 1 94.38 353 LEU A CA 1
ATOM 2895 C C . LEU A 1 353 ? 24.297 12.68 15.141 1 94.38 353 LEU A C 1
ATOM 2897 O O . LEU A 1 353 ? 25 12.805 16.141 1 94.38 353 LEU A O 1
ATOM 2901 N N . LEU A 1 354 ? 23.234 11.938 15.055 1 95.12 354 LEU A N 1
ATOM 2902 C CA . LEU A 1 354 ? 22.75 11.195 16.203 1 95.12 354 LEU A CA 1
ATOM 2903 C C . LEU A 1 354 ? 22.688 9.703 15.914 1 95.12 354 LEU A C 1
ATOM 2905 O O . LEU A 1 354 ? 22.438 9.297 14.773 1 95.12 354 LEU A O 1
ATOM 2909 N N . LYS A 1 355 ? 22.938 8.961 16.938 1 94.75 355 LYS A N 1
ATOM 2910 C CA . LYS A 1 355 ? 22.844 7.504 16.828 1 94.75 355 LYS A CA 1
ATOM 2911 C C . LYS A 1 355 ? 21.625 6.988 17.594 1 94.75 355 LYS A C 1
ATOM 2913 O O . LYS A 1 355 ? 21.359 7.422 18.719 1 94.75 355 LYS A O 1
ATOM 2918 N N . VAL A 1 356 ? 20.875 6.172 16.969 1 94.25 356 VAL A N 1
ATOM 2919 C CA . VAL A 1 356 ? 19.719 5.547 17.578 1 94.25 356 VAL A CA 1
ATOM 2920 C C . VAL A 1 356 ? 19.969 4.059 17.797 1 94.25 356 VAL A C 1
ATOM 2922 O O . VAL A 1 356 ? 20.234 3.326 16.828 1 94.25 356 VAL A O 1
ATOM 2925 N N . GLU A 1 357 ? 19.891 3.65 18.969 1 91.31 357 GLU A N 1
ATOM 2926 C CA . GLU A 1 357 ? 20.109 2.25 19.328 1 91.31 357 GLU A CA 1
ATOM 2927 C C . GLU A 1 357 ? 19.172 1.81 20.453 1 91.31 357 GLU A C 1
ATOM 2929 O O . GLU A 1 357 ? 19.203 2.375 21.547 1 91.31 357 GLU A O 1
ATOM 2934 N N . LYS A 1 358 ? 18.375 0.776 20.188 1 86.88 358 LYS A N 1
ATOM 2935 C CA . LYS A 1 358 ? 17.484 0.151 21.172 1 86.88 358 LYS A CA 1
ATOM 2936 C C . LYS A 1 358 ? 16.641 1.196 21.906 1 86.88 358 LYS A C 1
ATOM 2938 O O . LYS A 1 358 ? 16.578 1.204 23.125 1 86.88 358 LYS A O 1
ATOM 2943 N N . GLY A 1 359 ? 16.188 2.102 21.188 1 84.69 359 GLY A N 1
ATOM 2944 C CA . GLY A 1 359 ? 15.297 3.1 21.75 1 84.69 359 GLY A CA 1
ATOM 2945 C C . GLY A 1 359 ? 16.031 4.172 22.547 1 84.69 359 GLY A C 1
ATOM 2946 O O . GLY A 1 359 ? 15.469 4.742 23.484 1 84.69 359 GLY A O 1
ATOM 2947 N N . GLN A 1 360 ? 17.203 4.305 22.297 1 87.88 360 GLN A N 1
ATOM 2948 C CA . GLN A 1 360 ? 18 5.375 22.875 1 87.88 360 GLN A CA 1
ATOM 2949 C C . GLN A 1 360 ? 18.719 6.184 21.797 1 87.88 360 GLN A C 1
ATOM 2951 O O . GLN A 1 360 ? 19.125 5.637 20.766 1 87.88 360 GLN A O 1
ATOM 2956 N N . ILE A 1 361 ? 18.797 7.461 22.062 1 92.19 361 ILE A N 1
ATOM 2957 C CA . ILE A 1 361 ? 19.422 8.352 21.094 1 92.19 361 ILE A CA 1
ATOM 2958 C C . ILE A 1 361 ? 20.625 9.055 21.734 1 92.19 361 ILE A C 1
ATOM 2960 O O . ILE A 1 361 ? 20.5 9.625 22.812 1 92.19 361 ILE A O 1
ATOM 2964 N N . GLY A 1 362 ? 21.719 8.898 21.078 1 87.44 362 GLY A N 1
ATOM 2965 C CA . GLY A 1 362 ? 22.922 9.586 21.547 1 87.44 362 GLY A CA 1
ATOM 2966 C C . GLY A 1 362 ? 23.688 10.25 20.422 1 87.44 362 GLY A C 1
ATOM 2967 O O . GLY A 1 362 ? 23.453 9.969 19.234 1 87.44 362 GLY A O 1
ATOM 2968 N N . ARG A 1 363 ? 24.562 11.211 20.766 1 83.94 363 ARG A N 1
ATOM 2969 C CA . ARG A 1 363 ? 25.391 11.898 19.766 1 83.94 363 ARG A CA 1
ATOM 2970 C C . ARG A 1 363 ? 26.547 11.031 19.312 1 83.94 363 ARG A C 1
ATOM 2972 O O . ARG A 1 363 ? 27.109 10.266 20.109 1 83.94 363 ARG A O 1
ATOM 2979 N N . ILE A 1 364 ? 26.594 11.094 17.969 1 72.69 364 ILE A N 1
ATOM 2980 C CA . ILE A 1 364 ? 27.797 10.445 17.438 1 72.69 364 ILE A CA 1
ATOM 2981 C C . ILE A 1 364 ? 28.953 11.445 17.422 1 72.69 364 ILE A C 1
ATOM 2983 O O . ILE A 1 364 ? 28.812 12.562 16.938 1 72.69 364 ILE A O 1
ATOM 2987 N N . GLU A 1 365 ? 29.938 11.375 18.328 1 59.59 365 GLU A N 1
ATOM 2988 C CA . GLU A 1 365 ? 31.125 12.227 18.344 1 59.59 365 GLU A CA 1
ATOM 2989 C C . GLU A 1 365 ? 32 11.969 17.125 1 59.59 365 GLU A C 1
ATOM 2991 O O . GLU A 1 365 ? 32.031 10.859 16.594 1 59.59 365 GLU A O 1
ATOM 2996 N N . MET B 1 1 ? 13.211 -24.984 -13.719 1 93.44 1 MET B N 1
ATOM 2997 C CA . MET B 1 1 ? 12.383 -24.453 -14.797 1 93.44 1 MET B CA 1
ATOM 2998 C C . MET B 1 1 ? 13.008 -23.203 -15.398 1 93.44 1 MET B C 1
ATOM 3000 O O . MET B 1 1 ? 13.641 -22.422 -14.695 1 93.44 1 MET B O 1
ATOM 3004 N N . GLU B 1 2 ? 12.812 -23.031 -16.688 1 95.44 2 GLU B N 1
ATOM 3005 C CA . GLU B 1 2 ? 13.445 -21.859 -17.297 1 95.44 2 GLU B CA 1
ATOM 3006 C C . GLU B 1 2 ? 12.672 -21.375 -18.516 1 95.44 2 GLU B C 1
ATOM 3008 O O . GLU B 1 2 ? 12.016 -22.172 -19.188 1 95.44 2 GLU B O 1
ATOM 3013 N N . ILE B 1 3 ? 12.75 -20.172 -18.766 1 98 3 ILE B N 1
ATOM 3014 C CA . ILE B 1 3 ? 12.203 -19.578 -19.984 1 98 3 ILE B CA 1
ATOM 3015 C C . ILE B 1 3 ? 13.312 -19.453 -21.016 1 98 3 ILE B C 1
ATOM 3017 O O . ILE B 1 3 ? 14.438 -19.062 -20.703 1 98 3 ILE B O 1
ATOM 3021 N N . LYS B 1 4 ? 13 -19.75 -22.25 1 98 4 LYS B N 1
ATOM 3022 C CA . LYS B 1 4 ? 13.977 -19.688 -23.328 1 98 4 LYS B CA 1
ATOM 3023 C C . LYS B 1 4 ? 13.703 -18.516 -24.266 1 98 4 LYS B C 1
ATOM 3025 O O . LYS B 1 4 ? 14.633 -17.906 -24.812 1 98 4 LYS B O 1
ATOM 3030 N N . TRP B 1 5 ? 12.477 -18.312 -24.391 1 98.19 5 TRP B N 1
ATOM 3031 C CA . TRP B 1 5 ? 12.062 -17.328 -25.375 1 98.19 5 TRP B CA 1
ATOM 3032 C C . TRP B 1 5 ? 10.734 -16.688 -24.984 1 98.19 5 TRP B C 1
ATOM 3034 O O . TRP B 1 5 ? 9.828 -17.375 -24.5 1 98.19 5 TRP B O 1
ATOM 3044 N N . LEU B 1 6 ? 10.617 -15.352 -25.234 1 98.25 6 LEU B N 1
ATOM 3045 C CA . LEU B 1 6 ? 9.414 -14.586 -24.938 1 98.25 6 LEU B CA 1
ATOM 3046 C C . LEU B 1 6 ? 9.047 -13.688 -26.109 1 98.25 6 LEU B C 1
ATOM 3048 O O . LEU B 1 6 ? 9.922 -13.07 -26.734 1 98.25 6 LEU B O 1
ATOM 3052 N N . HIS B 1 7 ? 7.809 -13.641 -26.438 1 98.5 7 HIS B N 1
ATOM 3053 C CA . HIS B 1 7 ? 7.293 -12.727 -27.453 1 98.5 7 HIS B CA 1
ATOM 3054 C C . HIS B 1 7 ? 6.129 -11.906 -26.906 1 98.5 7 HIS B C 1
ATOM 3056 O O . HIS B 1 7 ? 5.109 -12.461 -26.484 1 98.5 7 HIS B O 1
ATOM 3062 N N . LEU B 1 8 ? 6.27 -10.602 -26.875 1 97.88 8 LEU B N 1
ATOM 3063 C CA . LEU B 1 8 ? 5.246 -9.656 -26.438 1 97.88 8 LEU B CA 1
ATOM 3064 C C . LEU B 1 8 ? 4.684 -8.875 -27.609 1 97.88 8 LEU B C 1
ATOM 3066 O O . LEU B 1 8 ? 5.426 -8.18 -28.312 1 97.88 8 LEU B O 1
ATOM 3070 N N . LYS B 1 9 ? 3.443 -8.945 -27.734 1 97.94 9 LYS B N 1
ATOM 3071 C CA . LYS B 1 9 ? 2.775 -8.195 -28.797 1 97.94 9 LYS B CA 1
ATOM 3072 C C . LYS B 1 9 ? 1.685 -7.297 -28.234 1 97.94 9 LYS B C 1
ATOM 3074 O O . LYS B 1 9 ? 0.71 -7.777 -27.656 1 97.94 9 LYS B O 1
ATOM 3079 N N . SER B 1 10 ? 1.838 -5.973 -28.469 1 97.31 10 SER B N 1
ATOM 3080 C CA . SER B 1 10 ? 0.875 -4.961 -28.047 1 97.31 10 SER B CA 1
ATOM 3081 C C . SER B 1 10 ? 0.604 -5.047 -26.547 1 97.31 10 SER B C 1
ATOM 3083 O O . SER B 1 10 ? -0.552 -5.023 -26.109 1 97.31 10 SER B O 1
ATOM 3085 N N . PHE B 1 11 ? 1.593 -5.23 -25.828 1 96.69 11 PHE B N 1
ATOM 3086 C CA . PHE B 1 11 ? 1.506 -5.387 -24.375 1 96.69 11 PHE B CA 1
ATOM 3087 C C . PHE B 1 11 ? 2.221 -4.246 -23.672 1 96.69 11 PHE B C 1
ATOM 3089 O O . PHE B 1 11 ? 3.428 -4.062 -23.828 1 96.69 11 PHE B O 1
ATOM 3096 N N . ARG B 1 12 ? 1.496 -3.494 -22.891 1 94.5 12 ARG B N 1
ATOM 3097 C CA . ARG B 1 12 ? 2.045 -2.33 -22.203 1 94.5 12 ARG B CA 1
ATOM 3098 C C . ARG B 1 12 ? 2.77 -1.408 -23.188 1 94.5 12 ARG B C 1
ATOM 3100 O O . ARG B 1 12 ? 2.17 -0.918 -24.141 1 94.5 12 ARG B O 1
ATOM 3107 N N . ASN B 1 13 ? 4.047 -1.163 -23 1 92.5 13 ASN B N 1
ATOM 3108 C CA . ASN B 1 13 ? 4.746 -0.262 -23.922 1 92.5 13 ASN B CA 1
ATOM 3109 C C . ASN B 1 13 ? 5.473 -1.029 -25.016 1 92.5 13 ASN B C 1
ATOM 3111 O O . ASN B 1 13 ? 6.285 -0.457 -25.75 1 92.5 13 ASN B O 1
ATOM 3115 N N . TYR B 1 14 ? 5.211 -2.309 -25.125 1 95.56 14 TYR B N 1
ATOM 3116 C CA . TYR B 1 14 ? 5.836 -3.129 -26.156 1 95.56 14 TYR B CA 1
ATOM 3117 C C . TYR B 1 14 ? 4.891 -3.344 -27.328 1 95.56 14 TYR B C 1
ATOM 3119 O O . TYR B 1 14 ? 3.789 -3.867 -27.156 1 95.56 14 TYR B O 1
ATOM 3127 N N . GLN B 1 15 ? 5.324 -2.984 -28.469 1 96 15 GLN B N 1
ATOM 3128 C CA . GLN B 1 15 ? 4.539 -3.195 -29.688 1 96 15 GLN B CA 1
ATOM 3129 C C . GLN B 1 15 ? 4.723 -4.613 -30.219 1 96 15 GLN B C 1
ATOM 3131 O O . GLN B 1 15 ? 3.746 -5.316 -30.484 1 96 15 GLN B O 1
ATOM 3136 N N . ASP B 1 16 ? 5.895 -4.961 -30.469 1 96.88 16 ASP B N 1
ATOM 3137 C CA . ASP B 1 16 ? 6.332 -6.266 -30.969 1 96.88 16 ASP B CA 1
ATOM 3138 C C . ASP B 1 16 ? 7.777 -6.551 -30.562 1 96.88 16 ASP B C 1
ATOM 3140 O O . ASP B 1 16 ? 8.711 -6.082 -31.219 1 96.88 16 ASP B O 1
ATOM 3144 N N . GLN B 1 17 ? 7.961 -7.367 -29.484 1 96.88 17 GLN B N 1
ATOM 3145 C CA . GLN B 1 17 ? 9.297 -7.559 -28.922 1 96.88 17 GLN B CA 1
ATOM 3146 C C . GLN B 1 17 ? 9.562 -9.039 -28.641 1 96.88 17 GLN B C 1
ATOM 3148 O O . GLN B 1 17 ? 8.758 -9.703 -28 1 96.88 17 GLN B O 1
ATOM 3153 N N . GLU B 1 18 ? 10.625 -9.547 -29.188 1 97.19 18 GLU B N 1
ATOM 3154 C CA . GLU B 1 18 ? 11.102 -10.891 -28.875 1 97.19 18 GLU B CA 1
ATOM 3155 C C . GLU B 1 18 ? 12.375 -10.836 -28.016 1 97.19 18 GLU B C 1
ATOM 3157 O O . GLU B 1 18 ? 13.234 -9.984 -28.234 1 97.19 18 GLU B O 1
ATOM 3162 N N . VAL B 1 19 ? 12.43 -11.773 -27.094 1 97.19 19 VAL B N 1
ATOM 3163 C CA . VAL B 1 19 ? 13.594 -11.82 -26.219 1 97.19 19 VAL B CA 1
ATOM 3164 C C . VAL B 1 19 ? 14.031 -13.273 -26.031 1 97.19 19 VAL B C 1
ATOM 3166 O O . VAL B 1 19 ? 13.211 -14.133 -25.719 1 97.19 19 VAL B O 1
ATOM 3169 N N . ASP B 1 20 ? 15.297 -13.516 -26.188 1 96.88 20 ASP B N 1
ATOM 3170 C CA . ASP B 1 20 ? 15.891 -14.812 -25.859 1 96.88 20 ASP B CA 1
ATOM 3171 C C . ASP B 1 20 ? 16.547 -14.781 -24.484 1 96.88 20 ASP B C 1
ATOM 3173 O O . ASP B 1 20 ? 17.219 -13.812 -24.125 1 96.88 20 ASP B O 1
ATOM 3177 N N . PHE B 1 21 ? 16.344 -15.875 -23.797 1 96.88 21 PHE B N 1
ATOM 3178 C CA . PHE B 1 21 ? 16.938 -15.977 -22.469 1 96.88 21 PHE B CA 1
ATOM 3179 C C . PHE B 1 21 ? 17.906 -17.141 -22.391 1 96.88 21 PHE B C 1
ATOM 3181 O O . PHE B 1 21 ? 17.969 -17.953 -23.312 1 96.88 21 PHE B O 1
ATOM 3188 N N . ARG B 1 22 ? 18.641 -17.141 -21.344 1 94.38 22 ARG B N 1
ATOM 3189 C CA . ARG B 1 22 ? 19.562 -18.219 -21.031 1 94.38 22 ARG B CA 1
ATOM 3190 C C . ARG B 1 22 ? 19.531 -18.547 -19.531 1 94.38 22 ARG B C 1
ATOM 3192 O O . ARG B 1 22 ? 19.047 -17.75 -18.734 1 94.38 22 ARG B O 1
ATOM 3199 N N . PRO B 1 23 ? 19.953 -19.797 -19.219 1 94.38 23 PRO B N 1
ATOM 3200 C CA . PRO B 1 23 ? 20.016 -20.141 -17.797 1 94.38 23 PRO B CA 1
ATOM 3201 C C . PRO B 1 23 ? 20.906 -19.188 -17 1 94.38 23 PRO B C 1
ATOM 3203 O O . PRO B 1 23 ? 21.797 -18.531 -17.562 1 94.38 23 PRO B O 1
ATOM 3206 N N . GLY B 1 24 ? 20.625 -19.109 -15.719 1 95.06 24 GLY B N 1
ATOM 3207 C CA . GLY B 1 24 ? 21.406 -18.234 -14.859 1 95.06 24 GLY B CA 1
ATOM 3208 C C . GLY B 1 24 ? 20.719 -16.922 -14.586 1 95.06 24 GLY B C 1
ATOM 3209 O O . GLY B 1 24 ? 19.484 -16.844 -14.57 1 95.06 24 GLY B O 1
ATOM 3210 N N . LEU B 1 25 ? 21.516 -15.938 -14.305 1 95.81 25 LEU B N 1
ATOM 3211 C CA . LEU B 1 25 ? 21.016 -14.625 -13.938 1 95.81 25 LEU B CA 1
ATOM 3212 C C . LEU B 1 25 ? 20.953 -13.703 -15.148 1 95.81 25 LEU B C 1
ATOM 3214 O O . LEU B 1 25 ? 22 -13.375 -15.734 1 95.81 25 LEU B O 1
ATOM 3218 N N . THR B 1 26 ? 19.781 -13.352 -15.547 1 96.44 26 THR B N 1
ATOM 3219 C CA . THR B 1 26 ? 19.578 -12.336 -16.578 1 96.44 26 THR B CA 1
ATOM 3220 C C . THR B 1 26 ? 19.266 -10.977 -15.938 1 96.44 26 THR B C 1
ATOM 3222 O O . THR B 1 26 ? 18.406 -10.875 -15.07 1 96.44 26 THR B O 1
ATOM 3225 N N . ILE B 1 27 ? 19.953 -9.945 -16.391 1 95.75 27 ILE B N 1
ATOM 3226 C CA . ILE B 1 27 ? 19.719 -8.594 -15.875 1 95.75 27 ILE B CA 1
ATOM 3227 C C . ILE B 1 27 ? 19.203 -7.699 -17 1 95.75 27 ILE B C 1
ATOM 3229 O O . ILE B 1 27 ? 19.828 -7.582 -18.047 1 95.75 27 ILE B O 1
ATOM 3233 N N . LEU B 1 28 ? 18.062 -7.156 -16.797 1 95.5 28 LEU B N 1
ATOM 3234 C CA . LEU B 1 28 ? 17.5 -6.129 -17.656 1 95.5 28 LEU B CA 1
ATOM 3235 C C . LEU B 1 28 ? 17.781 -4.734 -17.109 1 95.5 28 LEU B C 1
ATOM 3237 O O . LEU B 1 28 ? 17.234 -4.355 -16.062 1 95.5 28 LEU B O 1
ATOM 3241 N N . GLN B 1 29 ? 18.562 -4.008 -17.781 1 93 29 GLN B N 1
ATOM 3242 C CA . GLN B 1 29 ? 18.938 -2.672 -17.328 1 93 29 GLN B CA 1
ATOM 3243 C C . GLN B 1 29 ? 18.297 -1.595 -18.188 1 93 29 GLN B C 1
ATOM 3245 O O . GLN B 1 29 ? 18.156 -1.775 -19.406 1 93 29 GLN B O 1
ATOM 3250 N N . G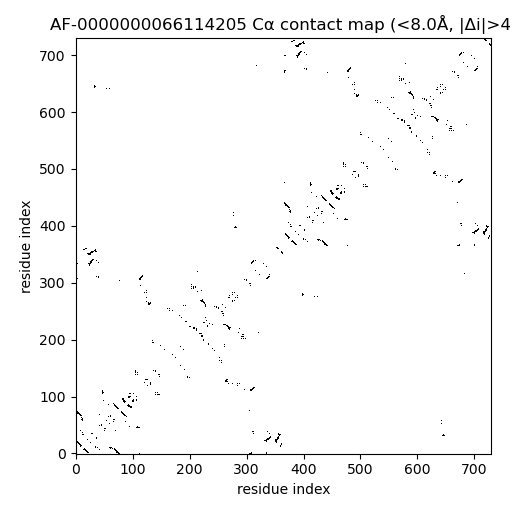LY B 1 30 ? 17.953 -0.515 -17.609 1 89.56 30 GLY B N 1
ATOM 3251 C CA . GLY B 1 30 ? 17.375 0.624 -18.297 1 89.56 30 GLY B CA 1
ATOM 3252 C C . GLY B 1 30 ? 16.891 1.709 -17.344 1 89.56 30 GLY B C 1
ATOM 3253 O O . GLY B 1 30 ? 16.75 1.475 -16.141 1 89.56 30 GLY B O 1
ATOM 3254 N N . GLU B 1 31 ? 16.625 2.855 -17.938 1 84.81 31 GLU B N 1
ATOM 3255 C CA . GLU B 1 31 ? 16.141 3.98 -17.141 1 84.81 31 GLU B CA 1
ATOM 3256 C C . GLU B 1 31 ? 14.688 3.771 -16.719 1 84.81 31 GLU B C 1
ATOM 3258 O O . GLU B 1 31 ? 14.039 2.816 -17.141 1 84.81 31 GLU B O 1
ATOM 3263 N N . ASN B 1 32 ? 14.258 4.598 -15.898 1 80.88 32 ASN B N 1
ATOM 3264 C CA . ASN B 1 32 ? 12.883 4.504 -15.422 1 80.88 32 ASN B CA 1
ATOM 3265 C C . ASN B 1 32 ? 11.883 4.73 -16.547 1 80.88 32 ASN B C 1
ATOM 3267 O O . ASN B 1 32 ? 12.086 5.59 -17.406 1 80.88 32 ASN B O 1
ATOM 3271 N N . GLY B 1 33 ? 10.844 3.93 -16.5 1 84.12 33 GLY B N 1
ATOM 3272 C CA . GLY B 1 33 ? 9.766 4.113 -17.453 1 84.12 33 GLY B CA 1
ATOM 3273 C C . GLY B 1 33 ? 10.055 3.504 -18.812 1 84.12 33 GLY B C 1
ATOM 3274 O O . GLY B 1 33 ? 9.32 3.742 -19.781 1 84.12 33 GLY B O 1
ATOM 3275 N N . GLN B 1 34 ? 11.062 2.693 -18.844 1 86.75 34 GLN B N 1
ATOM 3276 C CA . GLN B 1 34 ? 11.492 2.211 -20.156 1 86.75 34 GLN B CA 1
ATOM 3277 C C . GLN B 1 34 ? 10.859 0.863 -20.484 1 86.75 34 GLN B C 1
ATOM 3279 O O . GLN B 1 34 ? 10.953 0.387 -21.609 1 86.75 34 GLN B O 1
ATOM 3284 N N . GLY B 1 35 ? 10.258 0.202 -19.5 1 91.12 35 GLY B N 1
ATOM 3285 C CA . GLY B 1 35 ? 9.547 -1.034 -19.781 1 91.12 35 GLY B CA 1
ATOM 3286 C C . GLY B 1 35 ? 10.125 -2.236 -19.062 1 91.12 35 GLY B C 1
ATOM 3287 O O . GLY B 1 35 ? 9.719 -3.373 -19.312 1 91.12 35 GLY B O 1
ATOM 3288 N N . LYS B 1 36 ? 11.109 -2.045 -18.156 1 93.25 36 LYS B N 1
ATOM 3289 C CA . LYS B 1 36 ? 11.75 -3.129 -17.422 1 93.25 36 LYS B CA 1
ATOM 3290 C C . LYS B 1 36 ? 10.719 -3.957 -16.656 1 93.25 36 LYS B C 1
ATOM 3292 O O . LYS B 1 36 ? 10.703 -5.184 -16.766 1 93.25 36 LYS B O 1
ATOM 3297 N N . THR B 1 37 ? 9.875 -3.234 -16 1 93 37 THR B N 1
ATOM 3298 C CA . THR B 1 37 ? 8.844 -3.889 -15.211 1 93 37 THR B CA 1
ATOM 3299 C C . THR B 1 37 ? 7.824 -4.582 -16.109 1 93 37 THR B C 1
ATOM 3301 O O . THR B 1 37 ? 7.332 -5.664 -15.781 1 93 37 THR B O 1
ATOM 3304 N N . ASN B 1 38 ? 7.535 -4.047 -17.234 1 95 38 ASN B N 1
ATOM 3305 C CA . ASN B 1 38 ? 6.512 -4.57 -18.141 1 95 38 ASN B CA 1
ATOM 3306 C C . ASN B 1 38 ? 6.875 -5.961 -18.656 1 95 38 ASN B C 1
ATOM 3308 O O . ASN B 1 38 ? 6.004 -6.816 -18.812 1 95 38 ASN B O 1
ATOM 3312 N N . ILE B 1 39 ? 8.109 -6.164 -18.922 1 96.19 39 ILE B N 1
ATOM 3313 C CA . ILE B 1 39 ? 8.508 -7.473 -19.422 1 96.19 39 ILE B CA 1
ATOM 3314 C C . ILE B 1 39 ? 8.32 -8.523 -18.328 1 96.19 39 ILE B C 1
ATOM 3316 O O . ILE B 1 39 ? 7.836 -9.625 -18.594 1 96.19 39 ILE B O 1
ATOM 3320 N N . LEU B 1 40 ? 8.711 -8.211 -17.094 1 96.94 40 LEU B N 1
ATOM 3321 C CA . LEU B 1 40 ? 8.508 -9.148 -15.992 1 96.94 40 LEU B CA 1
ATOM 3322 C C . LEU B 1 40 ? 7.02 -9.391 -15.758 1 96.94 40 LEU B C 1
ATOM 3324 O O . LEU B 1 40 ? 6.609 -10.516 -15.477 1 96.94 40 LEU B O 1
ATOM 3328 N N . GLU B 1 41 ? 6.297 -8.328 -15.883 1 95.88 41 GLU B N 1
ATOM 3329 C CA . GLU B 1 41 ? 4.848 -8.461 -15.773 1 95.88 41 GLU B CA 1
ATOM 3330 C C . GLU B 1 41 ? 4.293 -9.398 -16.844 1 95.88 41 GLU B C 1
ATOM 3332 O O . GLU B 1 41 ? 3.408 -10.211 -16.578 1 95.88 41 GLU B O 1
ATOM 3337 N N . GLY B 1 42 ? 4.816 -9.25 -17.984 1 97.31 42 GLY B N 1
ATOM 3338 C CA . GLY B 1 42 ? 4.406 -10.125 -19.062 1 97.31 42 GLY B CA 1
ATOM 3339 C C . GLY B 1 42 ? 4.711 -11.586 -18.812 1 97.31 42 GLY B C 1
ATOM 3340 O O . GLY B 1 42 ? 3.867 -12.453 -19.031 1 97.31 42 GLY B O 1
ATOM 3341 N N . ILE B 1 43 ? 5.902 -11.852 -18.344 1 97.88 43 ILE B N 1
ATOM 3342 C CA . ILE B 1 43 ? 6.281 -13.227 -18.016 1 97.88 43 ILE B CA 1
ATOM 3343 C C . ILE B 1 43 ? 5.355 -13.766 -16.938 1 97.88 43 ILE B C 1
ATOM 3345 O O . ILE B 1 43 ? 4.832 -14.875 -17.047 1 97.88 43 ILE B O 1
ATOM 3349 N N . TYR B 1 44 ? 5.152 -13 -15.961 1 96.75 44 TYR B N 1
ATOM 3350 C CA . TYR B 1 44 ? 4.301 -13.414 -14.859 1 96.75 44 TYR B CA 1
ATOM 3351 C C . TYR B 1 44 ? 2.883 -13.703 -15.336 1 96.75 44 TYR B C 1
ATOM 3353 O O . TYR B 1 44 ? 2.295 -14.727 -14.977 1 96.75 44 TYR B O 1
ATOM 3361 N N . TYR B 1 45 ? 2.375 -12.797 -16.094 1 96.56 45 TYR B N 1
ATOM 3362 C CA . TYR B 1 45 ? 1.036 -12.969 -16.641 1 96.56 45 TYR B CA 1
ATOM 3363 C C . TYR B 1 45 ? 0.953 -14.234 -17.5 1 96.56 45 TYR B C 1
ATOM 3365 O O . TYR B 1 45 ? -0.029 -14.969 -17.422 1 96.56 45 TYR B O 1
ATOM 3373 N N . LEU B 1 46 ? 1.94 -14.406 -18.25 1 97.06 46 LEU B N 1
ATOM 3374 C CA . LEU B 1 46 ? 2.004 -15.586 -19.125 1 97.06 46 LEU B CA 1
ATOM 3375 C C . LEU B 1 46 ? 1.939 -16.859 -18.297 1 97.06 46 LEU B C 1
ATOM 3377 O O . LEU B 1 46 ? 1.341 -17.859 -18.719 1 97.06 46 LEU B O 1
ATOM 3381 N N . LEU B 1 47 ? 2.461 -16.797 -17.156 1 95.81 47 LEU B N 1
ATOM 3382 C CA . LEU B 1 47 ? 2.596 -18.016 -16.359 1 95.81 47 LEU B CA 1
ATOM 3383 C C . LEU B 1 47 ? 1.393 -18.188 -15.438 1 95.81 47 LEU B C 1
ATOM 3385 O O . LEU B 1 47 ? 1.028 -19.312 -15.102 1 95.81 47 LEU B O 1
ATOM 3389 N N . THR B 1 48 ? 0.754 -17.094 -15.023 1 92.75 48 THR B N 1
ATOM 3390 C CA . THR B 1 48 ? -0.263 -17.203 -13.984 1 92.75 48 THR B CA 1
ATOM 3391 C C . THR B 1 48 ? -1.633 -16.812 -14.523 1 92.75 48 THR B C 1
ATOM 3393 O O . THR B 1 48 ? -2.658 -17.094 -13.898 1 92.75 48 THR B O 1
ATOM 3396 N N . GLY B 1 49 ? -1.593 -16.125 -15.602 1 90.56 49 GLY B N 1
ATOM 3397 C CA . GLY B 1 49 ? -2.838 -15.664 -16.188 1 90.56 49 GLY B CA 1
ATOM 3398 C C . GLY B 1 49 ? -3.371 -14.398 -15.547 1 90.56 49 GLY B C 1
ATOM 3399 O O . GLY B 1 49 ? -4.461 -13.938 -15.891 1 90.56 49 GLY B O 1
ATOM 3400 N N . LYS B 1 50 ? -2.643 -13.906 -14.664 1 88.88 50 LYS B N 1
ATOM 3401 C CA . LYS B 1 50 ? -3.053 -12.688 -13.984 1 88.88 50 LYS B CA 1
ATOM 3402 C C . LYS B 1 50 ? -1.877 -11.727 -13.82 1 88.88 50 LYS B C 1
ATOM 3404 O O . LYS B 1 50 ? -0.729 -12.156 -13.703 1 88.88 50 LYS B O 1
ATOM 3409 N N . SER B 1 51 ? -2.281 -10.469 -13.891 1 88.62 51 SER B N 1
ATOM 3410 C CA . SER B 1 51 ? -1.248 -9.469 -13.633 1 88.62 51 SER B CA 1
ATOM 3411 C C . SER B 1 51 ? -1.016 -9.281 -12.141 1 88.62 51 SER B C 1
ATOM 3413 O O . SER B 1 51 ? -1.943 -9.422 -11.344 1 88.62 51 SER B O 1
ATOM 3415 N N . TYR B 1 52 ? 0.191 -9.008 -11.82 1 83.5 52 TYR B N 1
ATOM 3416 C CA . TYR B 1 52 ? 0.528 -8.695 -10.438 1 83.5 52 TYR B CA 1
ATOM 3417 C C . TYR B 1 52 ? 0.179 -7.254 -10.102 1 83.5 52 TYR B C 1
ATOM 3419 O O . TYR B 1 52 ? 0.107 -6.883 -8.922 1 83.5 52 TYR B O 1
ATOM 3427 N N . ARG B 1 53 ? -0.027 -6.438 -11.086 1 82.25 53 ARG B N 1
ATOM 3428 C CA . ARG B 1 53 ? -0.12 -4.992 -10.898 1 82.25 53 ARG B CA 1
ATOM 3429 C C . ARG B 1 53 ? -1.559 -4.512 -11.055 1 82.25 53 ARG B C 1
ATOM 3431 O O . ARG B 1 53 ? -2.014 -3.648 -10.305 1 82.25 53 ARG B O 1
ATOM 3438 N N . VAL B 1 54 ? -2.209 -5.066 -12.055 1 82.56 54 VAL B N 1
ATOM 3439 C CA . VAL B 1 54 ? -3.527 -4.527 -12.375 1 82.56 54 VAL B CA 1
ATOM 3440 C C . VAL B 1 54 ? -4.57 -5.637 -12.289 1 82.56 54 VAL B C 1
ATOM 3442 O O . VAL B 1 54 ? -4.238 -6.82 -12.391 1 82.56 54 VAL B O 1
ATOM 3445 N N . HIS B 1 55 ? -5.816 -5.18 -12.156 1 80.69 55 HIS B N 1
ATOM 3446 C CA . HIS B 1 55 ? -6.902 -6.145 -12.008 1 80.69 55 HIS B CA 1
ATOM 3447 C C . HIS B 1 55 ? -7.609 -6.379 -13.344 1 80.69 55 HIS B C 1
ATOM 3449 O O . HIS B 1 55 ? -8.188 -7.449 -13.562 1 80.69 55 HIS B O 1
ATOM 3455 N N . ARG B 1 56 ? -7.531 -5.352 -14.25 1 85.88 56 ARG B N 1
ATOM 3456 C CA . ARG B 1 56 ? -8.227 -5.473 -15.531 1 85.88 56 ARG B CA 1
ATOM 3457 C C . ARG B 1 56 ? -7.246 -5.758 -16.656 1 85.88 56 ARG B C 1
ATOM 3459 O O . ARG B 1 56 ? -6.293 -5 -16.875 1 85.88 56 ARG B O 1
ATOM 3466 N N . GLU B 1 57 ? -7.547 -6.742 -17.406 1 90.88 57 GLU B N 1
ATOM 3467 C CA . GLU B 1 57 ? -6.668 -7.152 -18.5 1 90.88 57 GLU B CA 1
ATOM 3468 C C . GLU B 1 57 ? -6.508 -6.035 -19.531 1 90.88 57 GLU B C 1
ATOM 3470 O O . GLU B 1 57 ? -5.441 -5.891 -20.125 1 90.88 57 GLU B O 1
ATOM 3475 N N . GLN B 1 58 ? -7.539 -5.273 -19.672 1 90.38 58 GLN B N 1
ATOM 3476 C CA . GLN B 1 58 ? -7.527 -4.203 -20.672 1 90.38 58 GLN B CA 1
ATOM 3477 C C . GLN B 1 58 ? -6.398 -3.213 -20.391 1 90.38 58 GLN B C 1
ATOM 3479 O O . GLN B 1 58 ? -5.883 -2.58 -21.312 1 90.38 58 GLN B O 1
ATOM 3484 N N . GLU B 1 59 ? -6.059 -3.141 -19.203 1 90.75 59 GLU B N 1
ATOM 3485 C CA . GLU B 1 59 ? -5.027 -2.189 -18.797 1 90.75 59 GLU B CA 1
ATOM 3486 C C . GLU B 1 59 ? -3.639 -2.688 -19.172 1 90.75 59 GLU B C 1
ATOM 3488 O O . GLU B 1 59 ? -2.662 -1.939 -19.094 1 90.75 59 GLU B O 1
ATOM 3493 N N . LEU B 1 60 ? -3.572 -3.918 -19.625 1 94.94 60 LEU B N 1
ATOM 3494 C CA . LEU B 1 60 ? -2.295 -4.512 -20 1 94.94 60 LEU B CA 1
ATOM 3495 C C . LEU B 1 60 ? -2.002 -4.281 -21.484 1 94.94 60 LEU B C 1
ATOM 3497 O O . LEU B 1 60 ? -0.867 -4.461 -21.938 1 94.94 60 LEU B O 1
ATOM 3501 N N . ALA B 1 61 ? -3.02 -3.928 -22.188 1 95.19 61 ALA B N 1
ATOM 3502 C CA . ALA B 1 61 ? -2.834 -3.668 -23.609 1 95.19 61 ALA B CA 1
ATOM 3503 C C . ALA B 1 61 ? -2.064 -2.369 -23.844 1 95.19 61 ALA B C 1
ATOM 3505 O O . ALA B 1 61 ? -2.133 -1.449 -23.016 1 95.19 61 ALA B O 1
ATOM 3506 N N . ARG B 1 62 ? -1.337 -2.383 -24.844 1 92.94 62 ARG B N 1
ATOM 3507 C CA . ARG B 1 62 ? -0.662 -1.149 -25.234 1 92.94 62 ARG B CA 1
ATOM 3508 C C . ARG B 1 62 ? -1.666 -0.027 -25.484 1 92.94 62 ARG B C 1
ATOM 3510 O O . ARG B 1 62 ? -2.799 -0.278 -25.891 1 92.94 62 ARG B O 1
ATOM 3517 N N . TRP B 1 63 ? -1.137 1.111 -25.234 1 85.44 63 TRP B N 1
ATOM 3518 C CA . TRP B 1 63 ? -2.008 2.27 -25.391 1 85.44 63 TRP B CA 1
ATOM 3519 C C . TRP B 1 63 ? -2.58 2.328 -26.797 1 85.44 63 TRP B C 1
ATOM 3521 O O . TRP B 1 63 ? -1.842 2.209 -27.781 1 85.44 63 TRP B O 1
ATOM 3531 N N . GLY B 1 64 ? -3.848 2.551 -26.859 1 87.25 64 GLY B N 1
ATOM 3532 C CA . GLY B 1 64 ? -4.512 2.635 -28.156 1 87.25 64 GLY B CA 1
ATOM 3533 C C . GLY B 1 64 ? -4.938 1.283 -28.703 1 87.25 64 GLY B C 1
ATOM 3534 O O . GLY B 1 64 ? -5.645 1.207 -29.703 1 87.25 64 GLY B O 1
ATOM 3535 N N . GLU B 1 65 ? -4.473 0.2 -28.047 1 92.19 65 GLU B N 1
ATOM 3536 C CA . GLU B 1 65 ? -4.816 -1.155 -28.469 1 92.19 65 GLU B CA 1
ATOM 3537 C C . GLU B 1 65 ? -5.84 -1.78 -27.531 1 92.19 65 GLU B C 1
ATOM 3539 O O . GLU B 1 65 ? -5.984 -1.349 -26.375 1 92.19 65 GLU B O 1
ATOM 3544 N N . A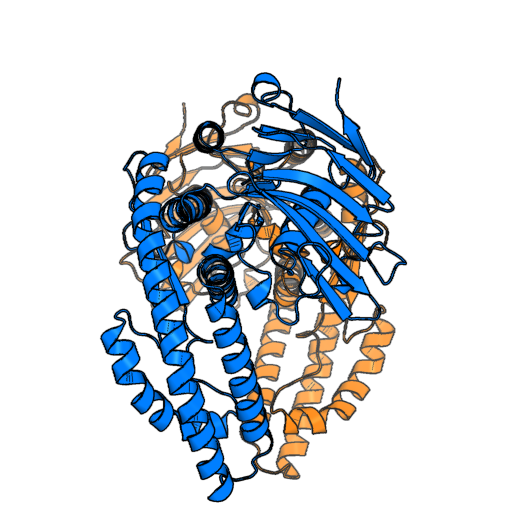SN B 1 66 ? -6.508 -2.773 -28.078 1 93.12 66 ASN B N 1
ATOM 3545 C CA . ASN B 1 66 ? -7.531 -3.428 -27.266 1 93.12 66 ASN B CA 1
ATOM 3546 C C . ASN B 1 66 ? -7.211 -4.902 -27.047 1 93.12 66 ASN B C 1
ATOM 3548 O O . ASN B 1 66 ? -8 -5.629 -26.438 1 93.12 66 ASN B O 1
ATOM 3552 N N . GLU B 1 67 ? -6.152 -5.258 -27.656 1 96.44 67 GLU B N 1
ATOM 3553 C CA . GLU B 1 67 ? -5.734 -6.645 -27.484 1 96.44 67 GLU B CA 1
ATOM 3554 C C . GLU B 1 67 ? -4.227 -6.75 -27.281 1 96.44 67 GLU B C 1
ATOM 3556 O O . GLU B 1 67 ? -3.488 -5.805 -27.562 1 96.44 67 GLU B O 1
ATOM 3561 N N . PHE B 1 68 ? -3.812 -7.887 -26.703 1 97.94 68 PHE B N 1
ATOM 3562 C CA . PHE B 1 68 ? -2.393 -8.195 -26.594 1 97.94 68 PHE B CA 1
ATOM 3563 C C . PHE B 1 68 ? -2.164 -9.703 -26.656 1 97.94 68 PHE B C 1
ATOM 3565 O O . PHE B 1 68 ? -3.088 -10.484 -26.422 1 97.94 68 PHE B O 1
ATOM 3572 N N . HIS B 1 69 ? -0.955 -10.07 -27.078 1 97.88 69 HIS B N 1
ATOM 3573 C CA . HIS B 1 69 ? -0.575 -11.469 -27.234 1 97.88 69 HIS B CA 1
ATOM 3574 C C . HIS B 1 69 ? 0.795 -11.734 -26.625 1 97.88 69 HIS B C 1
ATOM 3576 O O . HIS B 1 69 ? 1.753 -11.008 -26.891 1 97.88 69 HIS B O 1
ATOM 3582 N N . LEU B 1 70 ? 0.833 -12.75 -25.812 1 98.38 70 LEU B N 1
ATOM 3583 C CA . LEU B 1 70 ? 2.084 -13.18 -25.203 1 98.38 70 LEU B CA 1
ATOM 3584 C C . LEU B 1 70 ? 2.381 -14.633 -25.547 1 98.38 70 LEU B C 1
ATOM 3586 O O . LEU B 1 70 ? 1.485 -15.484 -25.484 1 98.38 70 LEU B O 1
ATOM 3590 N N . TYR B 1 71 ? 3.625 -14.883 -25.891 1 98.38 71 TYR B N 1
ATOM 3591 C CA . TYR B 1 71 ? 4.129 -16.234 -26.141 1 98.38 71 TYR B CA 1
ATOM 3592 C C . TYR B 1 71 ? 5.414 -16.484 -25.375 1 98.38 71 TYR B C 1
ATOM 3594 O O . TYR B 1 71 ? 6.227 -15.578 -25.172 1 98.38 71 TYR B O 1
ATOM 3602 N N . GLY B 1 72 ? 5.582 -17.734 -25 1 98.31 72 GLY B N 1
ATOM 3603 C CA . GLY B 1 72 ? 6.832 -18.109 -24.344 1 98.31 72 GLY B CA 1
ATOM 3604 C C . GLY B 1 72 ? 7.184 -19.578 -24.5 1 98.31 72 GLY B C 1
ATOM 3605 O O . GLY B 1 72 ? 6.305 -20.438 -24.469 1 98.31 72 GLY B O 1
ATOM 3606 N N . ASP B 1 73 ? 8.445 -19.812 -24.719 1 98.44 73 ASP B N 1
ATOM 3607 C CA . ASP B 1 73 ? 8.984 -21.172 -24.703 1 98.44 73 ASP B CA 1
ATOM 3608 C C . ASP B 1 73 ? 9.734 -21.453 -23.406 1 98.44 73 ASP B C 1
ATOM 3610 O O . ASP B 1 73 ? 10.562 -20.656 -22.969 1 98.44 73 ASP B O 1
ATOM 3614 N N . PHE B 1 74 ? 9.438 -22.641 -22.875 1 97.69 74 PHE B N 1
ATOM 3615 C CA . PHE B 1 74 ? 9.992 -22.984 -21.562 1 97.69 74 PHE B CA 1
ATOM 3616 C C . PHE B 1 74 ? 10.586 -24.391 -21.578 1 97.69 74 PHE B C 1
ATOM 3618 O O . PHE B 1 74 ? 10.273 -25.188 -22.453 1 97.69 74 PHE B O 1
ATOM 3625 N N . ILE B 1 75 ? 11.43 -24.594 -20.641 1 95.38 75 ILE B N 1
ATOM 3626 C CA . ILE B 1 75 ? 11.938 -25.938 -20.359 1 95.38 75 ILE B CA 1
ATOM 3627 C C . ILE B 1 75 ? 11.578 -26.328 -18.938 1 95.38 75 ILE B C 1
ATOM 3629 O O . ILE B 1 75 ? 11.914 -25.609 -17.984 1 95.38 75 ILE B O 1
ATOM 3633 N N . VAL B 1 76 ? 10.906 -27.422 -18.797 1 90.62 76 VAL B N 1
ATOM 3634 C CA . VAL B 1 76 ? 10.531 -27.984 -17.5 1 90.62 76 VAL B CA 1
ATOM 3635 C C . VAL B 1 76 ? 10.93 -29.453 -17.453 1 90.62 76 VAL B C 1
ATOM 3637 O O . VAL B 1 76 ? 10.461 -30.266 -18.266 1 90.62 76 VAL B O 1
ATOM 3640 N N . GLN B 1 77 ? 11.734 -29.766 -16.484 1 87.31 77 GLN B N 1
ATOM 3641 C CA . GLN B 1 77 ? 12.18 -31.141 -16.344 1 87.31 77 GLN B CA 1
ATOM 3642 C C . GLN B 1 77 ? 12.648 -31.703 -17.688 1 87.31 77 GLN B C 1
ATOM 3644 O O . GLN B 1 77 ? 12.211 -32.781 -18.109 1 87.31 77 GLN B O 1
ATOM 3649 N N . ARG B 1 78 ? 13.273 -30.969 -18.453 1 86.25 78 ARG B N 1
ATOM 3650 C CA . ARG B 1 78 ? 13.938 -31.328 -19.703 1 86.25 78 ARG B CA 1
ATOM 3651 C C . ARG B 1 78 ? 12.93 -31.453 -20.844 1 86.25 78 ARG B C 1
ATOM 3653 O O . ARG B 1 78 ? 13.227 -32.031 -21.891 1 86.25 78 ARG B O 1
ATOM 3660 N N . ARG B 1 79 ? 11.789 -30.969 -20.594 1 92.5 79 ARG B N 1
ATOM 3661 C CA . ARG B 1 79 ? 10.773 -30.969 -21.641 1 92.5 79 ARG B CA 1
ATOM 3662 C C . ARG B 1 79 ? 10.461 -29.547 -22.094 1 92.5 79 ARG B C 1
ATOM 3664 O O . ARG B 1 79 ? 10.406 -28.625 -21.266 1 92.5 79 ARG B O 1
ATOM 3671 N N . LYS B 1 80 ? 10.25 -29.516 -23.359 1 95.56 80 LYS B N 1
ATOM 3672 C CA . LYS B 1 80 ? 9.906 -28.219 -23.922 1 95.56 80 LYS B CA 1
ATOM 3673 C C . LYS B 1 80 ? 8.406 -27.969 -23.859 1 95.56 80 LYS B C 1
ATOM 3675 O O . LYS B 1 80 ? 7.605 -28.875 -24.109 1 95.56 80 LYS B O 1
ATOM 3680 N N . LEU B 1 81 ? 8.062 -26.734 -23.484 1 96.38 81 LEU B N 1
ATOM 3681 C CA . LEU B 1 81 ? 6.668 -26.328 -23.406 1 96.38 81 LEU B CA 1
ATOM 3682 C C . LEU B 1 81 ? 6.48 -24.922 -23.984 1 96.38 81 LEU B C 1
ATOM 3684 O O . LEU B 1 81 ? 7.312 -24.047 -23.781 1 96.38 81 LEU B O 1
ATOM 3688 N N . ARG B 1 82 ? 5.391 -24.875 -24.734 1 97.75 82 ARG B N 1
ATOM 3689 C CA . ARG B 1 82 ? 5.016 -23.562 -25.234 1 97.75 82 ARG B CA 1
ATOM 3690 C C . ARG B 1 82 ? 3.738 -23.047 -24.578 1 97.75 82 ARG B C 1
ATOM 3692 O O . ARG B 1 82 ? 2.729 -23.766 -24.547 1 97.75 82 ARG B O 1
ATOM 3699 N N . LEU B 1 83 ? 3.85 -21.812 -24.047 1 97.94 83 LEU B N 1
ATOM 3700 C CA . LEU B 1 83 ? 2.678 -21.203 -23.422 1 97.94 83 LEU B CA 1
ATOM 3701 C C . LEU B 1 83 ? 2.24 -19.969 -24.219 1 97.94 83 LEU B C 1
ATOM 3703 O O . LEU B 1 83 ? 3.08 -19.219 -24.719 1 97.94 83 LEU B O 1
ATOM 3707 N N . GLU B 1 84 ? 0.955 -19.797 -24.281 1 97.88 84 GLU B N 1
ATOM 3708 C CA . GLU B 1 84 ? 0.347 -18.625 -24.906 1 97.88 84 GLU B CA 1
ATOM 3709 C C . GLU B 1 84 ? -0.744 -18.047 -24 1 97.88 84 GLU B C 1
ATOM 3711 O O . GLU B 1 84 ? -1.503 -18.781 -23.375 1 97.88 84 GLU B O 1
ATOM 3716 N N . SER B 1 85 ? -0.791 -16.766 -23.906 1 96.56 85 SER B N 1
ATOM 3717 C CA . SER B 1 85 ? -1.844 -16.047 -23.188 1 96.56 85 SER B CA 1
ATOM 3718 C C . SER B 1 85 ? -2.232 -14.766 -23.922 1 96.56 85 SER B C 1
ATOM 3720 O O . SER B 1 85 ? -1.404 -13.867 -24.109 1 96.56 85 SER B O 1
ATOM 3722 N N . HIS B 1 86 ? -3.492 -14.695 -24.312 1 94.62 86 HIS B N 1
ATOM 3723 C CA . HIS B 1 86 ? -3.98 -13.594 -25.141 1 94.62 86 HIS B CA 1
ATOM 3724 C C . HIS B 1 86 ? -5.223 -12.961 -24.516 1 94.62 86 HIS B C 1
ATOM 3726 O O . HIS B 1 86 ? -5.938 -13.602 -23.75 1 94.62 86 HIS B O 1
ATOM 3732 N N . TYR B 1 87 ? -5.234 -11.742 -24.703 1 96.19 87 TYR B N 1
ATOM 3733 C CA . TYR B 1 87 ? -6.484 -11.031 -24.469 1 96.19 87 TYR B CA 1
ATOM 3734 C C . TYR B 1 87 ? -7.027 -10.438 -25.766 1 96.19 87 TYR B C 1
ATOM 3736 O O . TYR B 1 87 ? -6.406 -9.547 -26.359 1 96.19 87 TYR B O 1
ATOM 3744 N N . GLN B 1 88 ? -8.125 -11.016 -26.188 1 93.38 88 GLN B N 1
ATOM 3745 C CA . GLN B 1 88 ? -8.734 -10.664 -27.469 1 93.38 88 GLN B CA 1
ATOM 3746 C C . GLN B 1 88 ? -10.258 -10.703 -27.391 1 93.38 88 GLN B C 1
ATOM 3748 O O . 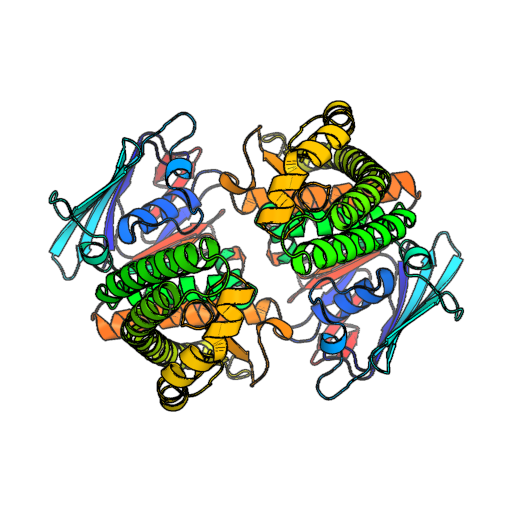GLN B 1 88 ? -10.828 -11.602 -26.766 1 93.38 88 GLN B O 1
ATOM 3753 N N . ASP B 1 89 ? -10.867 -9.672 -27.953 1 91.94 89 ASP B N 1
ATOM 3754 C CA . ASP B 1 89 ? -12.328 -9.578 -27.953 1 91.94 89 ASP B CA 1
ATOM 3755 C C . ASP B 1 89 ? -12.883 -9.633 -26.531 1 91.94 89 ASP B C 1
ATOM 3757 O O . ASP B 1 89 ? -13.82 -10.391 -26.25 1 91.94 89 ASP B O 1
ATOM 3761 N N . LYS B 1 90 ? -12.141 -9 -25.672 1 91 90 LYS B N 1
ATOM 3762 C CA . LYS B 1 90 ? -12.547 -8.859 -24.266 1 91 90 LYS B CA 1
ATOM 3763 C C . LYS B 1 90 ? -12.562 -10.219 -23.562 1 91 90 LYS B C 1
ATOM 3765 O O . LYS B 1 90 ? -13.336 -10.422 -22.625 1 91 90 LYS B O 1
ATOM 3770 N N . ARG B 1 91 ? -11.781 -11.117 -24.188 1 92.44 91 ARG B N 1
ATOM 3771 C CA . ARG B 1 91 ? -11.68 -12.438 -23.578 1 92.44 91 ARG B CA 1
ATOM 3772 C C . ARG B 1 91 ? -10.219 -12.867 -23.438 1 92.44 91 ARG B C 1
ATOM 3774 O O . ARG B 1 91 ? -9.398 -12.555 -24.312 1 92.44 91 ARG B O 1
ATOM 3781 N N . LYS B 1 92 ? -9.992 -13.672 -22.375 1 92.94 92 LYS B N 1
ATOM 3782 C CA . LYS B 1 92 ? -8.68 -14.266 -22.156 1 92.94 92 LYS B CA 1
ATOM 3783 C C . LYS B 1 92 ? -8.586 -15.648 -22.797 1 92.94 92 LYS B C 1
ATOM 3785 O O . LYS B 1 92 ? -9.5 -16.469 -22.641 1 92.94 92 LYS B O 1
ATOM 3790 N N . ILE B 1 93 ? -7.559 -15.805 -23.516 1 95.38 93 ILE B N 1
ATOM 3791 C CA . ILE B 1 93 ? -7.293 -17.109 -24.141 1 95.38 93 ILE B CA 1
ATOM 3792 C C . ILE B 1 93 ? -5.914 -17.609 -23.703 1 95.38 93 ILE B C 1
ATOM 3794 O O . ILE B 1 93 ? -4.914 -16.906 -23.859 1 95.38 93 ILE B O 1
ATOM 3798 N N . ILE B 1 94 ? -5.918 -18.844 -23.203 1 96.31 94 ILE B N 1
ATOM 3799 C CA . ILE B 1 94 ? -4.656 -19.422 -22.75 1 96.31 94 ILE B CA 1
ATOM 3800 C C . ILE B 1 94 ? -4.465 -20.781 -23.422 1 96.31 94 ILE B C 1
ATOM 3802 O O . ILE B 1 94 ? -5.426 -21.547 -23.594 1 96.31 94 ILE B O 1
ATOM 3806 N N . LYS B 1 95 ? -3.232 -21.031 -23.828 1 97.38 95 LYS B N 1
ATOM 3807 C CA . LYS B 1 95 ? -2.922 -22.297 -24.5 1 97.38 95 LYS B CA 1
ATOM 3808 C C . LYS B 1 95 ? -1.624 -22.891 -23.969 1 97.38 95 LYS B C 1
ATOM 3810 O O . LYS B 1 95 ? -0.7 -22.172 -23.609 1 97.38 95 LYS B O 1
ATOM 3815 N N . ILE B 1 96 ? -1.614 -24.188 -23.953 1 96.88 96 ILE B N 1
ATOM 3816 C CA . ILE B 1 96 ? -0.408 -24.969 -23.703 1 96.88 96 ILE B CA 1
ATOM 3817 C C . 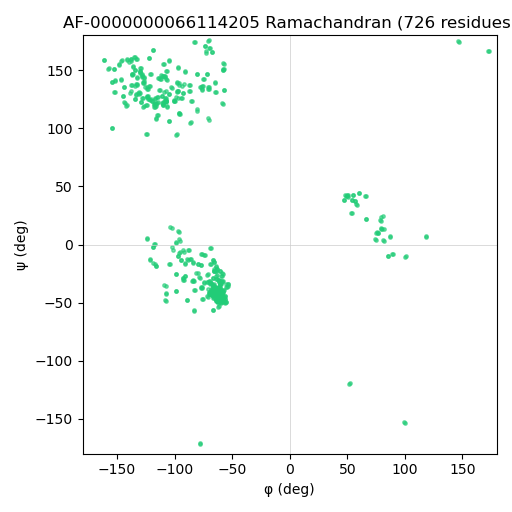ILE B 1 96 ? -0.098 -25.828 -24.922 1 96.88 96 ILE B C 1
ATOM 3819 O O . ILE B 1 96 ? -0.913 -26.672 -25.328 1 96.88 96 ILE B O 1
ATOM 3823 N N . ASN B 1 97 ? 1.038 -25.578 -25.484 1 96.5 97 ASN B N 1
ATOM 3824 C CA . ASN B 1 97 ? 1.407 -26.281 -26.703 1 96.5 97 ASN B CA 1
ATOM 3825 C C . ASN B 1 97 ? 0.303 -26.203 -27.75 1 96.5 97 ASN B C 1
ATOM 3827 O O . ASN B 1 97 ? -0.123 -27.234 -28.281 1 96.5 97 ASN B O 1
ATOM 3831 N N . GLN B 1 98 ? -0.179 -25.078 -27.812 1 94.25 98 GLN B N 1
ATOM 3832 C CA . GLN B 1 98 ? -1.141 -24.703 -28.844 1 94.25 98 GLN B CA 1
ATOM 3833 C C . GLN B 1 98 ? -2.51 -25.312 -28.562 1 94.25 98 GLN B C 1
ATOM 3835 O O . GLN B 1 98 ? -3.438 -25.172 -29.359 1 94.25 98 GLN B O 1
ATOM 3840 N N . ILE B 1 99 ? -2.643 -25.938 -27.484 1 95.62 99 ILE B N 1
ATOM 3841 C CA . ILE B 1 99 ? -3.932 -26.5 -27.094 1 95.62 99 ILE B CA 1
ATOM 3842 C C . ILE B 1 99 ? -4.625 -25.547 -26.109 1 95.62 99 ILE B C 1
ATOM 3844 O O . ILE B 1 99 ? -4.098 -25.266 -25.031 1 95.62 99 ILE B O 1
ATOM 3848 N N . PRO B 1 100 ? -5.762 -25.203 -26.391 1 94.94 100 PRO B N 1
ATOM 3849 C CA . PRO B 1 100 ? -6.473 -24.266 -25.531 1 94.94 100 PRO B CA 1
ATOM 3850 C C . PRO B 1 100 ? -6.871 -24.891 -24.188 1 94.94 100 PRO B C 1
ATOM 3852 O O . PRO B 1 100 ? -7.273 -26.062 -24.141 1 94.94 100 PRO B O 1
ATOM 3855 N N . CYS B 1 101 ? -6.633 -24.109 -23.172 1 93.19 101 CYS B N 1
ATOM 3856 C CA . CYS B 1 101 ? -7.086 -24.516 -21.859 1 93.19 101 CYS B CA 1
ATOM 3857 C C . CYS B 1 101 ? -8.469 -23.938 -21.547 1 93.19 101 CYS B C 1
ATOM 3859 O O . CYS B 1 101 ? -8.719 -22.766 -21.781 1 93.19 101 CYS B O 1
ATOM 3861 N N . ARG B 1 102 ? -9.367 -24.734 -20.984 1 87.38 102 ARG B N 1
ATOM 3862 C CA . ARG B 1 102 ? -10.727 -24.281 -20.688 1 87.38 102 ARG B CA 1
ATOM 3863 C C . ARG B 1 102 ? -10.773 -23.531 -19.359 1 87.38 102 ARG B C 1
ATOM 3865 O O . ARG B 1 102 ? -11.562 -22.609 -19.188 1 87.38 102 ARG B O 1
ATOM 3872 N N . LYS B 1 103 ? -9.852 -24.031 -18.547 1 90.19 103 LYS B N 1
ATOM 3873 C CA . LYS B 1 103 ? -9.828 -23.438 -17.219 1 90.19 103 LYS B CA 1
ATOM 3874 C C . LYS B 1 103 ? -8.414 -23.016 -16.828 1 90.19 103 LYS B C 1
ATOM 3876 O O . LYS B 1 103 ? -7.438 -23.672 -17.219 1 90.19 103 LYS B O 1
ATOM 3881 N N . LEU B 1 104 ? -8.453 -22 -15.992 1 89.06 104 LEU B N 1
ATOM 3882 C CA . LEU B 1 104 ? -7.172 -21.484 -15.523 1 89.06 104 LEU B CA 1
ATOM 3883 C C . LEU B 1 104 ? -6.441 -22.547 -14.695 1 89.06 104 LEU B C 1
ATOM 3885 O O . LEU B 1 104 ? -5.211 -22.578 -14.672 1 89.06 104 LEU B O 1
ATOM 3889 N N . SER B 1 105 ? -7.223 -23.422 -14.023 1 90.69 105 SER B N 1
ATOM 3890 C CA . SER B 1 105 ? -6.652 -24.453 -13.172 1 90.69 105 SER B CA 1
ATOM 3891 C C . SER B 1 105 ? -5.824 -25.438 -13.992 1 90.69 105 SER B C 1
ATOM 3893 O O . SER B 1 105 ? -4.973 -26.141 -13.445 1 90.69 105 SER B O 1
ATOM 3895 N N . GLU B 1 106 ? -6.02 -25.484 -15.266 1 91.19 106 GLU B N 1
ATOM 3896 C CA . GLU B 1 106 ? -5.258 -26.344 -16.156 1 91.19 106 GLU B CA 1
ATOM 3897 C C . GLU B 1 106 ? -3.967 -25.672 -16.609 1 91.19 106 GLU B C 1
ATOM 3899 O O . GLU B 1 106 ? -3.064 -26.328 -17.141 1 91.19 106 GLU B O 1
ATOM 3904 N N . TYR B 1 107 ? -3.928 -24.516 -16.359 1 93 107 TYR B N 1
ATOM 3905 C CA . TYR B 1 107 ? -2.865 -23.688 -16.906 1 93 107 TYR B CA 1
ATOM 3906 C C . TYR B 1 107 ? -1.865 -23.297 -15.82 1 93 107 TYR B C 1
ATOM 3908 O O . TYR B 1 107 ? -0.659 -23.5 -15.984 1 93 107 TYR B O 1
ATOM 3916 N N . VAL B 1 108 ? -2.43 -22.828 -14.734 1 92.31 108 VAL B N 1
ATOM 3917 C CA . VAL B 1 108 ? -1.603 -22.328 -13.641 1 92.31 108 VAL B CA 1
ATOM 3918 C C . VAL B 1 108 ? -0.875 -23.484 -12.961 1 92.31 108 VAL B C 1
ATOM 3920 O O . VAL B 1 108 ? -1.474 -24.516 -12.68 1 92.31 108 VAL B O 1
ATOM 3923 N N . GLY B 1 109 ? 0.373 -23.297 -12.734 1 89.88 109 GLY B N 1
ATOM 3924 C CA . GLY B 1 109 ? 1.162 -24.344 -12.094 1 89.88 109 GLY B CA 1
ATOM 3925 C C . GLY B 1 109 ? 1.983 -25.156 -13.078 1 89.88 109 GLY B C 1
ATOM 3926 O O . GLY B 1 109 ? 2.846 -25.938 -12.68 1 89.88 109 GLY B O 1
ATOM 3927 N N . THR B 1 110 ? 1.703 -24.953 -14.383 1 91.5 110 THR B N 1
ATOM 3928 C CA . THR B 1 110 ? 2.518 -25.594 -15.406 1 91.5 110 THR B CA 1
ATOM 3929 C C . THR B 1 110 ? 3.979 -25.172 -15.281 1 91.5 110 THR B C 1
ATOM 3931 O O . THR B 1 110 ? 4.883 -26.016 -15.328 1 91.5 110 THR B O 1
ATOM 3934 N N . ILE B 1 111 ? 4.121 -23.969 -15.18 1 93.88 111 ILE B N 1
ATOM 3935 C CA . ILE B 1 111 ? 5.406 -23.375 -14.828 1 93.88 111 ILE B CA 1
ATOM 3936 C C . ILE B 1 111 ? 5.246 -22.5 -13.586 1 93.88 111 ILE B C 1
ATOM 3938 O O . ILE B 1 111 ? 4.371 -21.625 -13.531 1 93.88 111 ILE B O 1
ATOM 3942 N N . ASN B 1 112 ? 6.082 -22.797 -12.648 1 95 112 ASN B N 1
ATOM 3943 C CA . ASN B 1 112 ? 5.984 -22.031 -11.414 1 95 112 ASN B CA 1
ATOM 3944 C C . ASN B 1 112 ? 6.879 -20.797 -11.445 1 95 112 ASN B C 1
ATOM 3946 O O . ASN B 1 112 ? 7.934 -20.797 -12.078 1 95 112 ASN B O 1
ATOM 3950 N N . VAL B 1 113 ? 6.402 -19.812 -10.75 1 96.19 113 VAL B N 1
ATOM 3951 C CA . VAL B 1 113 ? 7.141 -18.547 -10.742 1 96.19 113 VAL B CA 1
ATOM 3952 C C . VAL B 1 113 ? 6.984 -17.875 -9.391 1 96.19 113 VAL B C 1
ATOM 3954 O O . VAL B 1 113 ? 5.945 -18 -8.742 1 96.19 113 VAL B O 1
ATOM 3957 N N . VAL B 1 114 ? 8.016 -17.281 -8.93 1 95.94 114 VAL B N 1
ATOM 3958 C CA . VAL B 1 114 ? 7.977 -16.375 -7.781 1 95.94 114 VAL B CA 1
ATOM 3959 C C . VAL B 1 114 ? 8.391 -14.969 -8.203 1 95.94 114 VAL B C 1
ATOM 3961 O O . VAL B 1 114 ? 9.461 -14.781 -8.781 1 95.94 114 VAL B O 1
ATOM 3964 N N . PHE B 1 115 ? 7.52 -14.055 -8.008 1 96 115 PHE B N 1
ATOM 3965 C CA . PHE B 1 115 ? 7.695 -12.672 -8.422 1 96 115 PHE B CA 1
ATOM 3966 C C . PHE B 1 115 ? 7.941 -11.773 -7.219 1 96 115 PHE B C 1
ATOM 3968 O O . PHE B 1 115 ? 7.156 -11.773 -6.266 1 96 115 PHE B O 1
ATOM 3975 N N . PHE B 1 116 ? 9.086 -11.055 -7.281 1 95.19 116 PHE B N 1
ATOM 3976 C CA . PHE B 1 116 ? 9.438 -10.094 -6.242 1 95.19 116 PHE B CA 1
ATOM 3977 C C . PHE B 1 116 ? 9.297 -8.664 -6.762 1 95.19 116 PHE B C 1
ATOM 3979 O O . PHE B 1 116 ? 9.867 -8.32 -7.801 1 95.19 116 PHE B O 1
ATOM 3986 N N . SER B 1 117 ? 8.562 -7.938 -6.043 1 92.38 117 SER B N 1
ATOM 3987 C CA . SER B 1 117 ? 8.445 -6.52 -6.379 1 92.38 117 SER B CA 1
ATOM 3988 C C . SER B 1 117 ? 8.414 -5.656 -5.125 1 92.38 117 SER B C 1
ATOM 3990 O O . SER B 1 117 ? 8.094 -6.137 -4.035 1 92.38 117 SER B O 1
ATOM 3992 N N . PRO B 1 118 ? 8.734 -4.363 -5.27 1 88.06 118 PRO B N 1
ATOM 3993 C CA . PRO B 1 118 ? 8.625 -3.451 -4.129 1 88.06 118 PRO B CA 1
ATOM 3994 C C . PRO B 1 118 ? 7.215 -3.387 -3.555 1 88.06 118 PRO B C 1
ATOM 3996 O O . PRO B 1 118 ? 7.043 -3.152 -2.355 1 88.06 118 PRO B O 1
ATOM 3999 N N . ASP B 1 119 ? 6.297 -3.676 -4.328 1 88.69 119 ASP B N 1
ATOM 4000 C CA . ASP B 1 119 ? 4.898 -3.602 -3.92 1 88.69 119 ASP B CA 1
ATOM 4001 C C . ASP B 1 119 ? 4.535 -4.758 -2.988 1 88.69 119 ASP B C 1
ATOM 4003 O O . ASP B 1 119 ? 3.486 -4.73 -2.34 1 88.69 119 ASP B O 1
ATOM 4007 N N . ASP B 1 120 ? 5.406 -5.645 -2.877 1 92.5 120 ASP B N 1
ATOM 4008 C CA . ASP B 1 120 ? 5.129 -6.812 -2.045 1 92.5 120 ASP B CA 1
ATOM 4009 C C . ASP B 1 120 ? 5.02 -6.422 -0.572 1 92.5 120 ASP B C 1
ATOM 4011 O O . ASP B 1 120 ? 4.516 -7.195 0.245 1 92.5 120 ASP B O 1
ATOM 4015 N N . LEU B 1 121 ? 5.445 -5.262 -0.306 1 91.19 121 LEU B N 1
ATOM 4016 C CA . LEU B 1 121 ? 5.355 -4.781 1.069 1 91.19 121 LEU B CA 1
ATOM 4017 C C . LEU B 1 121 ? 3.908 -4.746 1.542 1 91.19 121 LEU B C 1
ATOM 4019 O O . LEU B 1 121 ? 3.641 -4.785 2.744 1 91.19 121 LEU B O 1
ATOM 4023 N N . VAL B 1 122 ? 3.016 -4.672 0.602 1 89.31 122 VAL B N 1
ATOM 4024 C CA . VAL B 1 122 ? 1.592 -4.594 0.909 1 89.31 122 VAL B CA 1
ATOM 4025 C C . VAL B 1 122 ? 1.142 -5.879 1.599 1 89.31 122 VAL B C 1
ATOM 4027 O O . VAL B 1 122 ? 0.157 -5.883 2.342 1 89.31 122 VAL B O 1
ATOM 4030 N N . MET B 1 123 ? 1.889 -6.949 1.396 1 91.94 123 MET B N 1
ATOM 4031 C CA . MET B 1 123 ? 1.572 -8.211 2.055 1 91.94 123 MET B CA 1
ATOM 4032 C C . MET B 1 123 ? 1.639 -8.07 3.57 1 91.94 123 MET B C 1
ATOM 4034 O O . MET B 1 123 ? 0.9 -8.734 4.297 1 91.94 123 MET B O 1
ATOM 4038 N N . VAL B 1 124 ? 2.5 -7.203 4.008 1 93.75 124 VAL B N 1
ATOM 4039 C CA . VAL B 1 124 ? 2.678 -6.996 5.441 1 93.75 124 VAL B CA 1
ATOM 4040 C C . VAL B 1 124 ? 1.887 -5.77 5.891 1 93.75 124 VAL B C 1
ATOM 4042 O O . VAL B 1 124 ? 1.153 -5.828 6.883 1 93.75 124 VAL B O 1
ATOM 4045 N N . LYS B 1 125 ? 1.896 -4.742 5.086 1 90.12 125 LYS B N 1
ATOM 4046 C CA . LYS B 1 125 ? 1.341 -3.453 5.492 1 90.12 125 LYS B CA 1
ATOM 4047 C C . LYS B 1 125 ? -0.133 -3.346 5.109 1 90.12 125 LYS B C 1
ATOM 4049 O O . LYS B 1 125 ? -0.888 -2.598 5.734 1 90.12 125 LYS B O 1
ATOM 4054 N N . GLY B 1 126 ? -0.468 -4.055 4.113 1 87.69 126 GLY B N 1
ATOM 4055 C CA . GLY B 1 126 ? -1.802 -3.912 3.557 1 87.69 126 GLY B CA 1
ATOM 4056 C C . GLY B 1 126 ? -2.869 -4.621 4.371 1 87.69 126 GLY B C 1
ATOM 4057 O O . GLY B 1 126 ? -2.621 -5.031 5.508 1 87.69 126 GLY B O 1
ATOM 4058 N N . GLY B 1 127 ? -4.062 -4.648 3.789 1 89.88 127 GLY B N 1
ATOM 4059 C CA . GLY B 1 127 ? -5.195 -5.285 4.441 1 89.88 127 GLY B CA 1
ATOM 4060 C C . GLY B 1 127 ? -5.23 -6.789 4.246 1 89.88 127 GLY B C 1
ATOM 4061 O O . GLY B 1 127 ? -4.453 -7.336 3.463 1 89.88 127 GLY B O 1
ATOM 4062 N N . PRO B 1 128 ? -6.117 -7.484 4.859 1 94.69 128 PRO B N 1
ATOM 4063 C CA . PRO B 1 128 ? -6.211 -8.945 4.793 1 94.69 128 PRO B CA 1
ATOM 4064 C C . PRO B 1 128 ? -6.449 -9.461 3.377 1 94.69 128 PRO B C 1
ATOM 4066 O O . PRO B 1 128 ? -5.996 -10.555 3.027 1 94.69 128 PRO B O 1
ATOM 4069 N N . ALA B 1 129 ? -7.188 -8.688 2.598 1 93.69 129 ALA B N 1
ATOM 4070 C CA . ALA B 1 129 ? -7.5 -9.102 1.232 1 93.69 129 ALA B CA 1
ATOM 4071 C C . ALA B 1 129 ? -6.227 -9.336 0.426 1 93.69 129 ALA B C 1
ATOM 4073 O O . ALA B 1 129 ? -6.141 -10.289 -0.35 1 93.69 129 ALA B O 1
ATOM 4074 N N . GLU B 1 130 ? -5.242 -8.453 0.62 1 90.88 130 GLU B N 1
ATOM 4075 C CA . GLU B 1 130 ? -3.973 -8.586 -0.086 1 90.88 130 GLU B CA 1
ATOM 4076 C C . GLU B 1 130 ? -3.219 -9.836 0.372 1 90.88 130 GLU B C 1
ATOM 4078 O O . GLU B 1 130 ? -2.605 -10.531 -0.44 1 90.88 130 GLU B O 1
ATOM 4083 N N . ARG B 1 131 ? -3.238 -10.094 1.605 1 94.44 131 ARG B N 1
ATOM 4084 C CA . ARG B 1 131 ? -2.574 -11.273 2.154 1 94.44 131 ARG B CA 1
ATOM 4085 C C . ARG B 1 131 ? -3.246 -12.555 1.678 1 94.44 131 ARG B C 1
ATOM 4087 O O . ARG B 1 131 ? -2.57 -13.523 1.329 1 94.44 131 ARG B O 1
ATOM 4094 N N . ARG B 1 132 ? -4.562 -12.57 1.616 1 95.56 132 ARG B N 1
ATOM 4095 C CA . ARG B 1 132 ? -5.273 -13.734 1.087 1 95.56 132 ARG B CA 1
ATOM 4096 C C . ARG B 1 132 ? -4.945 -13.953 -0.386 1 95.56 132 ARG B C 1
ATOM 4098 O O . ARG B 1 132 ? -4.746 -15.086 -0.821 1 95.56 132 ARG B O 1
ATOM 4105 N N . ARG B 1 133 ? -4.926 -12.844 -1.086 1 92.06 133 ARG B N 1
ATOM 4106 C CA . ARG B 1 133 ? -4.586 -12.93 -2.502 1 92.06 133 ARG B CA 1
ATOM 4107 C C . ARG B 1 133 ? -3.209 -13.562 -2.695 1 92.06 133 ARG B C 1
ATOM 4109 O O . ARG B 1 133 ? -3.039 -14.453 -3.529 1 92.06 133 ARG B O 1
ATOM 4116 N N . PHE B 1 134 ? -2.273 -13.086 -1.929 1 89.88 134 PHE B N 1
ATOM 4117 C CA . PHE B 1 134 ? -0.926 -13.641 -1.952 1 89.88 134 PHE B CA 1
ATOM 4118 C C . PHE B 1 134 ? -0.957 -15.141 -1.688 1 89.88 134 PHE B C 1
ATOM 4120 O O . PHE B 1 134 ? -0.385 -15.922 -2.451 1 89.88 134 PHE B O 1
ATOM 4127 N N . LEU B 1 135 ? -1.612 -15.492 -0.712 1 93.19 135 LEU B N 1
ATOM 4128 C CA . LEU B 1 135 ? -1.673 -16.891 -0.312 1 93.19 135 LEU B CA 1
ATOM 4129 C C . LEU B 1 135 ? -2.312 -17.75 -1.405 1 93.19 135 LEU B C 1
ATOM 4131 O O . LEU B 1 135 ? -1.761 -18.781 -1.798 1 93.19 135 LEU B O 1
ATOM 4135 N N . ASP B 1 136 ? -3.422 -17.281 -1.87 1 94.31 136 ASP B N 1
ATOM 4136 C CA . ASP B 1 136 ? -4.191 -18.062 -2.842 1 94.31 136 ASP B CA 1
ATOM 4137 C C . ASP B 1 136 ? -3.42 -18.219 -4.148 1 94.31 136 ASP B C 1
ATOM 4139 O O . ASP B 1 136 ? -3.465 -19.281 -4.773 1 94.31 136 ASP B O 1
ATOM 4143 N N . LEU B 1 137 ? -2.734 -17.219 -4.531 1 88.38 137 LEU B N 1
ATOM 4144 C CA . LEU B 1 137 ? -1.944 -17.281 -5.754 1 88.38 137 LEU B CA 1
ATOM 4145 C C . LEU B 1 137 ? -0.839 -18.312 -5.633 1 88.38 137 LEU B C 1
ATOM 4147 O O . LEU B 1 137 ? -0.553 -19.047 -6.594 1 88.38 137 LEU B O 1
ATOM 4151 N N . HIS B 1 138 ? -0.271 -18.344 -4.535 1 89.56 138 HIS B N 1
ATOM 4152 C CA . HIS B 1 138 ? 0.839 -19.266 -4.352 1 89.56 138 HIS B CA 1
ATOM 4153 C C . HIS B 1 138 ? 0.338 -20.688 -4.152 1 89.56 138 HIS B C 1
ATOM 4155 O O . HIS B 1 138 ? 0.938 -21.641 -4.66 1 89.56 138 HIS B O 1
ATOM 4161 N N . ILE B 1 139 ? -0.738 -20.828 -3.459 1 93.88 139 ILE B N 1
ATOM 4162 C CA . ILE B 1 139 ? -1.334 -22.141 -3.309 1 93.88 139 ILE B CA 1
ATOM 4163 C C . ILE B 1 139 ? -1.747 -22.688 -4.676 1 93.88 139 ILE B C 1
ATOM 4165 O O . ILE B 1 139 ? -1.557 -23.875 -4.965 1 93.88 139 ILE B O 1
ATOM 4169 N N . ALA B 1 140 ? -2.277 -21.844 -5.48 1 91.62 140 ALA B N 1
ATOM 4170 C CA . ALA B 1 140 ? -2.766 -22.219 -6.801 1 91.62 140 ALA B CA 1
ATOM 4171 C C . ALA B 1 140 ? -1.643 -22.797 -7.656 1 91.62 140 ALA B C 1
ATOM 4173 O O . ALA B 1 140 ? -1.877 -23.688 -8.484 1 91.62 140 ALA B O 1
ATOM 4174 N N . GLN B 1 141 ? -0.491 -22.297 -7.477 1 88.81 141 GLN B N 1
ATOM 4175 C CA . GLN B 1 141 ? 0.637 -22.812 -8.25 1 88.81 141 GLN B CA 1
ATOM 4176 C C . GLN B 1 141 ? 1.033 -24.203 -7.801 1 88.81 141 GLN B C 1
ATOM 4178 O O . GLN B 1 141 ? 1.594 -24.984 -8.578 1 88.81 141 GLN B O 1
ATOM 4183 N N . HIS B 1 142 ? 0.724 -24.484 -6.57 1 86.19 142 HIS B N 1
ATOM 4184 C CA . HIS B 1 142 ? 1.025 -25.781 -6.004 1 86.19 142 HIS B CA 1
ATOM 4185 C C . HIS B 1 142 ? -0.122 -26.766 -6.234 1 86.19 142 HIS B C 1
ATOM 4187 O O . HIS B 1 142 ? 0.109 -27.938 -6.555 1 86.19 142 HIS B O 1
ATOM 4193 N N . HIS B 1 143 ? -1.225 -26.266 -5.93 1 87.44 143 HIS B N 1
ATOM 4194 C CA . HIS B 1 143 ? -2.461 -27.031 -6.039 1 87.44 143 HIS B CA 1
ATOM 4195 C C . HIS B 1 143 ? -3.477 -26.312 -6.922 1 87.44 143 HIS B C 1
ATOM 4197 O O . HIS B 1 143 ? -4.34 -25.594 -6.422 1 87.44 143 HIS B O 1
ATOM 4203 N N . SER B 1 144 ? -3.453 -26.703 -8.141 1 86.5 144 SER B N 1
ATOM 4204 C CA . SER B 1 144 ? -4.266 -25.953 -9.094 1 86.5 144 SER B CA 1
ATOM 4205 C C . SER B 1 144 ? -5.75 -26.094 -8.797 1 86.5 144 SER B C 1
ATOM 4207 O O . SER B 1 144 ? -6.555 -25.234 -9.164 1 86.5 144 SER B O 1
ATOM 4209 N N . LYS B 1 145 ? -6.094 -27.172 -8.102 1 91.56 145 LYS B N 1
ATOM 4210 C CA . LYS B 1 145 ? -7.492 -27.375 -7.727 1 91.56 145 LYS B CA 1
ATOM 4211 C C . LYS B 1 145 ? -7.98 -26.266 -6.797 1 91.56 145 LYS B C 1
ATOM 4213 O O . LYS B 1 145 ? -9.188 -26.047 -6.664 1 91.56 145 LYS B O 1
ATOM 4218 N N . HIS B 1 146 ? -7.039 -25.641 -6.18 1 95.5 146 HIS B N 1
ATOM 4219 C CA . HIS B 1 146 ? -7.395 -24.531 -5.301 1 95.5 146 HIS B CA 1
ATOM 4220 C C . HIS B 1 146 ? -8.078 -23.406 -6.074 1 95.5 146 HIS B C 1
ATOM 4222 O O . HIS B 1 146 ? -8.945 -22.719 -5.539 1 95.5 146 HIS B O 1
ATOM 4228 N N . ILE B 1 147 ? -7.746 -23.25 -7.285 1 94.06 147 ILE B N 1
ATOM 4229 C CA . ILE B 1 147 ? -8.367 -22.234 -8.133 1 94.06 147 ILE B CA 1
ATOM 4230 C C . ILE B 1 147 ? -9.852 -22.562 -8.305 1 94.06 147 ILE B C 1
ATOM 4232 O O . ILE B 1 147 ? -10.703 -21.672 -8.203 1 94.06 147 ILE B O 1
ATOM 4236 N N . GLN B 1 148 ? -10.07 -23.797 -8.547 1 94.56 148 GLN B N 1
ATOM 4237 C CA . GLN B 1 148 ? -11.453 -24.234 -8.719 1 94.56 148 GLN B CA 1
ATOM 4238 C C . GLN B 1 148 ? -12.266 -24 -7.449 1 94.56 148 GLN B C 1
ATOM 4240 O O . GLN B 1 148 ? -13.422 -23.562 -7.516 1 94.56 148 GLN B O 1
ATOM 4245 N N . LEU B 1 149 ? -11.656 -24.312 -6.383 1 96.5 149 LEU B N 1
ATOM 4246 C CA . LEU B 1 149 ? -12.305 -24.078 -5.098 1 96.5 149 LEU B CA 1
ATOM 4247 C C . LEU B 1 149 ? -12.633 -22.609 -4.914 1 96.5 149 LEU B C 1
ATOM 4249 O O . LEU B 1 149 ? -13.75 -22.25 -4.535 1 96.5 149 LEU B O 1
ATOM 4253 N N . LEU B 1 150 ? -11.695 -21.766 -5.227 1 96.62 150 LEU B N 1
ATOM 4254 C CA . LEU B 1 150 ? -11.875 -20.328 -5.066 1 96.62 150 LEU B CA 1
ATOM 4255 C C . LEU B 1 150 ? -12.984 -19.812 -5.98 1 96.62 150 LEU B C 1
ATOM 4257 O O . LEU B 1 150 ? -13.82 -19.016 -5.562 1 96.62 150 LEU B O 1
ATOM 4261 N N . ASN B 1 151 ? -12.977 -20.266 -7.16 1 95.06 151 ASN B N 1
ATOM 4262 C CA . ASN B 1 151 ? -14.008 -19.859 -8.109 1 95.06 151 ASN B CA 1
ATOM 4263 C C . ASN B 1 151 ? -15.398 -20.297 -7.66 1 95.06 151 ASN B C 1
ATOM 4265 O O . ASN B 1 151 ? -16.344 -19.5 -7.711 1 95.06 151 ASN B O 1
ATOM 4269 N N . ALA B 1 152 ? -15.453 -21.484 -7.316 1 96.94 152 ALA B N 1
ATOM 4270 C CA . ALA B 1 152 ? -16.719 -22.016 -6.824 1 96.94 152 ALA B CA 1
ATOM 4271 C C . ALA B 1 152 ? -17.203 -21.25 -5.594 1 96.94 152 ALA B C 1
ATOM 4273 O O . ALA B 1 152 ? -18.375 -20.891 -5.496 1 96.94 152 ALA B O 1
ATOM 4274 N N . TYR B 1 153 ? -16.344 -21 -4.73 1 98 153 TYR B N 1
ATOM 4275 C CA . TYR B 1 153 ? -16.656 -20.281 -3.506 1 98 153 TYR B CA 1
ATOM 4276 C C . TYR B 1 153 ? -17.156 -18.875 -3.814 1 98 153 TYR B C 1
ATOM 4278 O O . TYR B 1 153 ? -18.156 -18.422 -3.24 1 98 153 TYR B O 1
ATOM 4286 N N . ASN B 1 154 ? -16.469 -18.188 -4.648 1 97.12 154 ASN B N 1
ATOM 4287 C CA . ASN B 1 154 ? -16.859 -16.828 -5.012 1 97.12 154 ASN B CA 1
ATOM 4288 C C . ASN B 1 154 ? -18.234 -16.797 -5.668 1 97.12 154 ASN B C 1
ATOM 4290 O O . ASN B 1 154 ? -19.016 -15.867 -5.453 1 97.12 154 ASN B O 1
ATOM 4294 N N . LYS B 1 155 ? -18.484 -17.75 -6.488 1 97.12 155 LYS B N 1
ATOM 4295 C CA . LYS B 1 155 ? -19.812 -17.859 -7.094 1 97.12 155 LYS B CA 1
ATOM 4296 C C . LYS B 1 155 ? -20.891 -18.016 -6.027 1 97.12 155 LYS B C 1
ATOM 4298 O O . LYS B 1 155 ? -21.938 -17.359 -6.098 1 97.12 155 LYS B O 1
ATOM 4303 N N . VAL B 1 156 ? -20.625 -18.859 -5.113 1 97.5 156 VAL B N 1
ATOM 4304 C CA . VAL B 1 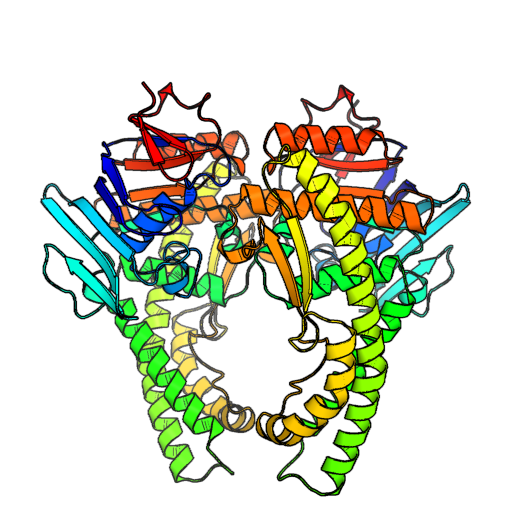156 ? -21.562 -19.094 -4.02 1 97.5 156 VAL B CA 1
ATOM 4305 C C . VAL B 1 156 ? -21.75 -17.797 -3.232 1 97.5 156 VAL B C 1
ATOM 4307 O O . VAL B 1 156 ? -22.891 -17.438 -2.889 1 97.5 156 VAL B O 1
ATOM 4310 N N . LEU B 1 157 ? -20.719 -17.094 -2.949 1 97.19 157 LEU B N 1
ATOM 4311 C CA . LEU B 1 157 ? -20.766 -15.828 -2.221 1 97.19 157 LEU B CA 1
ATOM 4312 C C . LEU B 1 157 ? -21.625 -14.805 -2.969 1 97.19 157 LEU B C 1
ATOM 4314 O O . LEU B 1 157 ? -22.422 -14.094 -2.361 1 97.19 157 LEU B O 1
ATOM 4318 N N . GLN B 1 158 ? -21.406 -14.727 -4.207 1 96.25 158 GLN B N 1
ATOM 4319 C CA . GLN B 1 158 ? -22.141 -13.781 -5.035 1 96.25 158 GLN B CA 1
ATOM 4320 C C . GLN B 1 158 ? -23.641 -14.078 -5.012 1 96.25 158 GLN B C 1
ATOM 4322 O O . GLN B 1 158 ? -24.453 -13.164 -4.891 1 96.25 158 GLN B O 1
ATOM 4327 N N . GLN B 1 159 ? -23.969 -15.32 -5.184 1 95.38 159 GLN B N 1
ATOM 4328 C CA . GLN B 1 159 ? -25.359 -15.727 -5.191 1 95.38 159 GLN B CA 1
ATOM 4329 C C . GLN B 1 159 ? -26.031 -15.461 -3.846 1 95.38 159 GLN B C 1
ATOM 4331 O O . GLN B 1 159 ? -27.141 -14.93 -3.787 1 95.38 159 GLN B O 1
ATOM 4336 N N . LYS B 1 160 ? -25.359 -15.836 -2.859 1 95.81 160 LYS B N 1
ATOM 4337 C CA . LYS B 1 160 ? -25.922 -15.602 -1.529 1 95.81 160 LYS B CA 1
ATOM 4338 C C . LYS B 1 160 ? -26.078 -14.109 -1.259 1 95.81 160 LYS B C 1
ATOM 4340 O O . LYS B 1 160 ? -27.094 -13.68 -0.7 1 95.81 160 LYS B O 1
ATOM 4345 N N . ASN B 1 161 ? -25.078 -13.32 -1.602 1 93.81 161 ASN B N 1
ATOM 4346 C CA . ASN B 1 161 ? -25.172 -11.875 -1.434 1 93.81 161 ASN B CA 1
ATOM 4347 C C . ASN B 1 161 ? -26.359 -11.297 -2.205 1 93.81 161 ASN B C 1
ATOM 4349 O O . ASN B 1 161 ? -27.047 -10.406 -1.71 1 93.81 161 ASN B O 1
ATOM 4353 N N . ALA B 1 162 ? -26.5 -11.727 -3.406 1 92.5 162 ALA B N 1
ATOM 4354 C CA . ALA B 1 162 ? -27.625 -11.273 -4.215 1 92.5 162 ALA B CA 1
ATOM 4355 C C . ALA B 1 162 ? -28.953 -11.602 -3.537 1 92.5 162 ALA B C 1
ATOM 4357 O O . ALA B 1 162 ? -29.875 -10.773 -3.523 1 92.5 162 ALA B O 1
ATOM 4358 N N . LEU B 1 163 ? -29.031 -12.812 -3.045 1 91.75 163 LEU B N 1
ATOM 4359 C CA . LEU B 1 163 ? -30.234 -13.25 -2.338 1 91.75 163 LEU B CA 1
ATOM 4360 C C . LEU B 1 163 ? -30.484 -12.375 -1.115 1 91.75 163 LEU B C 1
ATOM 4362 O O . LEU B 1 163 ? -31.625 -11.992 -0.843 1 91.75 163 LEU B O 1
ATOM 4366 N N . LEU B 1 164 ? -29.5 -12.016 -0.407 1 90.31 164 LEU B N 1
ATOM 4367 C CA . LEU B 1 164 ? -29.609 -11.195 0.79 1 90.31 164 LEU B CA 1
ATOM 4368 C C . LEU B 1 164 ? -30.078 -9.781 0.438 1 90.31 164 LEU B C 1
ATOM 4370 O O . LEU B 1 164 ? -30.781 -9.148 1.218 1 90.31 164 LEU B O 1
ATOM 4374 N N . LYS B 1 165 ? -29.688 -9.281 -0.653 1 85.88 165 LYS B N 1
ATOM 4375 C CA . LYS B 1 165 ? -30.031 -7.926 -1.074 1 85.88 165 LYS B CA 1
ATOM 4376 C C . LYS B 1 165 ? -31.484 -7.855 -1.569 1 85.88 165 LYS B C 1
ATOM 4378 O O . LYS B 1 165 ? -32.125 -6.816 -1.459 1 85.88 165 LYS B O 1
ATOM 4383 N N . GLN B 1 166 ? -31.953 -8.891 -2.24 1 78.62 166 GLN B N 1
ATOM 4384 C CA . GLN B 1 166 ? -33.312 -8.93 -2.787 1 78.62 166 GLN B CA 1
ATOM 4385 C C . GLN B 1 166 ? -34.344 -9.141 -1.683 1 78.62 166 GLN B C 1
ATOM 4387 O O . GLN B 1 166 ? -35.5 -8.734 -1.82 1 78.62 166 GLN B O 1
ATOM 4392 N N . GLY B 1 167 ? -34.031 -9.836 -0.703 1 65.5 167 GLY B N 1
ATOM 4393 C CA . GLY B 1 167 ? -35 -10.297 0.259 1 65.5 167 GLY B CA 1
ATOM 4394 C C . GLY B 1 167 ? -35.562 -9.18 1.123 1 65.5 167 GLY B C 1
ATOM 4395 O O . GLY B 1 167 ? -34.844 -8.281 1.536 1 65.5 167 GLY B O 1
ATOM 4396 N N . GLN B 1 168 ? -36.812 -8.945 0.741 1 58.94 168 GLN B N 1
ATOM 4397 C CA . GLN B 1 168 ? -37.656 -8.172 1.647 1 58.94 168 GLN B CA 1
ATOM 4398 C C . GLN B 1 168 ? -38.219 -9.047 2.766 1 58.94 168 GLN B C 1
ATOM 4400 O O . GLN B 1 168 ? -39 -9.953 2.512 1 58.94 168 GLN B O 1
ATOM 4405 N N . GLY B 1 169 ? -37.906 -8.891 4.074 1 58.62 169 GLY B N 1
ATOM 4406 C CA . GLY B 1 169 ? -38.656 -9.258 5.27 1 58.62 169 GLY B CA 1
ATOM 4407 C C . GLY B 1 169 ? -38.5 -10.727 5.629 1 58.62 169 GLY B C 1
ATOM 4408 O O . GLY B 1 169 ? -39.312 -11.258 6.402 1 58.62 169 GLY B O 1
ATOM 4409 N N . GLY B 1 170 ? -37.344 -11.531 5.23 1 66.06 170 GLY B N 1
ATOM 4410 C CA . GLY B 1 170 ? -37.062 -12.812 5.859 1 66.06 170 GLY B CA 1
ATOM 4411 C C . GLY B 1 170 ? -38.125 -13.859 5.559 1 66.06 170 GLY B C 1
ATOM 4412 O O . GLY B 1 170 ? -38.625 -14.539 6.465 1 66.06 170 GLY B O 1
ATOM 4413 N N . SER B 1 171 ? -38.75 -14.094 4.355 1 78.75 171 SER B N 1
ATOM 4414 C CA . SER B 1 171 ? -39.688 -15.164 4.039 1 78.75 171 SER B CA 1
ATOM 4415 C C . SER B 1 171 ? -39.094 -16.531 4.277 1 78.75 171 SER B C 1
ATOM 4417 O O . SER B 1 171 ? -37.875 -16.672 4.328 1 78.75 171 SER B O 1
ATOM 4419 N N . LYS B 1 172 ? -40 -17.547 4.641 1 83.5 172 LYS B N 1
ATOM 4420 C CA . LYS B 1 172 ? -39.562 -18.922 4.871 1 83.5 172 LYS B CA 1
ATOM 4421 C C . LYS B 1 172 ? -38.781 -19.469 3.672 1 83.5 172 LYS B C 1
ATOM 4423 O O . LYS B 1 172 ? -37.781 -20.188 3.836 1 83.5 172 LYS B O 1
ATOM 4428 N N . SER B 1 173 ? -39.156 -19.062 2.516 1 85.31 173 SER B N 1
ATOM 4429 C CA . SER B 1 173 ? -38.5 -19.5 1.29 1 85.31 173 SER B CA 1
ATOM 4430 C C . SER B 1 173 ? -37.125 -18.906 1.172 1 85.31 173 SER B C 1
ATOM 4432 O O . SER B 1 173 ? -36.156 -19.594 0.771 1 85.31 173 SER B O 1
ATOM 4434 N N . GLN B 1 174 ? -36.938 -17.766 1.532 1 87.81 174 GLN B N 1
ATOM 4435 C CA . GLN B 1 174 ? -35.625 -17.094 1.475 1 87.81 174 GLN B CA 1
ATOM 4436 C C . GLN B 1 174 ? -34.656 -17.719 2.465 1 87.81 174 GLN B C 1
ATOM 4438 O O . GLN B 1 174 ? -33.5 -17.953 2.133 1 87.81 174 GLN B O 1
ATOM 4443 N N . ILE B 1 175 ? -35.219 -18.062 3.602 1 89.81 175 ILE B N 1
ATOM 4444 C CA . ILE B 1 175 ? -34.375 -18.656 4.645 1 89.81 175 ILE B CA 1
ATOM 4445 C C . ILE B 1 175 ? -33.875 -20.016 4.188 1 89.81 175 ILE B C 1
ATOM 4447 O O . ILE B 1 175 ? -32.688 -20.359 4.383 1 89.81 175 ILE B O 1
ATOM 4451 N N . ALA B 1 176 ? -34.719 -20.781 3.619 1 92.69 176 ALA B N 1
ATOM 4452 C CA . ALA B 1 176 ? -34.344 -22.094 3.117 1 92.69 176 ALA B CA 1
ATOM 4453 C C . ALA B 1 176 ? -33.25 -21.984 2.057 1 92.69 176 ALA B C 1
ATOM 4455 O O . ALA B 1 176 ? -32.344 -22.812 2.018 1 92.69 176 ALA B O 1
ATOM 4456 N N . GLN B 1 177 ? -33.344 -21.047 1.225 1 92.94 177 GLN B N 1
ATOM 4457 C CA . GLN B 1 177 ? -32.344 -20.828 0.186 1 92.94 177 GLN B CA 1
ATOM 4458 C C . GLN B 1 177 ? -31.016 -20.406 0.788 1 92.94 177 GLN B C 1
ATOM 4460 O O . GLN B 1 177 ? -29.953 -20.859 0.337 1 92.94 177 GLN B O 1
ATOM 4465 N N . ILE B 1 178 ? -31.062 -19.594 1.781 1 94 178 ILE B N 1
ATOM 4466 C CA . ILE B 1 178 ? -29.859 -19.141 2.457 1 94 178 ILE B CA 1
ATOM 4467 C C . ILE B 1 178 ? -29.156 -20.328 3.107 1 94 178 ILE B C 1
ATOM 4469 O O . ILE B 1 178 ? -27.922 -20.438 3.062 1 94 178 ILE B O 1
ATOM 4473 N N . GLU B 1 179 ? -29.906 -21.188 3.662 1 94.69 179 GLU B N 1
ATOM 4474 C CA . GLU B 1 179 ? -29.344 -22.375 4.301 1 94.69 179 GLU B CA 1
ATOM 4475 C C . GLU B 1 179 ? -28.625 -23.266 3.287 1 94.69 179 GLU B C 1
ATOM 4477 O O . GLU B 1 179 ? -27.594 -23.859 3.594 1 94.69 179 GLU B O 1
ATOM 4482 N N . LEU B 1 180 ? -29.188 -23.359 2.154 1 95.38 180 LEU B N 1
ATOM 4483 C CA . LEU B 1 180 ? -28.547 -24.141 1.096 1 95.38 180 LEU B CA 1
ATOM 4484 C C . LEU B 1 180 ? -27.203 -23.547 0.701 1 95.38 180 LEU B C 1
ATOM 4486 O O . LEU B 1 180 ? -26.234 -24.266 0.503 1 95.38 180 LEU B O 1
ATOM 4490 N N . TRP B 1 181 ? -27.219 -22.281 0.59 1 96.38 181 TRP B N 1
ATOM 4491 C CA . TRP B 1 181 ? -25.969 -21.609 0.265 1 96.38 181 TRP B CA 1
ATOM 4492 C C . TRP B 1 181 ? -24.969 -21.75 1.402 1 96.38 181 TRP B C 1
ATOM 4494 O O . TRP B 1 181 ? -23.766 -21.875 1.164 1 96.38 181 TRP B O 1
ATOM 4504 N N . ASN B 1 182 ? -25.406 -21.734 2.633 1 97.25 182 ASN B N 1
ATOM 4505 C CA . ASN B 1 182 ? -24.531 -21.938 3.783 1 97.25 182 ASN B CA 1
ATOM 4506 C C . ASN B 1 182 ? -23.859 -23.312 3.736 1 97.25 182 ASN B C 1
ATOM 4508 O O . ASN B 1 182 ? -22.703 -23.453 4.117 1 97.25 182 ASN B O 1
ATOM 4512 N N . GLU B 1 183 ? -24.594 -24.234 3.297 1 97.62 183 GLU B N 1
ATOM 4513 C CA . GLU B 1 183 ? -24.047 -25.562 3.168 1 97.62 183 GLU B CA 1
ATOM 4514 C C . GLU B 1 183 ? -22.891 -25.594 2.164 1 97.62 183 GLU B C 1
ATOM 4516 O O . GLU B 1 183 ? -21.875 -26.25 2.393 1 97.62 183 GLU B O 1
ATOM 4521 N N . GLN B 1 184 ? -23.078 -24.938 1.099 1 97.94 184 GLN B N 1
ATOM 4522 C CA . GLN B 1 184 ? -22.031 -24.859 0.088 1 97.94 184 GLN B CA 1
ATOM 4523 C C . GLN B 1 184 ? -20.812 -24.078 0.608 1 97.94 184 GLN B C 1
ATOM 4525 O O . GLN B 1 184 ? -19.672 -24.484 0.387 1 97.94 184 GLN B O 1
ATOM 4530 N N . ILE B 1 185 ? -21.062 -23 1.301 1 98.25 185 ILE B N 1
ATOM 4531 C CA . ILE B 1 185 ? -20 -22.188 1.886 1 98.25 185 ILE B CA 1
ATOM 4532 C C . ILE B 1 185 ? -19.203 -23.031 2.875 1 98.25 185 ILE B C 1
ATOM 4534 O O . ILE B 1 185 ? -17.969 -22.969 2.898 1 98.25 185 ILE B O 1
ATOM 4538 N N . LEU B 1 186 ? -19.906 -23.797 3.619 1 98.19 186 LEU B N 1
ATOM 4539 C CA . LEU B 1 186 ? -19.266 -24.656 4.609 1 98.19 186 LEU B CA 1
ATOM 4540 C C . LEU B 1 186 ? -18.375 -25.703 3.932 1 98.19 186 LEU B C 1
ATOM 4542 O O . LEU B 1 186 ? -17.219 -25.875 4.312 1 98.19 186 LEU B O 1
ATOM 4546 N N . ARG B 1 187 ? -18.875 -26.312 2.996 1 98.12 187 ARG B N 1
ATOM 4547 C CA . ARG B 1 187 ? -18.156 -27.391 2.322 1 98.12 187 ARG B CA 1
ATOM 4548 C C . ARG B 1 187 ? -16.938 -26.859 1.584 1 98.12 187 ARG B C 1
ATOM 4550 O O . ARG B 1 187 ? -15.805 -27.297 1.83 1 98.12 187 ARG B O 1
ATOM 4557 N N . ILE B 1 188 ? -17.125 -25.922 0.706 1 98.38 188 ILE B N 1
ATOM 4558 C CA . ILE B 1 188 ? -16.047 -25.391 -0.111 1 98.38 188 ILE B CA 1
ATOM 4559 C C . ILE B 1 188 ? -15.086 -24.578 0.763 1 98.38 188 ILE B C 1
ATOM 4561 O O . ILE B 1 188 ? -13.867 -24.672 0.631 1 98.38 188 ILE B O 1
ATOM 4565 N N . GLY B 1 189 ? -15.625 -23.797 1.634 1 98.44 189 GLY B N 1
ATOM 4566 C CA . GLY B 1 189 ? -14.836 -22.953 2.512 1 98.44 189 GLY B CA 1
ATOM 4567 C C . GLY B 1 189 ? -13.906 -23.75 3.418 1 98.44 189 GLY B C 1
ATOM 4568 O O . GLY B 1 189 ? -12.781 -23.312 3.695 1 98.44 189 GLY B O 1
ATOM 4569 N N . SER B 1 190 ? -14.391 -24.844 3.873 1 98.56 190 SER B N 1
ATOM 4570 C CA . SER B 1 190 ? -13.57 -25.688 4.734 1 98.56 190 SER B CA 1
ATOM 4571 C C . SER B 1 190 ? -12.32 -26.188 4.008 1 98.56 190 SER B C 1
ATOM 4573 O O . SER B 1 190 ? -11.234 -26.25 4.598 1 98.56 190 SER B O 1
ATOM 4575 N N . GLU B 1 191 ? -12.5 -26.469 2.803 1 97.94 191 GLU B N 1
ATOM 4576 C CA . GLU B 1 191 ? -11.359 -26.922 2.008 1 97.94 191 GLU B CA 1
ATOM 4577 C C . GLU B 1 191 ? -10.359 -25.781 1.794 1 97.94 191 GLU B C 1
ATOM 4579 O O . GLU B 1 191 ? -9.148 -25.984 1.882 1 97.94 191 GLU B O 1
ATOM 4584 N N . ILE B 1 192 ? -10.836 -24.625 1.543 1 98.12 192 ILE B N 1
ATOM 4585 C CA . ILE B 1 192 ? -10 -23.453 1.352 1 98.12 192 ILE B CA 1
ATOM 4586 C C . ILE B 1 192 ? -9.211 -23.172 2.629 1 98.12 192 ILE B C 1
ATOM 4588 O O . ILE B 1 192 ? -8 -22.922 2.578 1 98.12 192 ILE B O 1
ATOM 4592 N N . ILE B 1 193 ? -9.891 -23.266 3.717 1 98.31 193 ILE B N 1
ATOM 4593 C CA . ILE B 1 193 ? -9.273 -23.016 5.012 1 98.31 193 ILE B CA 1
ATOM 4594 C C . ILE B 1 193 ? -8.156 -24.016 5.266 1 98.31 193 ILE B C 1
ATOM 4596 O O . ILE B 1 193 ? -7.066 -23.656 5.707 1 98.31 193 ILE B O 1
ATOM 4600 N N . ARG B 1 194 ? -8.43 -25.234 4.938 1 97.75 194 ARG B N 1
ATOM 4601 C CA . ARG B 1 194 ? -7.422 -26.281 5.125 1 97.75 194 ARG B CA 1
ATOM 4602 C C . ARG B 1 194 ? -6.191 -26.016 4.266 1 97.75 194 ARG B C 1
ATOM 4604 O O . ARG B 1 194 ? -5.059 -26.094 4.75 1 97.75 194 ARG B O 1
ATOM 4611 N N . ASN B 1 195 ? -6.422 -25.734 3.039 1 96.94 195 ASN B N 1
ATOM 4612 C CA . ASN B 1 195 ? -5.32 -25.453 2.127 1 96.94 195 ASN B CA 1
ATOM 4613 C C . ASN B 1 195 ? -4.484 -24.266 2.615 1 96.94 195 ASN B C 1
ATOM 4615 O O . ASN B 1 195 ? -3.254 -24.328 2.611 1 96.94 195 ASN B O 1
ATOM 4619 N N . ARG B 1 196 ? -5.152 -23.219 3.033 1 97.44 196 ARG B N 1
ATOM 4620 C CA . ARG B 1 196 ? -4.473 -22 3.482 1 97.44 196 ARG B CA 1
ATOM 4621 C C . ARG B 1 196 ? -3.668 -22.266 4.75 1 97.44 196 ARG B C 1
ATOM 4623 O O . ARG B 1 196 ? -2.535 -21.797 4.883 1 97.44 196 ARG B O 1
ATOM 4630 N N . TRP B 1 197 ? -4.266 -23 5.59 1 97.06 197 TRP B N 1
ATOM 4631 C CA . TRP B 1 197 ? -3.602 -23.328 6.848 1 97.06 197 TRP B CA 1
ATOM 4632 C C . TRP B 1 197 ? -2.334 -24.141 6.602 1 97.06 197 TRP B C 1
ATOM 4634 O O . TRP B 1 197 ? -1.274 -23.828 7.148 1 97.06 197 TRP B O 1
ATOM 4644 N N . GLU B 1 198 ? -2.469 -25.125 5.816 1 95.56 198 GLU B N 1
ATOM 4645 C CA . GLU B 1 198 ? -1.339 -26 5.52 1 95.56 198 GLU B CA 1
ATOM 4646 C C . GLU B 1 198 ? -0.212 -25.234 4.836 1 95.56 198 GLU B C 1
ATOM 4648 O O . GLU B 1 198 ? 0.953 -25.359 5.223 1 95.56 198 GLU B O 1
ATOM 4653 N N . PHE B 1 199 ? -0.543 -24.516 3.867 1 95.31 199 PHE B N 1
ATOM 4654 C CA . PHE B 1 199 ? 0.463 -23.781 3.113 1 95.31 199 PHE B CA 1
ATOM 4655 C C . PHE B 1 199 ? 1.153 -22.75 3.998 1 95.31 199 PHE B C 1
ATOM 4657 O O . PHE B 1 199 ? 2.369 -22.562 3.918 1 95.31 199 PHE B O 1
ATOM 4664 N N . THR B 1 200 ? 0.379 -22.031 4.816 1 96.62 200 THR B N 1
ATOM 4665 C CA . THR B 1 200 ? 0.943 -21.031 5.719 1 96.62 200 THR B CA 1
ATOM 4666 C C . THR B 1 200 ? 1.938 -21.672 6.68 1 96.62 200 THR B C 1
ATOM 4668 O O . THR B 1 200 ? 2.979 -21.094 6.988 1 96.62 200 THR B O 1
ATOM 4671 N N . GLY B 1 201 ? 1.559 -22.859 7.133 1 95.75 201 GLY B N 1
ATOM 4672 C CA . GLY B 1 201 ? 2.477 -23.578 8 1 95.75 201 GLY B CA 1
ATOM 4673 C C . GLY B 1 201 ? 3.812 -23.875 7.34 1 95.75 201 GLY B C 1
ATOM 4674 O O . GLY B 1 201 ? 4.867 -23.688 7.957 1 95.75 201 GLY B O 1
ATOM 4675 N N . LEU B 1 202 ? 3.785 -24.297 6.141 1 94.94 202 LEU B N 1
ATOM 4676 C CA . LEU B 1 202 ? 5 -24.578 5.379 1 94.94 202 LEU B CA 1
ATOM 4677 C C . LEU B 1 202 ? 5.828 -23.312 5.191 1 94.94 202 LEU B C 1
ATOM 4679 O O . LEU B 1 202 ? 7.043 -23.328 5.398 1 94.94 202 LEU B O 1
ATOM 4683 N N . LEU B 1 203 ? 5.195 -22.297 4.832 1 95.56 203 LEU B N 1
ATOM 4684 C CA . LEU B 1 203 ? 5.859 -21.016 4.617 1 95.56 203 LEU B CA 1
ATOM 4685 C C . LEU B 1 203 ? 6.504 -20.516 5.902 1 95.56 203 LEU B C 1
ATOM 4687 O O . LEU B 1 203 ? 7.613 -19.984 5.875 1 95.56 203 LEU B O 1
ATOM 4691 N N . SER B 1 204 ? 5.715 -20.641 6.957 1 96.81 204 SER B N 1
ATOM 4692 C CA . SER B 1 204 ? 6.195 -20.141 8.242 1 96.81 204 SER B CA 1
ATOM 4693 C C . SER B 1 204 ? 7.484 -20.844 8.664 1 96.81 204 SER B C 1
ATOM 4695 O O . SER B 1 204 ? 8.43 -20.203 9.125 1 96.81 204 SER B O 1
ATOM 4697 N N . ARG B 1 205 ? 7.516 -22.109 8.5 1 96.62 205 ARG B N 1
ATOM 4698 C CA . ARG B 1 205 ? 8.695 -22.875 8.883 1 96.62 205 ARG B CA 1
ATOM 4699 C C . ARG B 1 205 ? 9.914 -22.438 8.078 1 96.62 205 ARG B C 1
ATOM 4701 O O . ARG B 1 205 ? 10.953 -22.109 8.648 1 96.62 205 ARG B O 1
ATOM 4708 N N . LYS B 1 206 ? 9.828 -22.438 6.809 1 96.81 206 LYS B N 1
ATOM 4709 C CA . LYS B 1 206 ? 10.938 -22.062 5.949 1 96.81 206 LYS B CA 1
ATOM 4710 C C . LYS B 1 206 ? 11.258 -20.578 6.09 1 96.81 206 LYS B C 1
ATOM 4712 O O . LYS B 1 206 ? 12.43 -20.172 6.07 1 96.81 206 LYS B O 1
ATOM 4717 N N . GLY B 1 207 ? 10.227 -19.781 6.164 1 97.44 207 GLY B N 1
ATOM 4718 C CA . GLY B 1 207 ? 10.406 -18.359 6.34 1 97.44 207 GLY B CA 1
ATOM 4719 C C . GLY B 1 207 ? 11.164 -18 7.605 1 97.44 207 GLY B C 1
ATOM 4720 O O . GLY B 1 207 ? 11.984 -17.078 7.605 1 97.44 207 GLY B O 1
ATOM 4721 N N . GLN B 1 208 ? 10.812 -18.719 8.641 1 97.31 208 GLN B N 1
ATOM 4722 C CA . GLN B 1 208 ? 11.492 -18.5 9.914 1 97.31 208 GLN B CA 1
ATOM 4723 C C . GLN B 1 208 ? 12.984 -18.797 9.797 1 97.31 208 GLN B C 1
ATOM 4725 O O . GLN B 1 208 ? 13.805 -18.047 10.328 1 97.31 208 GLN B O 1
ATOM 4730 N N . GLU B 1 209 ? 13.289 -19.828 9.164 1 96.56 209 GLU B N 1
ATOM 4731 C CA . GLU B 1 209 ? 14.688 -20.188 8.945 1 96.56 209 GLU B CA 1
ATOM 4732 C C . GLU B 1 209 ? 15.422 -19.094 8.172 1 96.56 209 GLU B C 1
ATOM 4734 O O . GLU B 1 209 ? 16.5 -18.672 8.578 1 96.56 209 GLU B O 1
ATOM 4739 N N . ILE B 1 210 ? 14.891 -18.688 7.156 1 96.69 210 ILE B N 1
ATOM 4740 C CA . ILE B 1 210 ? 15.508 -17.703 6.281 1 96.69 210 ILE B CA 1
ATOM 4741 C C . ILE B 1 210 ? 15.617 -16.359 7.012 1 96.69 210 ILE B C 1
ATOM 4743 O O . ILE B 1 210 ? 16.656 -15.711 6.965 1 96.69 210 ILE B O 1
ATOM 4747 N N . TYR B 1 211 ? 14.578 -15.992 7.625 1 97 211 TYR B N 1
ATOM 4748 C CA . TYR B 1 211 ? 14.602 -14.742 8.375 1 97 211 TYR B CA 1
ATOM 4749 C C . TYR B 1 211 ? 15.68 -14.773 9.445 1 97 211 TYR B C 1
ATOM 4751 O O . TYR B 1 211 ? 16.344 -13.758 9.711 1 97 211 TYR B O 1
ATOM 4759 N N . GLY B 1 212 ? 15.805 -15.891 10.109 1 95.44 212 GLY B N 1
ATOM 4760 C CA . GLY B 1 212 ? 16.875 -16.047 11.086 1 95.44 212 GLY B CA 1
ATOM 4761 C C . GLY B 1 212 ? 18.25 -15.766 10.516 1 95.44 212 GLY B C 1
ATOM 4762 O O . GLY B 1 212 ? 19.078 -15.148 11.18 1 95.44 212 GLY B O 1
ATOM 4763 N N . GLN B 1 213 ? 18.469 -16.125 9.328 1 93.81 213 GLN B N 1
ATOM 4764 C CA . GLN B 1 213 ? 19.734 -15.867 8.656 1 93.81 213 GLN B CA 1
ATOM 4765 C C . GLN B 1 213 ? 19.891 -14.383 8.336 1 93.81 213 GLN B C 1
ATOM 4767 O O . GLN B 1 213 ? 20.953 -13.797 8.562 1 93.81 213 GLN B O 1
ATOM 4772 N N . ILE B 1 214 ? 18.844 -13.789 7.824 1 91.69 214 ILE B N 1
ATOM 4773 C CA . ILE B 1 214 ? 18.844 -12.391 7.398 1 91.69 214 ILE B CA 1
ATOM 4774 C C . ILE B 1 214 ? 19.031 -11.484 8.617 1 91.69 214 ILE B C 1
ATOM 4776 O O . ILE B 1 214 ? 19.703 -10.453 8.531 1 91.69 214 ILE B O 1
ATOM 4780 N N . SER B 1 215 ? 18.469 -11.883 9.719 1 89.56 215 SER B N 1
ATOM 4781 C CA . SER B 1 215 ? 18.531 -11.055 10.914 1 89.56 215 SER B CA 1
ATOM 4782 C C . SER B 1 215 ? 19.672 -11.477 11.82 1 89.56 215 SER B C 1
ATOM 4784 O O . SER B 1 215 ? 19.828 -10.945 12.93 1 89.56 215 SER B O 1
ATOM 4786 N N . SER B 1 216 ? 20.422 -12.352 11.438 1 88.5 216 SER B N 1
ATOM 4787 C CA . SER B 1 216 ? 21.531 -12.891 12.227 1 88.5 216 SER B CA 1
ATOM 4788 C C . SER B 1 216 ? 21.031 -13.438 13.562 1 88.5 216 SER B C 1
ATOM 4790 O O . SER B 1 216 ? 21.656 -13.211 14.602 1 88.5 216 SER B O 1
ATOM 4792 N N . GLY B 1 217 ? 19.875 -13.984 13.523 1 88.56 217 GLY B N 1
ATOM 4793 C CA . GLY B 1 217 ? 19.312 -14.656 14.68 1 88.56 217 GLY B CA 1
ATOM 4794 C C . GLY B 1 217 ? 18.781 -13.695 15.727 1 88.56 217 GLY B C 1
ATOM 4795 O O . GLY B 1 217 ? 18.391 -14.117 16.828 1 88.56 217 GLY B O 1
ATOM 4796 N N . LYS B 1 218 ? 18.703 -12.461 15.43 1 87.12 218 LYS B N 1
ATOM 4797 C CA . LYS B 1 218 ? 18.312 -11.445 16.406 1 87.12 218 LYS B CA 1
ATOM 4798 C C . LYS B 1 218 ? 16.797 -11.406 16.594 1 87.12 218 LYS B C 1
ATOM 4800 O O . LYS B 1 218 ? 16.312 -10.953 17.625 1 87.12 218 LYS B O 1
ATOM 4805 N N . GLU B 1 219 ? 16.125 -11.852 15.57 1 92.38 219 GLU B N 1
ATOM 4806 C CA . GLU B 1 219 ? 14.664 -11.766 15.578 1 92.38 219 GLU B CA 1
ATOM 4807 C C . GLU B 1 219 ? 14.039 -13.062 15.07 1 92.38 219 GLU B C 1
ATOM 4809 O O . GLU B 1 219 ? 14.656 -13.797 14.297 1 92.38 219 GLU B O 1
ATOM 4814 N N . GLU B 1 220 ? 12.836 -13.273 15.562 1 95.94 220 GLU B N 1
ATOM 4815 C CA . GLU B 1 220 ? 12.109 -14.461 15.133 1 95.94 220 GLU B CA 1
ATOM 4816 C C . GLU B 1 220 ? 10.828 -14.094 14.391 1 95.94 220 GLU B C 1
ATOM 4818 O O . GLU B 1 220 ? 9.984 -13.375 14.922 1 95.94 220 GLU B O 1
ATOM 4823 N N . LEU B 1 221 ? 10.711 -14.641 13.172 1 97.44 221 LEU B N 1
ATOM 4824 C CA . LEU B 1 221 ? 9.523 -14.422 12.352 1 97.44 221 LEU B CA 1
ATOM 4825 C C . LEU B 1 221 ? 8.539 -15.578 12.492 1 97.44 221 LEU B C 1
ATOM 4827 O O . LEU B 1 221 ? 8.945 -16.75 12.445 1 97.44 221 LEU B O 1
ATOM 4831 N N . THR B 1 222 ? 7.293 -15.242 12.711 1 96.88 222 THR B N 1
ATOM 4832 C CA . THR B 1 222 ? 6.227 -16.25 12.641 1 96.88 222 THR B CA 1
ATOM 4833 C C . THR B 1 222 ? 5.102 -15.773 11.727 1 96.88 222 THR B C 1
ATOM 4835 O O . THR B 1 222 ? 4.863 -14.57 11.602 1 96.88 222 THR B O 1
ATOM 4838 N N . MET B 1 223 ? 4.473 -16.672 11.039 1 96.38 223 MET B N 1
ATOM 4839 C CA . MET B 1 223 ? 3.291 -16.453 10.211 1 96.38 223 MET B CA 1
ATOM 4840 C C . MET B 1 223 ? 2.135 -17.344 10.656 1 96.38 223 MET B C 1
ATOM 4842 O O . MET B 1 223 ? 2.266 -18.562 10.688 1 96.38 223 MET B O 1
ATOM 4846 N N . ASP B 1 224 ? 1.024 -16.703 10.938 1 96.19 224 ASP B N 1
ATOM 4847 C CA . ASP B 1 224 ? -0.112 -17.469 11.453 1 96.19 224 ASP B CA 1
ATOM 4848 C C . ASP B 1 224 ? -1.373 -17.188 10.633 1 96.19 224 ASP B C 1
ATOM 4850 O O . ASP B 1 224 ? -1.765 -16.031 10.461 1 96.19 224 ASP B O 1
ATOM 4854 N N . TYR B 1 225 ? -1.951 -18.281 10.172 1 97.06 225 TYR B N 1
ATOM 4855 C CA . TYR B 1 225 ? -3.24 -18.156 9.5 1 97.06 225 TYR B CA 1
ATOM 4856 C C . TYR B 1 225 ? -4.383 -18.172 10.508 1 97.06 225 TYR B C 1
ATOM 4858 O O . TYR B 1 225 ? -4.492 -19.078 11.328 1 97.06 225 TYR B O 1
ATOM 4866 N N . HIS B 1 226 ? -5.168 -17.141 10.477 1 96.25 226 HIS B N 1
ATOM 4867 C CA . HIS B 1 226 ? -6.344 -17.016 11.336 1 96.25 226 HIS B CA 1
ATOM 4868 C C . HIS B 1 226 ? -7.629 -17.25 10.547 1 96.25 226 HIS B C 1
ATOM 4870 O O . HIS B 1 226 ? -8.055 -16.391 9.773 1 96.25 226 HIS B O 1
ATOM 4876 N N . ALA B 1 227 ? -8.219 -18.375 10.773 1 96.38 227 ALA B N 1
ATOM 4877 C CA . ALA B 1 227 ? -9.453 -18.766 10.094 1 96.38 227 ALA B CA 1
ATOM 4878 C C . ALA B 1 227 ? -10.664 -18.547 10.992 1 96.38 227 ALA B C 1
ATOM 4880 O O . ALA B 1 227 ? -10.719 -19.062 12.109 1 96.38 227 ALA B O 1
ATOM 4881 N N . LEU B 1 228 ? -11.641 -17.766 10.477 1 96.44 228 LEU B N 1
ATOM 4882 C CA . LEU B 1 228 ? -12.883 -17.516 11.203 1 96.44 228 LEU B CA 1
ATOM 4883 C C . LEU B 1 228 ? -12.602 -17 12.609 1 96.44 228 LEU B C 1
ATOM 4885 O O . LEU B 1 228 ? -13.281 -17.375 13.562 1 96.44 228 LEU B O 1
ATOM 4889 N N . GLY B 1 229 ? -11.484 -16.359 12.75 1 92.19 229 GLY B N 1
ATOM 4890 C CA . GLY B 1 229 ? -11.125 -15.734 14.008 1 92.19 229 GLY B CA 1
ATOM 4891 C C . GLY B 1 229 ? -10.414 -16.688 14.961 1 92.19 229 GLY B C 1
ATOM 4892 O O . GLY B 1 229 ? -10.188 -16.344 16.125 1 92.19 229 GLY B O 1
ATOM 4893 N N . LYS B 1 230 ? -10.102 -17.828 14.492 1 93.25 230 LYS B N 1
ATOM 4894 C CA . LYS B 1 230 ? -9.453 -18.828 15.336 1 93.25 230 LYS B CA 1
ATOM 4895 C C . LYS B 1 230 ? -8 -19.047 14.922 1 93.25 230 LYS B C 1
ATOM 4897 O O . LYS B 1 230 ? -7.648 -18.844 13.758 1 93.25 230 LYS B O 1
ATOM 4902 N N . ASN B 1 231 ? -7.203 -19.516 15.891 1 87.94 231 ASN B N 1
ATOM 4903 C CA . ASN B 1 231 ? -5.777 -19.734 15.648 1 87.94 231 ASN B CA 1
ATOM 4904 C C . ASN B 1 231 ? -5.461 -21.203 15.422 1 87.94 231 ASN B C 1
ATOM 4906 O O . ASN B 1 231 ? -4.312 -21.562 15.148 1 87.94 231 ASN B O 1
ATOM 4910 N N . ASN B 1 232 ? -6.473 -21.938 15.539 1 92.88 232 ASN B N 1
ATOM 4911 C CA . ASN B 1 232 ? -6.336 -23.375 15.367 1 92.88 232 ASN B CA 1
ATOM 4912 C C . ASN B 1 232 ? -7.301 -23.906 14.312 1 92.88 232 ASN B C 1
ATOM 4914 O O . ASN B 1 232 ? -8.477 -23.547 14.305 1 92.88 232 ASN B O 1
ATOM 4918 N N . LEU B 1 233 ? -6.758 -24.781 13.453 1 96.06 233 LEU B N 1
ATOM 4919 C CA . LEU B 1 233 ? -7.531 -25.281 12.32 1 96.06 233 LEU B CA 1
ATOM 4920 C C . LEU B 1 233 ? -8.75 -26.062 12.805 1 96.06 233 LEU B C 1
ATOM 4922 O O . LEU B 1 233 ? -9.867 -25.828 12.336 1 96.06 233 LEU B O 1
ATOM 4926 N N . GLU B 1 234 ? -8.562 -26.953 13.711 1 96.56 234 GLU B N 1
ATOM 4927 C CA . GLU B 1 234 ? -9.641 -27.797 14.195 1 96.56 234 GLU B CA 1
ATOM 4928 C C . GLU B 1 234 ? -10.742 -26.984 14.852 1 96.56 234 GLU B C 1
ATOM 4930 O O . GLU B 1 234 ? -11.93 -27.234 14.641 1 96.56 234 GLU B O 1
ATOM 4935 N N . GLU B 1 235 ? -10.312 -26.047 15.602 1 96.5 235 GLU B N 1
ATOM 4936 C CA . GLU B 1 235 ? -11.273 -25.172 16.25 1 96.5 235 GLU B CA 1
ATOM 4937 C C . GLU B 1 235 ? -12.07 -24.375 15.234 1 96.5 235 GLU B C 1
ATOM 4939 O O . GLU B 1 235 ? -13.281 -24.188 15.391 1 96.5 235 GLU B O 1
ATOM 4944 N N . ALA B 1 236 ? -11.398 -23.875 14.266 1 97.12 236 ALA B N 1
ATOM 4945 C CA . ALA B 1 236 ? -12.055 -23.078 13.227 1 97.12 236 ALA B CA 1
ATOM 4946 C C . ALA B 1 236 ? -13.086 -23.906 12.469 1 97.12 236 ALA B C 1
ATOM 4948 O O . ALA B 1 236 ? -14.234 -23.484 12.312 1 97.12 236 ALA B O 1
ATOM 4949 N N . LEU B 1 237 ? -12.688 -25.078 12.039 1 97.56 237 LEU B N 1
ATOM 4950 C CA . LEU B 1 237 ? -13.57 -25.938 11.258 1 97.56 237 LEU B CA 1
ATOM 4951 C C . LEU B 1 237 ? -14.75 -26.422 12.094 1 97.56 237 LEU B C 1
ATOM 4953 O O . LEU B 1 237 ? -15.867 -26.547 11.586 1 97.56 237 LEU B O 1
ATOM 4957 N N . ALA B 1 238 ? -14.523 -26.672 13.352 1 97 238 ALA B N 1
ATOM 4958 C CA . ALA B 1 238 ? -15.586 -27.109 14.25 1 97 238 ALA B CA 1
ATOM 4959 C C . ALA B 1 238 ? -16.594 -25.984 14.5 1 97 238 ALA B C 1
ATOM 4961 O O . ALA B 1 238 ? -17.781 -26.25 14.656 1 97 238 ALA B O 1
ATOM 4962 N N . ALA B 1 239 ? -16.094 -24.828 14.5 1 97.25 239 ALA B N 1
ATOM 4963 C CA . ALA B 1 239 ? -16.938 -23.672 14.82 1 97.25 239 ALA B CA 1
ATOM 4964 C C . ALA B 1 239 ? -17.703 -23.188 13.586 1 97.25 239 ALA B C 1
ATOM 4966 O O . ALA B 1 239 ? -18.688 -22.469 13.703 1 97.25 239 ALA B O 1
ATOM 4967 N N . PHE B 1 240 ? -17.344 -23.578 12.422 1 98 240 PHE B N 1
ATOM 4968 C CA . PHE B 1 240 ? -17.797 -23 11.164 1 98 240 PHE B CA 1
ATOM 4969 C C . PHE B 1 240 ? -19.297 -23.141 11.008 1 98 240 PHE B C 1
ATOM 4971 O O . PHE B 1 240 ? -20 -22.141 10.781 1 98 240 PHE B O 1
ATOM 4978 N N . PRO B 1 241 ? -19.906 -24.312 11.227 1 97.31 241 PRO B N 1
ATOM 4979 C CA . PRO B 1 241 ? -21.359 -24.453 11.078 1 97.31 241 PRO B CA 1
ATOM 4980 C C . PRO B 1 241 ? -22.141 -23.594 12.078 1 97.31 241 PRO B C 1
ATOM 4982 O O . PRO B 1 241 ? -23.156 -22.984 11.719 1 97.31 241 PRO B O 1
ATOM 4985 N N . LYS B 1 242 ? -21.641 -23.531 13.25 1 97.12 242 LYS B N 1
ATOM 4986 C CA . LYS B 1 242 ? -22.297 -22.75 14.289 1 97.12 242 LYS B CA 1
ATOM 4987 C C . LYS B 1 242 ? -22.25 -21.266 13.977 1 97.12 242 LYS B C 1
ATOM 4989 O O . LYS B 1 242 ? -23.25 -20.547 14.18 1 97.12 242 LYS B O 1
ATOM 4994 N N . LEU B 1 243 ? -21.141 -20.812 13.531 1 97.25 243 LEU B N 1
ATOM 4995 C CA . LEU B 1 243 ? -20.984 -19.406 13.195 1 97.25 243 LEU B CA 1
ATOM 4996 C C . LEU B 1 243 ? -21.922 -19 12.062 1 97.25 243 LEU B C 1
ATOM 4998 O O . LEU B 1 243 ? -22.516 -17.922 12.086 1 97.25 243 LEU B O 1
ATOM 5002 N N . LEU B 1 244 ? -22.078 -19.906 11.062 1 97.19 244 LEU B N 1
ATOM 5003 C CA . LEU B 1 244 ? -22.969 -19.641 9.93 1 97.19 244 LEU B CA 1
ATOM 5004 C C . LEU B 1 244 ? -24.422 -19.5 10.398 1 97.19 244 LEU B C 1
ATOM 5006 O O . LEU B 1 244 ? -25.141 -18.609 9.945 1 97.19 244 LEU B O 1
ATOM 5010 N N . ALA B 1 245 ? -24.797 -20.359 11.281 1 95.5 245 ALA B N 1
ATOM 5011 C CA . ALA B 1 245 ? -26.156 -20.344 11.797 1 95.5 245 ALA B CA 1
ATOM 5012 C C . ALA B 1 245 ? -26.406 -19.109 12.656 1 95.5 245 ALA B C 1
ATOM 5014 O O . ALA B 1 245 ? -27.438 -18.438 12.508 1 95.5 245 ALA B O 1
ATOM 5015 N N . GLU B 1 246 ? -25.484 -18.703 13.445 1 95.56 246 GLU B N 1
ATOM 5016 C CA . GLU B 1 246 ? -25.609 -17.609 14.398 1 95.56 246 GLU B CA 1
ATOM 5017 C C . GLU B 1 246 ? -25.641 -16.266 13.688 1 95.56 246 GLU B C 1
ATOM 5019 O O . GLU B 1 246 ? -26.297 -15.32 14.156 1 95.56 246 GLU B O 1
ATOM 5024 N N . LYS B 1 247 ? -24.984 -16.156 12.641 1 95.62 247 LYS B N 1
ATOM 5025 C CA . LYS B 1 247 ? -24.828 -14.844 12.008 1 95.62 247 LYS B CA 1
ATOM 5026 C C . LYS B 1 247 ? -25.828 -14.672 10.859 1 95.62 247 LYS B C 1
ATOM 5028 O O . LYS B 1 247 ? -25.875 -13.609 10.227 1 95.62 247 LYS B O 1
ATOM 5033 N N . MET B 1 248 ? -26.641 -15.68 10.672 1 93.69 248 MET B N 1
ATOM 5034 C CA . MET B 1 248 ? -27.562 -15.641 9.539 1 93.69 248 MET B CA 1
ATOM 5035 C C . MET B 1 248 ? -28.5 -14.445 9.641 1 93.69 248 MET B C 1
ATOM 5037 O O . MET B 1 248 ? -28.719 -13.727 8.656 1 93.69 248 MET B O 1
ATOM 5041 N N . SER B 1 249 ? -29.109 -14.188 10.797 1 91 249 SER B N 1
ATOM 5042 C CA . SER B 1 249 ? -30.016 -13.07 10.992 1 91 249 SER B CA 1
ATOM 5043 C C . SER B 1 249 ? -29.328 -11.734 10.758 1 91 249 SER B C 1
ATOM 5045 O O . SER B 1 249 ? -29.891 -10.836 10.133 1 91 249 SER B O 1
ATOM 5047 N N . LEU B 1 250 ? -28.156 -11.68 11.25 1 91.38 250 LEU B N 1
ATOM 5048 C CA . LEU B 1 250 ? -27.391 -10.453 11.086 1 91.38 250 LEU B CA 1
ATOM 5049 C C . LEU B 1 250 ? -27.047 -10.227 9.617 1 91.38 250 LEU B C 1
ATOM 5051 O O . LEU B 1 250 ? -27.047 -9.086 9.148 1 91.38 250 LEU B O 1
ATOM 5055 N N . GLU B 1 251 ? -26.719 -11.242 8.898 1 93.31 251 GLU B N 1
ATOM 5056 C CA . GLU B 1 251 ? -26.422 -11.148 7.473 1 93.31 251 GLU B CA 1
ATOM 5057 C C . GLU B 1 251 ? -27.625 -10.648 6.684 1 93.31 251 GLU B C 1
ATOM 5059 O O . GLU B 1 251 ? -27.484 -9.867 5.742 1 93.31 251 GLU B O 1
ATOM 5064 N N . MET B 1 252 ? -28.766 -11.086 7.043 1 89.38 252 MET B N 1
ATOM 5065 C CA . MET B 1 252 ? -29.984 -10.648 6.383 1 89.38 252 MET B CA 1
ATOM 5066 C C . MET B 1 252 ? -30.25 -9.172 6.641 1 89.38 252 MET B C 1
ATOM 5068 O O . MET B 1 252 ? -30.703 -8.445 5.746 1 89.38 252 MET B O 1
ATOM 5072 N N . GLU B 1 253 ? -29.953 -8.82 7.809 1 84.56 253 GLU B N 1
ATOM 5073 C CA . GLU B 1 253 ? -30.141 -7.426 8.18 1 84.56 253 GLU B CA 1
ATOM 5074 C C . GLU B 1 253 ? -29.156 -6.516 7.441 1 84.56 253 GLU B C 1
ATOM 5076 O O . GLU B 1 253 ? -29.547 -5.469 6.926 1 84.56 253 GLU B O 1
ATOM 5081 N N . ARG B 1 254 ? -27.984 -6.93 7.363 1 85 254 ARG B N 1
ATOM 5082 C CA . ARG B 1 254 ? -26.922 -6.109 6.793 1 85 254 ARG B CA 1
ATOM 5083 C C . ARG B 1 254 ? -26.812 -6.316 5.285 1 85 254 ARG B C 1
ATOM 5085 O O . ARG B 1 254 ? -26.094 -5.586 4.602 1 85 254 ARG B O 1
ATOM 5092 N N . LYS B 1 255 ? -27.469 -7.336 4.824 1 88.25 255 LYS B N 1
ATOM 5093 C CA . LYS B 1 255 ? -27.516 -7.691 3.41 1 88.25 255 LYS B CA 1
ATOM 5094 C C . LYS B 1 255 ? -26.125 -7.977 2.867 1 88.25 255 LYS B C 1
ATOM 5096 O O . LYS B 1 255 ? -25.75 -7.484 1.799 1 88.25 255 LYS B O 1
ATOM 5101 N N . MET B 1 256 ? -25.406 -8.727 3.684 1 92.56 256 MET B N 1
ATOM 5102 C CA . MET B 1 256 ? -24.062 -9.117 3.264 1 92.56 256 MET B CA 1
ATOM 5103 C C . MET B 1 256 ? -23.594 -10.367 4.008 1 92.56 256 MET B C 1
ATOM 5105 O O . MET B 1 256 ? -24 -10.594 5.148 1 92.56 256 MET B O 1
ATOM 5109 N N . VAL B 1 257 ? -22.75 -11.141 3.361 1 95.62 257 VAL B N 1
ATOM 5110 C CA . VAL B 1 257 ? -22.203 -12.352 3.969 1 95.62 257 VAL B CA 1
ATOM 5111 C C . VAL B 1 257 ? -21.109 -11.969 4.965 1 95.62 257 VAL B C 1
ATOM 5113 O O . VAL B 1 257 ? -20.172 -11.242 4.629 1 95.62 257 VAL B O 1
ATOM 5116 N N . LEU B 1 258 ? -21.109 -12.594 6.16 1 95.88 258 LEU B N 1
ATOM 5117 C CA . LEU B 1 258 ? -20.219 -12.125 7.219 1 95.88 258 LEU B CA 1
ATOM 5118 C C . LEU B 1 258 ? -19.234 -13.211 7.613 1 95.88 258 LEU B C 1
ATOM 5120 O O . LEU B 1 258 ? -18.219 -12.93 8.258 1 95.88 258 LEU B O 1
ATOM 5124 N N . ILE B 1 259 ? -19.531 -14.438 7.219 1 97.06 259 ILE B N 1
ATOM 5125 C CA . ILE B 1 259 ? -18.734 -15.539 7.734 1 97.06 259 ILE B CA 1
ATOM 5126 C C . ILE B 1 259 ? -18.141 -16.344 6.574 1 97.06 259 ILE B C 1
ATOM 5128 O O . ILE B 1 259 ? -18.859 -16.703 5.637 1 97.06 259 ILE B O 1
ATOM 5132 N N . GLY B 1 260 ? -16.891 -16.641 6.691 1 97.88 260 GLY B N 1
ATOM 5133 C CA . GLY B 1 260 ? -16.219 -17.5 5.715 1 97.88 260 GLY B CA 1
ATOM 5134 C C . GLY B 1 260 ? -14.766 -17.125 5.496 1 97.88 260 GLY B C 1
ATOM 5135 O O . GLY B 1 260 ? -14.297 -16.109 6 1 97.88 260 GLY B O 1
ATOM 5136 N N . PRO B 1 261 ? -14.062 -17.922 4.707 1 98.12 261 PRO B N 1
ATOM 5137 C CA . PRO B 1 261 ? -12.625 -17.703 4.5 1 98.12 261 PRO B CA 1
ATOM 5138 C C . PRO B 1 261 ? -12.328 -16.406 3.762 1 98.12 261 PRO B C 1
ATOM 5140 O O . PRO B 1 261 ? -11.18 -15.953 3.734 1 98.12 261 PRO B O 1
ATOM 5143 N N . HIS B 1 262 ? -13.391 -15.836 3.152 1 97.69 262 HIS B N 1
ATOM 5144 C CA . HIS B 1 262 ? -13.195 -14.555 2.48 1 97.69 262 HIS B CA 1
ATOM 5145 C C . HIS B 1 262 ? -12.93 -13.438 3.488 1 97.69 262 HIS B C 1
ATOM 5147 O O . HIS B 1 262 ? -12.625 -12.312 3.102 1 97.69 262 HIS B O 1
ATOM 5153 N N . ARG B 1 263 ? -12.977 -13.773 4.754 1 96.69 263 ARG B N 1
ATOM 5154 C CA . ARG B 1 263 ? -12.719 -12.789 5.801 1 96.69 263 ARG B CA 1
ATOM 5155 C C . ARG B 1 263 ? -11.492 -13.172 6.621 1 96.69 263 ARG B C 1
ATOM 5157 O O . ARG B 1 263 ? -11.109 -12.453 7.551 1 96.69 263 ARG B O 1
ATOM 5164 N N . ASP B 1 264 ? -10.852 -14.25 6.312 1 97.31 264 ASP B N 1
ATOM 5165 C CA . ASP B 1 264 ? -9.703 -14.734 7.07 1 97.31 264 ASP B CA 1
ATOM 5166 C C . ASP B 1 264 ? -8.492 -13.828 6.875 1 97.31 264 ASP B C 1
ATOM 5168 O O . ASP B 1 264 ? -8.516 -12.93 6.035 1 97.31 264 ASP B O 1
ATOM 5172 N N . ASP B 1 265 ? -7.477 -14.102 7.738 1 96.38 265 ASP B N 1
ATOM 5173 C CA . ASP B 1 265 ? -6.281 -13.266 7.676 1 96.38 265 ASP B CA 1
ATOM 5174 C C . ASP B 1 265 ? -5.031 -14.07 8.008 1 96.38 265 ASP B C 1
ATOM 5176 O O . ASP B 1 265 ? -5.121 -15.188 8.523 1 96.38 265 ASP B O 1
ATOM 5180 N N . ILE B 1 266 ? -3.957 -13.547 7.559 1 95.88 266 ILE B N 1
ATOM 5181 C CA . ILE B 1 266 ? -2.643 -14.039 7.949 1 95.88 266 ILE B CA 1
ATOM 5182 C C . ILE B 1 266 ? -1.916 -12.992 8.781 1 95.88 266 ILE B C 1
ATOM 5184 O O . ILE B 1 266 ? -1.85 -11.82 8.391 1 95.88 266 ILE B O 1
ATOM 5188 N N . LEU B 1 267 ? -1.358 -13.43 9.867 1 95.19 267 LEU B N 1
ATOM 5189 C CA . LEU B 1 267 ? -0.658 -12.5 10.758 1 95.19 267 LEU B CA 1
ATOM 5190 C C . LEU B 1 267 ? 0.847 -12.742 10.711 1 95.19 267 LEU B C 1
ATOM 5192 O O . LEU B 1 267 ? 1.305 -13.867 10.953 1 95.19 267 LEU B O 1
ATOM 5196 N N . PHE B 1 268 ? 1.577 -11.695 10.367 1 97.12 268 PHE B N 1
ATOM 5197 C CA . PHE B 1 268 ? 3.031 -11.703 10.469 1 97.12 268 PHE B CA 1
ATOM 5198 C C . PHE B 1 268 ? 3.492 -11.117 11.797 1 97.12 268 PHE B C 1
ATOM 5200 O O . PHE B 1 268 ? 3.146 -9.984 12.125 1 97.12 268 PHE B O 1
ATOM 5207 N N . LYS B 1 269 ? 4.316 -11.922 12.5 1 96.25 269 LYS B N 1
ATOM 5208 C CA . LYS B 1 269 ? 4.801 -11.438 13.789 1 96.25 269 LYS B CA 1
ATOM 5209 C C . LYS B 1 269 ? 6.324 -11.516 13.867 1 96.25 269 LYS B C 1
ATOM 5211 O O . LYS B 1 269 ? 6.934 -12.422 13.305 1 96.25 269 LYS B O 1
ATOM 5216 N N . LEU B 1 270 ? 6.848 -10.516 14.43 1 95 270 LEU B N 1
ATOM 5217 C CA . LEU B 1 270 ? 8.258 -10.516 14.82 1 95 270 LEU B CA 1
ATOM 5218 C C . LEU B 1 270 ? 8.398 -10.555 16.344 1 95 270 LEU B C 1
ATOM 5220 O O . LEU B 1 270 ? 7.93 -9.641 17.031 1 95 270 LEU B O 1
ATOM 5224 N N . ASN B 1 271 ? 9.031 -11.555 16.859 1 92.5 271 ASN B N 1
ATOM 5225 C CA . ASN B 1 271 ? 9.125 -11.742 18.297 1 92.5 271 ASN B CA 1
ATOM 5226 C C . ASN B 1 271 ? 7.758 -11.602 18.969 1 92.5 271 ASN B C 1
ATOM 5228 O O . ASN B 1 271 ? 7.609 -10.852 19.938 1 92.5 271 ASN B O 1
ATOM 5232 N N . GLU B 1 272 ? 6.77 -12.164 18.391 1 91.19 272 GLU B N 1
ATOM 5233 C CA . GLU B 1 272 ? 5.406 -12.289 18.906 1 91.19 272 GLU B CA 1
ATOM 5234 C C . GLU B 1 272 ? 4.656 -10.961 18.828 1 91.19 272 GLU B C 1
ATOM 5236 O O . GLU B 1 272 ? 3.566 -10.828 19.391 1 91.19 272 GLU B O 1
ATOM 5241 N N . ARG B 1 273 ? 5.246 -10.031 18.156 1 89.81 273 ARG B N 1
ATOM 5242 C CA . ARG B 1 273 ? 4.586 -8.742 17.969 1 89.81 273 ARG B CA 1
ATOM 5243 C C . ARG B 1 273 ? 4.188 -8.547 16.516 1 89.81 273 ARG B C 1
ATOM 5245 O O . ARG B 1 273 ? 4.91 -8.961 15.602 1 89.81 273 ARG B O 1
ATOM 5252 N N . SER B 1 274 ? 3.047 -7.891 16.359 1 91.31 274 SER B N 1
ATOM 5253 C CA . SER B 1 274 ? 2.561 -7.648 15.016 1 91.31 274 SER B CA 1
ATOM 5254 C C . SER B 1 274 ? 3.58 -6.871 14.188 1 91.31 274 SER B C 1
ATOM 5256 O O . SER B 1 274 ? 3.941 -5.746 14.539 1 91.31 274 SER B O 1
ATOM 5258 N N . ALA B 1 275 ? 4.016 -7.434 13.078 1 93.56 275 ALA B N 1
ATOM 5259 C CA . ALA B 1 275 ? 5 -6.781 12.211 1 93.56 275 ALA B CA 1
ATOM 5260 C C . ALA B 1 275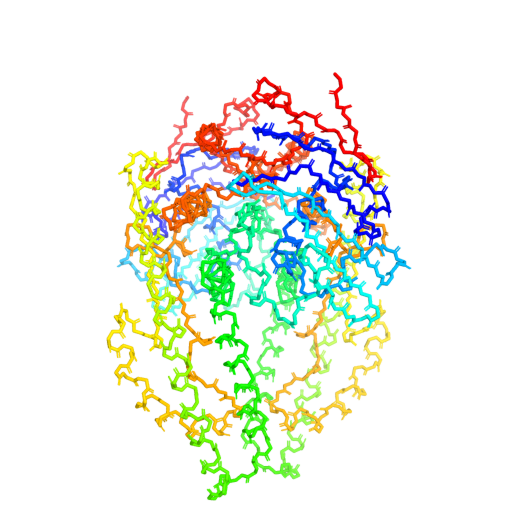 ? 4.398 -5.562 11.516 1 93.56 275 ALA B C 1
ATOM 5262 O O . ALA B 1 275 ? 5.113 -4.605 11.211 1 93.56 275 ALA B O 1
ATOM 5263 N N . ARG B 1 276 ? 3.111 -5.645 11.258 1 90.5 276 ARG B N 1
ATOM 5264 C CA . ARG B 1 276 ? 2.424 -4.539 10.602 1 90.5 276 ARG B CA 1
ATOM 5265 C C . ARG B 1 276 ? 2.447 -3.285 11.477 1 90.5 276 ARG B C 1
ATOM 5267 O O . ARG B 1 276 ? 2.719 -2.188 10.984 1 90.5 276 ARG B O 1
ATOM 5274 N N . LEU B 1 277 ? 2.258 -3.434 12.734 1 85.31 277 LEU B N 1
ATOM 5275 C CA . LEU B 1 277 ? 2.082 -2.311 13.648 1 85.31 277 LEU B CA 1
ATOM 5276 C C . LEU B 1 277 ? 3.416 -1.881 14.25 1 85.31 277 LEU B C 1
ATOM 5278 O O . LEU B 1 277 ? 3.645 -0.691 14.477 1 85.31 277 LEU B O 1
ATOM 5282 N N . TYR B 1 278 ? 4.309 -2.844 14.406 1 86.31 278 TYR B N 1
ATOM 5283 C CA . TYR B 1 278 ? 5.473 -2.533 15.227 1 86.31 278 TYR B CA 1
ATOM 5284 C C . TYR B 1 278 ? 6.766 -2.719 14.438 1 86.31 278 TYR B C 1
ATOM 5286 O O . TYR B 1 278 ? 7.836 -2.289 14.875 1 86.31 278 TYR B O 1
ATOM 5294 N N . GLY B 1 279 ? 6.648 -3.328 13.352 1 88.56 279 GLY B N 1
ATOM 5295 C CA . GLY B 1 279 ? 7.844 -3.58 12.562 1 88.56 279 GLY B CA 1
ATOM 5296 C C . GLY B 1 279 ? 8.352 -2.35 11.836 1 88.56 279 GLY B C 1
ATOM 5297 O O . GLY B 1 279 ? 7.555 -1.562 11.312 1 88.56 279 GLY B O 1
ATOM 5298 N N . SER B 1 280 ? 9.633 -2.188 11.891 1 87.19 280 SER B N 1
ATOM 5299 C CA . SER B 1 280 ? 10.227 -1.159 11.047 1 87.19 280 SER B CA 1
ATOM 5300 C C . SER B 1 280 ? 10.117 -1.519 9.57 1 87.19 280 SER B C 1
ATOM 5302 O O . SER B 1 280 ? 9.828 -2.668 9.227 1 87.19 280 SER B O 1
ATOM 5304 N N . GLN B 1 281 ? 10.352 -0.528 8.719 1 85.5 281 GLN B N 1
ATOM 5305 C CA . GLN B 1 281 ? 10.297 -0.778 7.281 1 85.5 281 GLN B CA 1
ATOM 5306 C C . GLN B 1 281 ? 11.312 -1.833 6.867 1 85.5 281 GLN B C 1
ATOM 5308 O O . GLN B 1 281 ? 11.023 -2.699 6.039 1 85.5 281 GLN B O 1
ATOM 5313 N N . GLY B 1 282 ? 12.516 -1.685 7.402 1 86.06 282 GLY B N 1
ATOM 5314 C CA . GLY B 1 282 ? 13.531 -2.691 7.109 1 86.06 282 GLY B CA 1
ATOM 5315 C C . GLY B 1 282 ? 13.117 -4.09 7.531 1 86.06 282 GLY B C 1
ATOM 5316 O O . GLY B 1 282 ? 13.375 -5.059 6.816 1 86.06 282 GLY B O 1
ATOM 5317 N N . GLN B 1 283 ? 12.508 -4.129 8.656 1 90.19 283 GLN B N 1
ATOM 5318 C CA . GLN B 1 283 ? 12.016 -5.41 9.148 1 90.19 283 GLN B CA 1
ATOM 5319 C C . GLN B 1 283 ? 10.906 -5.961 8.258 1 90.19 283 GLN B C 1
ATOM 5321 O O . GLN B 1 283 ? 10.891 -7.148 7.938 1 90.19 283 GLN B O 1
ATOM 5326 N N . GLN B 1 284 ? 10.055 -5.137 7.895 1 93 284 GLN B N 1
ATOM 5327 C CA . GLN B 1 284 ? 8.953 -5.551 7.031 1 93 284 GLN B CA 1
ATOM 5328 C C . GLN B 1 284 ? 9.461 -6.023 5.672 1 93 284 GLN B C 1
ATOM 5330 O O . GLN B 1 284 ? 8.969 -7.012 5.125 1 93 284 GLN B O 1
ATOM 5335 N N . ARG B 1 285 ? 10.422 -5.348 5.176 1 91.56 285 ARG B N 1
ATOM 5336 C CA . ARG B 1 285 ? 11.047 -5.781 3.934 1 91.56 285 ARG B CA 1
ATOM 5337 C C . ARG B 1 285 ? 11.703 -7.148 4.098 1 91.56 285 ARG B C 1
ATOM 5339 O O . ARG B 1 285 ? 11.656 -7.98 3.188 1 91.56 285 ARG B O 1
ATOM 5346 N N . SER B 1 286 ? 12.297 -7.348 5.227 1 93.62 286 SER B N 1
ATOM 5347 C CA . SER B 1 286 ? 12.914 -8.641 5.508 1 93.62 286 SER B CA 1
ATOM 5348 C C . SER B 1 286 ? 11.875 -9.75 5.566 1 93.62 286 SER B C 1
ATOM 5350 O O . SER B 1 286 ? 12.141 -10.883 5.152 1 93.62 286 SER B O 1
ATOM 5352 N N . ILE B 1 287 ? 10.773 -9.398 6.105 1 96.5 287 ILE B N 1
ATOM 5353 C CA . ILE B 1 287 ? 9.68 -10.359 6.164 1 96.5 287 ILE B CA 1
ATOM 5354 C C . ILE B 1 287 ? 9.25 -10.75 4.75 1 96.5 287 ILE B C 1
ATOM 5356 O O . ILE B 1 287 ? 9.109 -11.93 4.441 1 96.5 287 ILE B O 1
ATOM 5360 N N . VAL B 1 288 ? 9.07 -9.781 3.922 1 96 288 VAL B N 1
ATOM 5361 C CA . VAL B 1 288 ? 8.68 -10.023 2.539 1 96 288 VAL B CA 1
ATOM 5362 C C . VAL B 1 288 ? 9.734 -10.898 1.852 1 96 288 VAL B C 1
ATOM 5364 O O . VAL B 1 288 ? 9.398 -11.891 1.21 1 96 288 VAL B O 1
ATOM 5367 N N . LEU B 1 289 ? 10.969 -10.508 2.045 1 95.62 289 LEU B N 1
ATOM 5368 C CA . LEU B 1 289 ? 12.078 -11.242 1.443 1 95.62 289 LEU B CA 1
ATOM 5369 C C . LEU B 1 289 ? 12.086 -12.695 1.909 1 95.62 289 LEU B C 1
ATOM 5371 O O . LEU B 1 289 ? 12.148 -13.609 1.09 1 95.62 289 LEU B O 1
ATOM 5375 N N . SER B 1 290 ? 11.969 -12.875 3.158 1 96.94 290 SER B N 1
ATOM 5376 C CA . SER B 1 290 ? 12 -14.211 3.734 1 96.94 290 SER B CA 1
ATOM 5377 C C . SER B 1 290 ? 10.812 -15.047 3.258 1 96.94 290 SER B C 1
ATOM 5379 O O . SER B 1 290 ? 10.961 -16.234 2.961 1 96.94 290 SER B O 1
ATOM 5381 N N . THR B 1 291 ? 9.695 -14.453 3.195 1 96.56 291 THR B N 1
ATOM 5382 C CA . THR B 1 291 ? 8.484 -15.156 2.793 1 96.56 291 THR B CA 1
ATOM 5383 C C . THR B 1 291 ? 8.562 -15.586 1.331 1 96.56 291 THR B C 1
ATOM 5385 O O . THR B 1 291 ? 8.211 -16.719 0.99 1 96.56 291 THR B O 1
ATOM 5388 N N . LYS B 1 292 ? 9.008 -14.734 0.485 1 96.19 292 LYS B N 1
ATOM 5389 C CA . LYS B 1 292 ? 9.133 -15.039 -0.938 1 96.19 292 LYS B CA 1
ATOM 5390 C C . LYS B 1 292 ? 10.18 -16.125 -1.177 1 96.19 292 LYS B C 1
ATOM 5392 O O . LYS B 1 292 ? 9.984 -17.016 -2.004 1 96.19 292 LYS B O 1
ATOM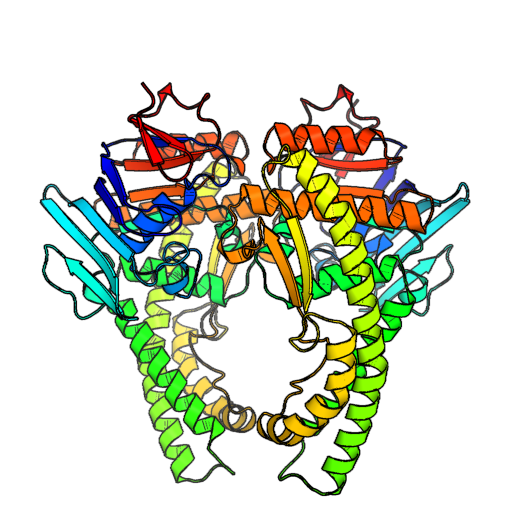 5397 N N . LEU B 1 293 ? 11.281 -16.016 -0.5 1 96.19 293 LEU B N 1
ATOM 5398 C CA . LEU B 1 293 ? 12.305 -17.047 -0.627 1 96.19 293 LEU B CA 1
ATOM 5399 C C . LEU B 1 293 ? 11.805 -18.375 -0.082 1 96.19 293 LEU B C 1
ATOM 5401 O O . LEU B 1 293 ? 12.125 -19.438 -0.625 1 96.19 293 LEU B O 1
ATOM 5405 N N . ALA B 1 294 ? 11.078 -18.266 1.016 1 96.56 294 ALA B N 1
ATOM 5406 C CA . ALA B 1 294 ? 10.469 -19.484 1.555 1 96.56 294 ALA B CA 1
ATOM 5407 C C . ALA B 1 294 ? 9.57 -20.141 0.518 1 96.56 294 ALA B C 1
ATOM 5409 O O . ALA B 1 294 ? 9.531 -21.375 0.418 1 96.56 294 ALA B O 1
ATOM 5410 N N . GLU B 1 295 ? 8.875 -19.391 -0.194 1 94.75 295 GLU B N 1
ATOM 5411 C CA . GLU B 1 295 ? 8.016 -19.906 -1.255 1 94.75 295 GLU B CA 1
ATOM 5412 C C . GLU B 1 295 ? 8.828 -20.672 -2.295 1 94.75 295 GLU B C 1
ATOM 5414 O O . GLU B 1 295 ? 8.406 -21.719 -2.768 1 94.75 295 GLU B O 1
ATOM 5419 N N . LEU B 1 296 ? 9.961 -20.156 -2.65 1 95.38 296 LEU B N 1
ATOM 5420 C CA . LEU B 1 296 ? 10.852 -20.844 -3.578 1 95.38 296 LEU B CA 1
ATOM 5421 C C . LEU B 1 296 ? 11.203 -22.234 -3.062 1 95.38 296 LEU B C 1
ATOM 5423 O O . LEU B 1 296 ? 11.125 -23.203 -3.805 1 95.38 296 LEU B O 1
ATOM 5427 N N . GLU B 1 297 ? 11.484 -22.234 -1.832 1 94.94 297 GLU B N 1
ATOM 5428 C CA . GLU B 1 297 ? 11.898 -23.484 -1.21 1 94.94 297 GLU B CA 1
ATOM 5429 C C . GLU B 1 297 ? 10.734 -24.469 -1.143 1 94.94 297 GLU B C 1
ATOM 5431 O O . GLU B 1 297 ? 10.922 -25.672 -1.354 1 94.94 297 GLU B O 1
ATOM 5436 N N . VAL B 1 298 ? 9.641 -23.969 -0.827 1 93.94 298 VAL B N 1
ATOM 5437 C CA . VAL B 1 298 ? 8.461 -24.828 -0.728 1 93.94 298 VAL B CA 1
ATOM 5438 C C . VAL B 1 298 ? 8.148 -25.422 -2.096 1 93.94 298 VAL B C 1
ATOM 5440 O O . VAL B 1 298 ? 7.855 -26.625 -2.203 1 93.94 298 VAL B O 1
ATOM 5443 N N . ILE B 1 299 ? 8.211 -24.641 -3.117 1 91.5 299 ILE B N 1
ATOM 5444 C CA . ILE B 1 299 ? 7.938 -25.125 -4.469 1 91.5 299 ILE B CA 1
ATOM 5445 C C . ILE B 1 299 ? 8.977 -26.156 -4.867 1 91.5 299 ILE B C 1
ATOM 5447 O O . ILE B 1 299 ? 8.633 -27.203 -5.422 1 91.5 299 ILE B O 1
ATOM 5451 N N . ARG B 1 300 ? 10.18 -25.891 -4.586 1 92.75 300 ARG B N 1
ATOM 5452 C CA . ARG B 1 300 ? 11.25 -26.828 -4.898 1 92.75 300 ARG B CA 1
ATOM 5453 C C . ARG B 1 300 ? 11.023 -28.172 -4.211 1 92.75 300 ARG B C 1
ATOM 5455 O O . ARG B 1 300 ? 11.195 -29.234 -4.824 1 92.75 300 ARG B O 1
ATOM 5462 N N . GLN B 1 301 ? 10.656 -28.094 -3.006 1 90.94 301 GLN B N 1
ATOM 5463 C CA . GLN B 1 301 ? 10.414 -29.312 -2.234 1 90.94 301 GLN B CA 1
ATOM 5464 C C . GLN B 1 301 ? 9.25 -30.109 -2.805 1 90.94 301 GLN B C 1
ATOM 5466 O O . GLN B 1 301 ? 9.289 -31.344 -2.854 1 90.94 301 GLN B O 1
ATOM 5471 N N . GLU B 1 302 ? 8.328 -29.453 -3.215 1 86.56 302 GLU B N 1
ATOM 5472 C CA . GLU B 1 302 ? 7.113 -30.109 -3.689 1 86.56 302 GLU B CA 1
ATOM 5473 C C . GLU B 1 302 ? 7.266 -30.578 -5.133 1 86.56 302 GLU B C 1
ATOM 5475 O O . GLU B 1 302 ? 6.793 -31.656 -5.496 1 86.56 302 GLU B O 1
ATOM 5480 N N . LYS B 1 303 ? 7.914 -29.797 -5.984 1 86.06 303 LYS B N 1
ATOM 5481 C CA . LYS B 1 303 ? 7.945 -30.062 -7.418 1 86.06 303 LYS B CA 1
ATOM 5482 C C . LYS B 1 303 ? 9.289 -30.641 -7.84 1 86.06 303 LYS B C 1
ATOM 5484 O O . LYS B 1 303 ? 9.43 -31.172 -8.945 1 86.06 303 LYS B O 1
ATOM 5489 N N . GLY B 1 304 ? 10.227 -30.484 -7.008 1 86.75 304 GLY B N 1
ATOM 5490 C CA . GLY B 1 304 ? 11.547 -31.031 -7.301 1 86.75 304 GLY B CA 1
ATOM 5491 C C . GLY B 1 304 ? 12.43 -30.062 -8.062 1 86.75 304 GLY B C 1
ATOM 5492 O O . GLY B 1 304 ? 13.594 -30.359 -8.336 1 86.75 304 GLY B O 1
ATOM 5493 N N . ASP B 1 305 ? 11.875 -29.016 -8.469 1 89.38 305 ASP B N 1
ATOM 5494 C CA . ASP B 1 305 ? 12.609 -28 -9.211 1 89.38 305 ASP B CA 1
ATOM 5495 C C . ASP B 1 305 ? 12.289 -26.609 -8.688 1 89.38 305 ASP B C 1
ATOM 5497 O O . ASP B 1 305 ? 11.188 -26.344 -8.211 1 89.38 305 ASP B O 1
ATOM 5501 N N . TYR B 1 306 ? 13.367 -25.781 -8.867 1 93.38 306 TYR B N 1
ATOM 5502 C CA . TYR B 1 306 ? 13.117 -24.391 -8.492 1 93.38 306 TYR B CA 1
ATOM 5503 C C . TYR B 1 306 ? 12.258 -23.688 -9.531 1 93.38 306 TYR B C 1
ATOM 5505 O O . TYR B 1 306 ? 12.422 -23.922 -10.734 1 93.38 306 TYR B O 1
ATOM 5513 N N . PRO B 1 307 ? 11.375 -22.844 -9.078 1 95.38 307 PRO B N 1
ATOM 5514 C CA . PRO B 1 307 ? 10.609 -22 -10.008 1 95.38 307 PRO B CA 1
ATOM 5515 C C . PRO B 1 307 ? 11.445 -20.891 -10.625 1 95.38 307 PRO B C 1
ATOM 5517 O O . PRO B 1 307 ? 12.57 -20.641 -10.18 1 95.38 307 PRO B O 1
ATOM 5520 N N . LEU B 1 308 ? 10.898 -20.297 -11.656 1 96.5 308 LEU B N 1
ATOM 5521 C CA . LEU B 1 308 ? 11.469 -19.078 -12.195 1 96.5 308 LEU B CA 1
ATOM 5522 C C . LEU B 1 308 ? 11.375 -17.938 -11.172 1 96.5 308 LEU B C 1
ATOM 5524 O O . LEU B 1 308 ? 10.336 -17.75 -10.539 1 96.5 308 LEU B O 1
ATOM 5528 N N . LEU B 1 309 ? 12.477 -17.25 -10.969 1 97.5 309 LEU B N 1
ATOM 5529 C CA . LEU B 1 309 ? 12.492 -16.125 -10.047 1 97.5 309 LEU B CA 1
ATOM 5530 C C . LEU B 1 309 ? 12.562 -14.797 -10.805 1 97.5 309 LEU B C 1
ATOM 5532 O O . LEU B 1 309 ? 13.477 -14.594 -11.609 1 97.5 309 LEU B O 1
ATOM 5536 N N . LEU B 1 310 ? 11.555 -13.984 -10.633 1 97.75 310 LEU B N 1
ATOM 5537 C CA . LEU B 1 310 ? 11.516 -12.656 -11.219 1 97.75 310 LEU B CA 1
ATOM 5538 C C . LEU B 1 310 ? 11.711 -11.586 -10.156 1 97.75 310 LEU B C 1
ATOM 5540 O O . LEU B 1 310 ? 10.961 -11.531 -9.172 1 97.75 310 LEU B O 1
ATOM 5544 N N . LEU B 1 311 ? 12.703 -10.734 -10.305 1 96.69 311 LEU B N 1
ATOM 5545 C CA . LEU B 1 311 ? 13.023 -9.664 -9.367 1 96.69 311 LEU B CA 1
ATOM 5546 C C . LEU B 1 311 ? 12.852 -8.297 -10.016 1 96.69 311 LEU B C 1
ATOM 5548 O O . LEU B 1 311 ? 13.703 -7.867 -10.797 1 96.69 311 LEU B O 1
ATOM 5552 N N . ASP B 1 312 ? 11.852 -7.609 -9.641 1 94.31 312 ASP B N 1
ATOM 5553 C CA . ASP B 1 312 ? 11.547 -6.312 -10.242 1 94.31 312 ASP B CA 1
ATOM 5554 C C . ASP B 1 312 ? 12.07 -5.168 -9.375 1 94.31 312 ASP B C 1
ATOM 5556 O O . ASP B 1 312 ? 11.352 -4.664 -8.508 1 94.31 312 ASP B O 1
ATOM 5560 N N . ASP B 1 313 ? 13.18 -4.688 -9.625 1 88.56 313 ASP B N 1
ATOM 5561 C CA . ASP B 1 313 ? 13.797 -3.541 -8.969 1 88.56 313 ASP B CA 1
ATOM 5562 C C . ASP B 1 313 ? 13.844 -3.734 -7.457 1 88.56 313 ASP B C 1
ATOM 5564 O O . ASP B 1 313 ? 13.625 -2.789 -6.695 1 88.56 313 ASP B O 1
ATOM 5568 N N . VAL B 1 314 ? 14.078 -4.832 -7.059 1 88.81 314 VAL B N 1
ATOM 5569 C CA . VAL B 1 314 ? 13.969 -5.188 -5.648 1 88.81 314 VAL B CA 1
ATOM 5570 C C . VAL B 1 314 ? 15.258 -4.809 -4.922 1 88.81 314 VAL B C 1
ATOM 5572 O O . VAL B 1 314 ? 15.227 -4.43 -3.748 1 88.81 314 VAL B O 1
ATOM 5575 N N . LEU B 1 315 ? 16.391 -4.852 -5.617 1 86.75 315 LEU B N 1
ATOM 5576 C CA . LEU B 1 315 ? 17.688 -4.645 -4.965 1 86.75 315 LEU B CA 1
ATOM 5577 C C . LEU B 1 315 ? 17.812 -3.213 -4.457 1 86.75 315 LEU B C 1
ATOM 5579 O O . LEU B 1 315 ? 18.469 -2.965 -3.449 1 86.75 315 LEU B O 1
ATOM 5583 N N . SER B 1 316 ? 17.156 -2.354 -5.121 1 78.44 316 SER B N 1
ATOM 5584 C CA . SER B 1 316 ? 17.25 -0.947 -4.742 1 78.44 316 SER B CA 1
ATOM 5585 C C . SER B 1 316 ? 16.578 -0.692 -3.4 1 78.44 316 SER B C 1
ATOM 5587 O O . SER B 1 316 ? 16.812 0.338 -2.766 1 78.44 316 SER B O 1
ATOM 5589 N N . GLU B 1 317 ? 15.766 -1.626 -2.986 1 79.5 317 GLU B N 1
ATOM 5590 C CA . GLU B 1 317 ? 15 -1.455 -1.756 1 79.5 317 GLU B CA 1
ATOM 5591 C C . GLU B 1 317 ? 15.711 -2.105 -0.569 1 79.5 317 GLU B C 1
ATOM 5593 O O . GLU B 1 317 ? 15.258 -1.985 0.571 1 79.5 317 GLU B O 1
ATOM 5598 N N . LEU B 1 318 ? 16.719 -2.762 -0.865 1 82.44 318 LEU B N 1
ATOM 5599 C CA . LEU B 1 318 ? 17.359 -3.561 0.17 1 82.44 318 LEU B CA 1
ATOM 5600 C C . LEU B 1 318 ? 18.688 -2.941 0.577 1 82.44 318 LEU B C 1
ATOM 5602 O O . LEU B 1 318 ? 19.391 -2.348 -0.252 1 82.44 318 LEU B O 1
ATOM 5606 N N . ASP B 1 319 ? 18.969 -3.068 1.822 1 78.06 319 ASP B N 1
ATOM 5607 C CA . ASP B 1 319 ? 20.312 -2.676 2.252 1 78.06 319 ASP B CA 1
ATOM 5608 C C . ASP B 1 319 ? 21.359 -3.66 1.743 1 78.06 319 ASP B C 1
ATOM 5610 O O . ASP B 1 319 ? 21.031 -4.672 1.126 1 78.06 319 ASP B O 1
ATOM 5614 N N . ARG B 1 320 ? 22.547 -3.332 2.002 1 80.31 320 ARG B N 1
ATOM 5615 C CA . ARG B 1 320 ? 23.672 -4.078 1.428 1 80.31 320 ARG B CA 1
ATOM 5616 C C . ARG B 1 320 ? 23.625 -5.543 1.848 1 80.31 320 ARG B C 1
ATOM 5618 O O . ARG B 1 320 ? 23.797 -6.438 1.021 1 80.31 320 ARG B O 1
ATOM 5625 N N . PHE B 1 321 ? 23.422 -5.762 3.076 1 83.19 321 PHE B N 1
ATOM 5626 C CA . PHE B 1 321 ? 23.438 -7.125 3.592 1 83.19 321 PHE B CA 1
ATOM 5627 C C . PHE B 1 321 ? 22.328 -7.953 2.947 1 83.19 321 PHE B C 1
ATOM 5629 O O . PHE B 1 321 ? 22.578 -9.062 2.471 1 83.19 321 PHE B O 1
ATOM 5636 N N . ARG B 1 322 ? 21.203 -7.551 2.908 1 88.31 322 ARG B N 1
ATOM 5637 C CA . ARG B 1 322 ? 20.062 -8.25 2.338 1 88.31 322 ARG B CA 1
ATOM 5638 C C . ARG B 1 322 ? 20.219 -8.43 0.831 1 88.31 322 ARG B C 1
ATOM 5640 O O . ARG B 1 322 ? 19.812 -9.453 0.273 1 88.31 322 ARG B O 1
ATOM 5647 N N . ARG B 1 323 ? 20.719 -7.398 0.255 1 89 323 ARG B N 1
ATOM 5648 C CA . ARG B 1 323 ? 21.016 -7.48 -1.173 1 89 323 ARG B CA 1
ATOM 5649 C C . ARG B 1 323 ? 21.953 -8.648 -1.475 1 89 323 ARG B C 1
ATOM 5651 O O . ARG B 1 323 ? 21.688 -9.445 -2.375 1 89 323 ARG B O 1
ATOM 5658 N N . ASP B 1 324 ? 22.984 -8.672 -0.742 1 90.81 324 ASP B N 1
ATOM 5659 C CA . ASP B 1 324 ? 23.969 -9.734 -0.941 1 90.81 324 ASP B CA 1
ATOM 5660 C C . ASP B 1 324 ? 23.359 -11.102 -0.68 1 90.81 324 ASP B C 1
ATOM 5662 O O . ASP B 1 324 ? 23.641 -12.062 -1.407 1 90.81 324 ASP B O 1
ATOM 5666 N N . TYR B 1 325 ? 22.594 -11.164 0.305 1 92.19 325 TYR B N 1
ATOM 5667 C CA . TYR B 1 325 ? 21.922 -12.422 0.619 1 92.19 325 TYR B CA 1
ATOM 5668 C C . TYR B 1 325 ? 21.062 -12.883 -0.548 1 92.19 325 TYR B C 1
ATOM 5670 O O . TYR B 1 325 ? 21.125 -14.047 -0.955 1 92.19 325 TYR B O 1
ATOM 5678 N N . LEU B 1 326 ? 20.266 -11.992 -1.04 1 93.5 326 LEU B N 1
ATOM 5679 C CA . LEU B 1 326 ? 19.391 -12.312 -2.156 1 93.5 326 LEU B CA 1
ATOM 5680 C C . LEU B 1 326 ? 20.188 -12.734 -3.381 1 93.5 326 LEU B C 1
ATOM 5682 O O . LEU B 1 326 ? 19.875 -13.742 -4.023 1 93.5 326 LEU B O 1
ATOM 5686 N N . LEU B 1 327 ? 21.203 -12.016 -3.658 1 93.5 327 LEU B N 1
ATOM 5687 C CA . LEU B 1 327 ? 22.047 -12.32 -4.82 1 93.5 327 LEU B CA 1
ATOM 5688 C C . LEU B 1 327 ? 22.719 -13.68 -4.664 1 93.5 327 LEU B C 1
ATOM 5690 O O . LEU B 1 327 ? 22.828 -14.43 -5.633 1 93.5 327 LEU B O 1
ATOM 5694 N N . ASP B 1 328 ? 23.172 -13.953 -3.514 1 93.5 328 ASP B N 1
ATOM 5695 C CA . ASP B 1 328 ? 23.781 -15.25 -3.25 1 93.5 328 ASP B CA 1
ATOM 5696 C C . ASP B 1 328 ? 22.766 -16.375 -3.432 1 93.5 328 ASP B C 1
ATOM 5698 O O . ASP B 1 328 ? 23.094 -17.453 -3.936 1 93.5 328 ASP B O 1
ATOM 5702 N N . TYR B 1 329 ? 21.625 -16.094 -3.02 1 92 329 TYR B N 1
ATOM 5703 C CA . TYR B 1 329 ? 20.562 -17.094 -3.148 1 92 329 TYR B CA 1
ATOM 5704 C C . TYR B 1 329 ? 20.297 -17.422 -4.609 1 92 329 TYR B C 1
ATOM 5706 O O . TYR B 1 329 ? 20 -18.578 -4.949 1 92 329 TYR B O 1
ATOM 5714 N N . THR B 1 330 ? 20.375 -16.484 -5.492 1 92.56 330 THR B N 1
ATOM 5715 C CA . THR B 1 330 ? 20.078 -16.672 -6.906 1 92.56 330 THR B CA 1
ATOM 5716 C C . THR B 1 330 ? 21.078 -17.609 -7.555 1 92.56 330 THR B C 1
ATOM 5718 O O . THR B 1 330 ? 20.812 -18.188 -8.609 1 92.56 330 THR B O 1
ATOM 5721 N N . LYS B 1 331 ? 22.25 -17.766 -6.953 1 91.88 331 LYS B N 1
ATOM 5722 C CA . LYS B 1 331 ? 23.297 -18.625 -7.512 1 91.88 331 LYS B CA 1
ATOM 5723 C C . LYS B 1 331 ? 22.844 -20.078 -7.543 1 91.88 331 LYS B C 1
ATOM 5725 O O . LYS B 1 331 ? 23.312 -20.859 -8.391 1 91.88 331 LYS B O 1
ATOM 5730 N N . SER B 1 332 ? 22 -20.391 -6.676 1 89.56 332 SER B N 1
ATOM 5731 C CA . SER B 1 332 ? 21.547 -21.781 -6.578 1 89.56 332 SER B CA 1
ATOM 5732 C C . SER B 1 332 ? 20.359 -22.047 -7.504 1 89.56 332 SER B C 1
ATOM 5734 O O . SER B 1 332 ? 19.953 -23.188 -7.684 1 89.56 332 SER B O 1
ATOM 5736 N N . LEU B 1 333 ? 19.906 -21.031 -8.125 1 93.62 333 LEU B N 1
ATOM 5737 C CA . LEU B 1 333 ? 18.703 -21.172 -8.938 1 93.62 333 LEU B CA 1
ATOM 5738 C C . LEU B 1 333 ? 19.062 -21.375 -10.406 1 93.62 333 LEU B C 1
ATOM 5740 O O . LEU B 1 333 ? 20.125 -20.953 -10.867 1 93.62 333 LEU B O 1
ATOM 5744 N N . GLN B 1 334 ? 18.188 -22.016 -11.047 1 92.75 334 GLN B N 1
ATOM 5745 C CA . GLN B 1 334 ? 18.391 -22.297 -12.469 1 92.75 334 GLN B CA 1
ATOM 5746 C C . GLN B 1 334 ? 18.297 -21.016 -13.297 1 92.75 334 GLN B C 1
ATOM 5748 O O . GLN B 1 334 ? 19.078 -20.812 -14.227 1 92.75 334 GLN B O 1
ATOM 5753 N N . GLN B 1 335 ? 17.328 -20.219 -12.969 1 96.88 335 GLN B N 1
ATOM 5754 C CA . GLN B 1 335 ? 17.156 -18.984 -13.734 1 96.88 335 GLN B CA 1
ATOM 5755 C C . GLN B 1 335 ? 16.516 -17.891 -12.891 1 96.88 335 GLN B C 1
ATOM 5757 O O . GLN B 1 335 ? 15.508 -18.125 -12.219 1 96.88 335 GLN B O 1
ATOM 5762 N N . THR B 1 336 ? 17.094 -16.781 -12.938 1 97.5 336 THR B N 1
ATOM 5763 C CA . THR B 1 336 ? 16.594 -15.562 -12.32 1 97.5 336 THR B CA 1
ATOM 5764 C C . THR B 1 336 ? 16.625 -14.406 -13.312 1 97.5 336 THR B C 1
ATOM 5766 O O . THR B 1 336 ? 17.609 -14.227 -14.039 1 97.5 336 THR B O 1
ATOM 5769 N N . ILE B 1 337 ? 15.547 -13.727 -13.438 1 97.62 337 ILE B N 1
ATOM 5770 C CA . ILE B 1 337 ? 15.477 -12.523 -14.266 1 97.62 337 ILE B CA 1
ATOM 5771 C C . ILE B 1 337 ? 15.227 -11.305 -13.383 1 97.62 337 ILE B C 1
ATOM 5773 O O . ILE B 1 337 ? 14.266 -11.266 -12.609 1 97.62 337 ILE B O 1
ATOM 5777 N N . MET B 1 338 ? 16.062 -10.328 -13.531 1 96.31 338 MET B N 1
ATOM 5778 C CA . MET B 1 338 ? 16.031 -9.172 -12.641 1 96.31 338 MET B CA 1
ATOM 5779 C C . MET B 1 338 ? 16.078 -7.871 -13.43 1 96.31 338 MET B C 1
ATOM 5781 O O . MET B 1 338 ? 16.766 -7.785 -14.445 1 96.31 338 MET B O 1
ATOM 5785 N N . THR B 1 339 ? 15.359 -6.895 -12.945 1 94.06 339 THR B N 1
ATOM 5786 C CA . THR B 1 339 ? 15.445 -5.562 -13.539 1 94.06 339 THR B CA 1
ATOM 5787 C C . THR B 1 339 ? 16.203 -4.613 -12.617 1 94.06 339 THR B C 1
ATOM 5789 O O . THR B 1 339 ? 16.172 -4.762 -11.398 1 94.06 339 THR B O 1
ATOM 5792 N N . MET B 1 340 ? 16.875 -3.67 -13.164 1 89.62 340 MET B N 1
ATOM 5793 C CA . MET B 1 340 ? 17.547 -2.617 -12.406 1 89.62 340 MET B CA 1
ATOM 5794 C C . MET B 1 340 ? 17.859 -1.418 -13.297 1 89.62 340 MET B C 1
ATOM 5796 O O . MET B 1 340 ? 17.891 -1.542 -14.523 1 89.62 340 MET B O 1
ATOM 5800 N N . THR B 1 341 ? 18.047 -0.333 -12.719 1 83 341 THR B N 1
ATOM 5801 C CA . THR B 1 341 ? 18.344 0.881 -13.469 1 83 341 THR B CA 1
ATOM 5802 C C . THR B 1 341 ? 19.797 0.866 -13.969 1 83 341 THR B C 1
ATOM 5804 O O . THR B 1 341 ? 20.062 1.222 -15.117 1 83 341 THR B O 1
ATOM 5807 N N . SER B 1 342 ? 20.688 0.524 -13.062 1 79.62 342 SER B N 1
ATOM 5808 C CA . SER B 1 342 ? 22.078 0.404 -13.438 1 79.62 342 SER B CA 1
ATOM 5809 C C . SER B 1 342 ? 22.688 -0.902 -12.922 1 79.62 342 SER B C 1
ATOM 5811 O O . SER B 1 342 ? 22.484 -1.266 -11.766 1 79.62 342 SER B O 1
ATOM 5813 N N . ALA B 1 343 ? 23.328 -1.571 -13.852 1 71 343 ALA B N 1
ATOM 5814 C CA . ALA B 1 343 ? 23.828 -2.902 -13.508 1 71 343 ALA B CA 1
ATOM 5815 C C . ALA B 1 343 ? 25.328 -2.877 -13.227 1 71 343 ALA B C 1
ATOM 5817 O O . ALA B 1 343 ? 25.969 -3.928 -13.109 1 71 343 ALA B O 1
ATOM 5818 N N . GLU B 1 344 ? 25.844 -1.889 -13.07 1 70.38 344 GLU B N 1
ATOM 5819 C CA . GLU B 1 344 ? 27.297 -1.765 -13.008 1 70.38 344 GLU B CA 1
ATOM 5820 C C . GLU B 1 344 ? 27.891 -2.709 -11.961 1 70.38 344 GLU B C 1
ATOM 5822 O O . GLU B 1 344 ? 28.891 -3.379 -12.219 1 70.38 344 GLU B O 1
ATOM 5827 N N . THR B 1 345 ? 27.312 -2.961 -10.969 1 71.75 345 THR B N 1
ATOM 5828 C CA . THR B 1 345 ? 27.891 -3.725 -9.867 1 71.75 345 THR B CA 1
ATOM 5829 C C . THR B 1 345 ? 27.594 -5.211 -10.023 1 71.75 345 THR B C 1
ATOM 5831 O O . THR B 1 345 ? 28.188 -6.047 -9.328 1 71.75 345 THR B O 1
ATOM 5834 N N . LEU B 1 346 ? 26.797 -5.562 -11 1 80.94 346 LEU B N 1
ATOM 5835 C CA . LEU B 1 346 ? 26.375 -6.957 -11.047 1 80.94 346 LEU B CA 1
ATOM 5836 C C . LEU B 1 346 ? 26.719 -7.594 -12.383 1 80.94 346 LEU B C 1
ATOM 5838 O O . LEU B 1 346 ? 26.375 -8.742 -12.641 1 80.94 346 LEU B O 1
ATOM 5842 N N . THR B 1 347 ? 27.359 -6.938 -13.18 1 80 347 THR B N 1
ATOM 5843 C CA . THR B 1 347 ? 27.641 -7.383 -14.539 1 80 347 THR B CA 1
ATOM 5844 C C . THR B 1 347 ? 28.406 -8.695 -14.531 1 80 347 THR B C 1
ATOM 5846 O O . THR B 1 347 ? 28.156 -9.57 -15.367 1 80 347 THR B O 1
ATOM 5849 N N . GLN B 1 348 ? 29.172 -8.867 -13.555 1 81.75 348 GLN B N 1
ATOM 5850 C CA . GLN B 1 348 ? 30.016 -10.055 -13.523 1 81.75 348 GLN B CA 1
ATOM 5851 C C . GLN B 1 348 ? 29.219 -11.297 -13.125 1 81.75 348 GLN B C 1
ATOM 5853 O O . GLN B 1 348 ? 29.625 -12.422 -13.414 1 81.75 348 GLN B O 1
ATOM 5858 N N . ARG B 1 349 ? 28.172 -11.094 -12.602 1 87.06 349 ARG B N 1
ATOM 5859 C CA . ARG B 1 349 ? 27.375 -12.211 -12.117 1 87.06 349 ARG B CA 1
ATOM 5860 C C . ARG B 1 349 ? 26.312 -12.602 -13.141 1 87.06 349 ARG B C 1
ATOM 5862 O O . ARG B 1 349 ? 25.734 -13.688 -13.055 1 87.06 349 ARG B O 1
ATOM 5869 N N . ALA B 1 350 ? 26.156 -11.797 -14.133 1 92.12 350 ALA B N 1
ATOM 5870 C CA . ALA B 1 350 ? 25.062 -11.992 -15.07 1 92.12 350 ALA B CA 1
ATOM 5871 C C . ALA B 1 350 ? 25.453 -12.961 -16.188 1 92.12 350 ALA B C 1
ATOM 5873 O O . ALA B 1 350 ? 26.547 -12.875 -16.719 1 92.12 350 ALA B O 1
ATOM 5874 N N . SER B 1 351 ? 24.594 -13.883 -16.422 1 93.06 351 SER B N 1
ATOM 5875 C CA . SER B 1 351 ? 24.75 -14.75 -17.578 1 93.06 351 SER B CA 1
ATOM 5876 C C . SER B 1 351 ? 24.297 -14.047 -18.859 1 93.06 351 SER B C 1
ATOM 5878 O O . SER B 1 351 ? 24.766 -14.383 -19.953 1 93.06 351 SER B O 1
ATOM 5880 N N . LEU B 1 352 ? 23.391 -13.148 -18.719 1 94 352 LEU B N 1
ATOM 5881 C CA . LEU B 1 352 ? 22.844 -12.367 -19.828 1 94 352 LEU B CA 1
ATOM 5882 C C . LEU B 1 352 ? 22.531 -10.945 -19.391 1 94 352 LEU B C 1
ATOM 5884 O O . LEU B 1 352 ? 21.875 -10.75 -18.359 1 94 352 LEU B O 1
ATOM 5888 N N . LEU B 1 353 ? 23.031 -10.016 -20.125 1 94.38 353 LEU B N 1
ATOM 5889 C CA . LEU B 1 353 ? 22.766 -8.602 -19.859 1 94.38 353 LEU B CA 1
ATOM 5890 C C . LEU B 1 353 ? 21.984 -7.984 -21.016 1 94.38 353 LEU B C 1
ATOM 5892 O O . LEU B 1 353 ? 22.438 -7.996 -22.156 1 94.38 353 LEU B O 1
ATOM 5896 N N . LEU B 1 354 ? 20.828 -7.465 -20.688 1 95.06 354 LEU B N 1
ATOM 5897 C CA . LEU B 1 354 ? 19.953 -6.859 -21.688 1 95.06 354 LEU B CA 1
ATOM 5898 C C . LEU B 1 354 ? 19.688 -5.398 -21.344 1 95.06 354 LEU B C 1
ATOM 5900 O O . LEU B 1 354 ? 19.625 -5.027 -20.172 1 95.06 354 LEU B O 1
ATOM 5904 N N . LYS B 1 355 ? 19.547 -4.645 -22.375 1 94.69 355 LYS B N 1
ATOM 5905 C CA . LYS B 1 355 ? 19.188 -3.234 -22.234 1 94.69 355 LYS B CA 1
ATOM 5906 C C . LYS B 1 355 ? 17.75 -2.98 -22.672 1 94.69 355 LYS B C 1
ATOM 5908 O O . LYS B 1 355 ? 17.328 -3.486 -23.719 1 94.69 355 LYS B O 1
ATOM 5913 N N . VAL B 1 356 ? 17.047 -2.299 -21.875 1 94.19 356 VAL B N 1
ATOM 5914 C CA . VAL B 1 356 ? 15.672 -1.927 -22.188 1 94.19 356 VAL B CA 1
ATOM 5915 C C . VAL B 1 356 ? 15.578 -0.42 -22.422 1 94.19 356 VAL B C 1
ATOM 5917 O O . VAL B 1 356 ? 15.906 0.371 -21.531 1 94.19 356 VAL B O 1
ATOM 5920 N N . GLU B 1 357 ? 15.141 -0.067 -23.547 1 91.25 357 GLU B N 1
ATOM 5921 C CA . GLU B 1 357 ? 15 1.341 -23.891 1 91.25 357 GLU B CA 1
ATOM 5922 C C . GLU B 1 357 ? 13.766 1.567 -24.766 1 91.25 357 GLU B C 1
ATOM 5924 O O . GLU B 1 357 ? 13.648 0.994 -25.859 1 91.25 357 GLU B O 1
ATOM 5929 N N . LYS B 1 358 ? 12.859 2.434 -24.312 1 86.75 358 LYS B N 1
ATOM 5930 C CA . LYS B 1 358 ? 11.664 2.852 -25.047 1 86.75 358 LYS B CA 1
ATOM 5931 C C . LYS B 1 358 ? 10.891 1.644 -25.562 1 86.75 358 LYS B C 1
ATOM 5933 O O . LYS B 1 358 ? 10.547 1.591 -26.75 1 86.75 358 LYS B O 1
ATOM 5938 N N . GLY B 1 359 ? 10.805 0.679 -24.781 1 84.56 359 GLY B N 1
ATOM 5939 C CA . GLY B 1 359 ? 10.016 -0.487 -25.156 1 84.56 359 GLY B CA 1
ATOM 5940 C C . GLY B 1 359 ? 10.734 -1.417 -26.109 1 84.56 359 GLY B C 1
ATOM 5941 O O . GLY B 1 359 ? 10.094 -2.115 -26.906 1 84.56 359 GLY B O 1
ATOM 5942 N N . GLN B 1 360 ? 11.938 -1.315 -26.141 1 87.56 360 GLN B N 1
ATOM 5943 C CA . GLN B 1 360 ? 12.773 -2.227 -26.922 1 87.56 360 GLN B CA 1
ATOM 5944 C C . GLN B 1 360 ? 13.859 -2.857 -26.047 1 87.56 360 GLN B C 1
ATOM 5946 O O . GLN B 1 360 ? 14.383 -2.211 -25.141 1 87.56 360 GLN B O 1
ATOM 5951 N N . ILE B 1 361 ? 14.117 -4.102 -26.375 1 91.94 361 ILE B N 1
ATOM 5952 C CA . ILE B 1 361 ? 15.109 -4.828 -25.594 1 91.94 361 ILE B CA 1
ATOM 5953 C C . ILE B 1 361 ? 16.234 -5.312 -26.5 1 91.94 361 ILE B C 1
ATOM 5955 O O . ILE B 1 361 ? 15.977 -5.918 -27.547 1 91.94 361 ILE B O 1
ATOM 5959 N N . GLY B 1 362 ? 17.391 -4.926 -26.125 1 87.25 362 GLY B N 1
ATOM 5960 C CA . GLY B 1 362 ? 18.562 -5.383 -26.875 1 87.25 362 GLY B CA 1
ATOM 5961 C C . GLY B 1 362 ? 19.688 -5.855 -25.969 1 87.25 362 GLY B C 1
ATOM 5962 O O . GLY B 1 362 ? 19.672 -5.598 -24.766 1 87.25 362 GLY B O 1
ATOM 5963 N N . ARG B 1 363 ? 20.641 -6.637 -26.531 1 83.69 363 ARG B N 1
ATOM 5964 C CA . ARG B 1 363 ? 21.797 -7.129 -25.781 1 83.69 363 ARG B CA 1
ATOM 5965 C C . ARG B 1 363 ? 22.828 -6.031 -25.594 1 83.69 363 ARG B C 1
ATOM 5967 O O . ARG B 1 363 ? 23.031 -5.199 -26.484 1 83.69 363 ARG B O 1
ATOM 5974 N N . ILE B 1 364 ? 23.203 -6.043 -24.297 1 72.31 364 ILE B N 1
ATOM 5975 C CA . ILE B 1 364 ? 24.328 -5.16 -24.047 1 72.31 364 ILE B CA 1
ATOM 5976 C C . ILE B 1 364 ? 25.641 -5.91 -24.328 1 72.31 364 ILE B C 1
ATOM 5978 O O . ILE B 1 364 ? 25.828 -7.027 -23.844 1 72.31 364 ILE B O 1
ATOM 5982 N N . GLU B 1 365 ? 26.344 -5.656 -25.422 1 59.56 365 GLU B N 1
ATOM 5983 C CA . GLU B 1 365 ? 27.641 -6.258 -25.719 1 59.56 365 GLU B CA 1
ATOM 5984 C C . GLU B 1 365 ? 28.703 -5.801 -24.734 1 59.56 365 GLU B C 1
ATOM 5986 O O . GLU B 1 365 ? 28.641 -4.691 -24.203 1 59.56 365 GLU B O 1
#

Organism: Desulfitobacterium hafniense (strain DSM 10664 / DCB-2) (NCBI:txid272564)

InterPro domains:
  IPR001238 DNA-binding, RecF [MF_00365] (1-365)
  IPR001238 DNA-binding, RecF [TIGR00611] (3-340)
  IPR003395 RecF/RecN/SMC, N-terminal [PF02463] (3-358)
  IPR018078 DNA-binding, RecF, conserved site [PS00618] (308-326)
  IPR027417 P-loop containing nucleoside triphosphate hydrolase [G3DSA:3.40.50.300] (6-341)
  IPR027417 P-loop containing nucleoside triphosphate hydrolase [SSF52540] (1-361)
  IPR042174 DNA-binding RecF, domain 2 [G3DSA:1.20.1050.90] (119-307)

Nearest PDB structures (foldseek):
  5z68-assembly2_C  TM=9.129E-01  e=6.865E-34  Caldanaerobacter subterraneus subsp. tengcongensis MB4
  5z69-assembly1_B  TM=9.031E-01  e=1.147E-33  Caldanaerobacter subterraneus subsp. tengcongensis MB4
  2o5v-assembly1_A  TM=9.377E-01  e=6.988E-32  Deinococcus radiodurans
  8bpr-assembly1_B  TM=8.075E-01  e=1.082E-30  Thermus thermophilus HB8
  8a93-assembly1_A  TM=8.032E-01  e=1.259E-29  Thermus thermophilus HB8

Radius of gyration: 26.95 Å; Cα contacts (8 Å, |Δi|>4): 1389; chains: 2; bounding box: 74×65×61 Å

Sequence (730 aa):
MEIKWLHLKSFRNYQDQEVDFRPGLTILQGENGQGKTNILEGIYYLLTGKSYRVHREQELARWGENEFHLYGDFIVQRRKLRLESHYQDKRKIIKINQIPCRKLSEYVGTINVVFFSPDDLVMVKGGPAERRRFLDLHIAQHHSKHIQLLNAYNKVLQQKNALLKQGQGGSKSQIAQIELWNEQILRIGSEIIRNRWEFTGLLSRKGQEIYGQISSGKEELTMDYHALGKNNLEEALAAFPKLLAEKMSLEMERKMVLIGPHRDDILFKLNERSARLYGSQGQQRSIVLSTKLAELEVIRQEKGDYPLLLLDDVLSELDRFRRDYLLDYTKSLQQTIMTMTSAETLTQRASLLLKVEKGQIGRIEMEIKWLHLKSFRNYQDQEVDFRPGLTILQGENGQGKTNILEGIYYLLTGKSYRVHREQELARWGENEFHLYGDFIVQRRKLRLESHYQDKRKIIKINQIPCRKLSEYVGTINVVFFSPDDLVMVKGGPAERRRFLDLHIAQHHSKHIQLLNAYNKVLQQKNALLKQGQGGSKSQIAQIELWNEQILRIGSEIIRNRWEFTGLLSRKGQEIYGQISSGKEELTMDYHALGKNNLEEALAAFPKLLAEKMSLEMERKMVLIGPHRDDILFKLNERSARLYGSQGQQRSIVLSTKLAELEVIRQEKGDYPLLLLDDVLSELDRFRRDYLLDYTKSLQQTIMTMTSAETLTQRASLLLKVEKGQIGRIE

Secondary structure (DSSP, 8-state):
-EEEEEEEEEETTEEEEEEE--SEEEEEE--TTSSHHHHHHHHHHHHHSS-SS-S-GGGGBPTT-S-EEEEEEEEETTEEEEEEEEEETTEEEEEETTEEPSSGGGTTTSS-EEEE-GGGGHHHHS-HHHHHHHHHHHHHHH-THHHHHHHHHHHHHHHHHHHHHH-SS--HHHHHHHHHHHHHHHHHHHHHHHHHHHHHHHHHHHHHHHHHHHTTTS--EEEEEEBTTBSSHHHHHHHHHHHHHHTHHHHHHHTS---SGGG-EEEEEETTEEHHHH--HHHHHHHHHHHHHHHHHHHHHHHSSPPEEEEES-GGGS-HHHHHHHHHHHTTSSEEEEEES--GGGGGG-SEEEEEETTEEEE--/-EEEEEEEEEETTEEEEEEE--SEEEEEE--TTSSHHHHHHHHHHHHHSS-SS-S-GGGGBPTT-S-EEEEEEEEETTEEEEEEEEEETTEEEEEETTEEPSSGGGTTTSS-EEEE-GGGGHHHHS-HHHHHHHHHHHHHHH-THHHHHHHHHHHHHHHHHHHHHH-SS--HHHHHHHHHHHHHHHHHHHHHHHHHHHHHHHHHHHHHHHHHHHTTTS--EEEEEEBTTBSSHHHHHHHHHHHHHHTHHHHHHHTS---SGGG-EEEEEETTEEHHHH--HHHHHHHHHHHHHHHHHHHHHHHSSPPEEEEES-GGGS-HHHHHHHHHHHTTSSEEEEEES--GGGGGG-SEEEEEETTEEEE--